Protein AF-A0A1G0MY70-F1 (afdb_monomer)

Nearest PDB structures (foldseek):
  3hx8-assembly2_C  TM=6.145E-01  e=2.144E+00  Mesorhizobium loti
  6e5u-assembly2_E  TM=5.496E-01  e=1.439E+00  Homo sapiens
  5bka-assembly2_F  TM=5.325E-01  e=1.284E+00  Streptomyces coelicolor A3(2)
  4wyk-assembly1_C  TM=4.209E-01  e=1.083E+00  Homo sapiens
  8k0a-assembly1_B  TM=5.157E-01  e=6.694E+00  Escherichia coli K-12

Mean predicted aligned error: 11.83 Å

Structure (mmCIF, N/CA/C/O backbone):
data_AF-A0A1G0MY70-F1
#
_entry.id   AF-A0A1G0MY70-F1
#
loop_
_atom_site.group_PDB
_atom_site.id
_atom_site.type_symbol
_atom_site.label_atom_id
_atom_site.label_alt_id
_atom_site.label_comp_id
_atom_site.label_asym_id
_atom_site.label_entity_id
_atom_site.label_seq_id
_atom_site.pdbx_PDB_ins_code
_atom_site.Cartn_x
_atom_site.Cartn_y
_atom_site.Cartn_z
_atom_site.occupancy
_atom_site.B_iso_or_equiv
_atom_site.auth_seq_id
_atom_site.auth_comp_id
_atom_site.auth_asym_id
_atom_site.auth_atom_id
_atom_site.pdbx_PDB_model_num
ATOM 1 N N . MET A 1 1 ? 31.570 -10.530 -17.995 1.00 64.62 1 MET A N 1
ATOM 2 C CA . MET A 1 1 ? 32.975 -10.152 -18.226 1.00 64.62 1 MET A CA 1
ATOM 3 C C . MET A 1 1 ? 33.228 -8.927 -17.380 1.00 64.62 1 MET A C 1
ATOM 5 O O . MET A 1 1 ? 32.417 -8.008 -17.456 1.00 64.62 1 MET A O 1
ATOM 9 N N . SER A 1 2 ? 34.231 -8.962 -16.510 1.00 69.00 2 SER A N 1
ATOM 10 C CA . SER A 1 2 ? 34.566 -7.804 -15.675 1.00 69.00 2 SER A CA 1
ATOM 11 C C . SER A 1 2 ? 35.171 -6.676 -16.530 1.00 69.00 2 SER A C 1
ATOM 13 O O . SER A 1 2 ? 35.665 -6.951 -17.631 1.00 69.00 2 SER A O 1
ATOM 15 N N . PRO A 1 3 ? 35.173 -5.417 -16.055 1.00 71.12 3 PRO A N 1
ATOM 16 C CA . PRO A 1 3 ? 35.810 -4.305 -16.763 1.00 71.12 3 PRO A CA 1
ATOM 17 C C . PRO A 1 3 ? 37.300 -4.552 -17.010 1.00 71.12 3 PRO A C 1
ATOM 19 O O . PRO A 1 3 ? 37.822 -4.179 -18.056 1.00 71.12 3 PRO A O 1
ATOM 22 N N . PHE A 1 4 ? 37.983 -5.241 -16.088 1.00 78.94 4 PHE A N 1
ATOM 23 C CA . PHE A 1 4 ? 39.377 -5.641 -16.270 1.00 78.94 4 PHE A CA 1
ATOM 24 C C . PHE A 1 4 ? 39.541 -6.665 -17.402 1.00 78.94 4 PHE A C 1
ATOM 26 O O . PHE A 1 4 ? 40.384 -6.483 -18.274 1.00 78.94 4 PHE A O 1
ATOM 33 N N . GLU A 1 5 ? 38.711 -7.711 -17.444 1.00 79.50 5 GLU A N 1
ATOM 34 C CA . GLU A 1 5 ? 38.746 -8.708 -18.524 1.00 79.50 5 GLU A CA 1
ATOM 35 C C . GLU A 1 5 ? 38.432 -8.087 -19.894 1.00 79.50 5 GLU A C 1
ATOM 37 O O . GLU A 1 5 ? 39.081 -8.412 -20.890 1.00 79.50 5 GLU A O 1
ATOM 42 N N . ALA A 1 6 ? 37.446 -7.187 -19.953 1.00 79.75 6 ALA A N 1
ATOM 43 C CA . ALA A 1 6 ? 37.081 -6.477 -21.175 1.00 79.75 6 ALA A CA 1
ATOM 44 C C . ALA A 1 6 ? 38.219 -5.556 -21.644 1.00 79.75 6 ALA A C 1
ATOM 46 O O . ALA A 1 6 ? 38.571 -5.554 -22.828 1.00 79.75 6 ALA A O 1
ATOM 47 N N . PHE A 1 7 ? 38.851 -4.846 -20.708 1.00 85.56 7 PHE A N 1
ATOM 48 C CA . PHE A 1 7 ? 40.001 -3.994 -20.975 1.00 85.56 7 PHE A CA 1
ATOM 49 C C . PHE A 1 7 ? 41.178 -4.796 -21.537 1.00 85.56 7 PHE A C 1
ATOM 51 O O . PHE A 1 7 ? 41.759 -4.395 -22.547 1.00 85.56 7 PHE A O 1
ATOM 58 N N . ILE A 1 8 ? 41.494 -5.951 -20.941 1.00 86.38 8 ILE A N 1
ATOM 59 C CA . ILE A 1 8 ? 42.576 -6.823 -21.413 1.00 86.38 8 ILE A CA 1
ATOM 60 C C . ILE A 1 8 ? 42.317 -7.255 -22.857 1.00 86.38 8 ILE A C 1
ATOM 62 O O . ILE A 1 8 ? 43.175 -7.029 -23.711 1.00 86.38 8 ILE A O 1
ATOM 66 N N . LYS A 1 9 ? 41.103 -7.726 -23.171 1.00 85.31 9 LYS A N 1
ATOM 67 C CA . LYS A 1 9 ? 40.731 -8.082 -24.550 1.00 85.31 9 LYS A CA 1
ATOM 68 C C . LYS A 1 9 ? 40.874 -6.921 -25.527 1.00 85.31 9 LYS A C 1
ATOM 70 O O . LYS A 1 9 ? 41.323 -7.121 -26.651 1.00 85.31 9 LYS A O 1
ATOM 75 N N . PHE A 1 10 ? 40.504 -5.705 -25.124 1.00 87.62 10 PHE A N 1
ATOM 76 C CA . PHE A 1 10 ? 40.699 -4.528 -25.970 1.00 87.62 10 PHE A CA 1
ATOM 77 C C . PHE A 1 10 ? 42.185 -4.252 -26.221 1.00 87.62 10 PHE A C 1
ATOM 79 O O . PHE A 1 10 ? 42.578 -4.006 -27.361 1.00 87.62 10 PHE A O 1
ATOM 86 N N . THR A 1 11 ? 43.025 -4.321 -25.185 1.00 88.19 11 THR A N 1
ATOM 87 C CA . THR A 1 11 ? 44.469 -4.101 -25.346 1.00 88.19 11 THR A CA 1
ATOM 88 C C . THR A 1 11 ? 45.136 -5.168 -26.210 1.00 88.19 11 THR A C 1
ATOM 90 O O . THR A 1 11 ? 45.982 -4.829 -27.035 1.00 88.19 11 THR A O 1
ATOM 93 N N . GLU A 1 12 ? 44.719 -6.431 -26.086 1.00 89.25 12 GLU A N 1
ATOM 94 C CA . GLU A 1 12 ? 45.153 -7.527 -26.958 1.00 89.25 12 GLU A CA 1
ATOM 95 C C . GLU A 1 12 ? 44.727 -7.261 -28.406 1.00 89.25 12 GLU A C 1
ATOM 97 O O . GLU A 1 12 ? 45.559 -7.284 -29.311 1.00 89.25 12 GLU A O 1
ATOM 102 N N . TYR A 1 13 ? 43.467 -6.875 -28.619 1.00 87.31 13 TYR A N 1
ATOM 103 C CA . TYR A 1 13 ? 42.938 -6.557 -29.943 1.00 87.31 13 TYR A CA 1
ATOM 104 C C . TYR A 1 13 ? 43.694 -5.407 -30.632 1.00 87.31 13 TYR A C 1
ATOM 106 O O . TYR A 1 13 ? 44.030 -5.517 -31.814 1.00 87.31 13 TYR A O 1
ATOM 114 N N . VAL A 1 14 ? 44.016 -4.327 -29.907 1.00 87.88 14 VAL A N 1
ATOM 115 C CA . VAL A 1 14 ? 44.831 -3.204 -30.419 1.00 87.88 14 VAL A CA 1
ATOM 116 C C . VAL A 1 14 ? 46.283 -3.619 -30.658 1.00 87.88 14 VAL A C 1
ATOM 118 O O . VAL A 1 14 ? 46.890 -3.179 -31.632 1.00 87.88 14 VAL A O 1
ATOM 121 N N . SER A 1 15 ? 46.844 -4.488 -29.817 1.00 87.75 15 SER A N 1
ATOM 122 C CA . SER A 1 15 ? 48.198 -5.020 -30.006 1.00 87.75 15 SER A CA 1
ATOM 123 C C . SER A 1 15 ? 48.311 -5.878 -31.272 1.00 87.75 15 SER A C 1
ATOM 125 O O . SER A 1 15 ? 49.300 -5.799 -32.002 1.00 87.75 15 SER A O 1
ATOM 127 N N . GLU A 1 16 ? 47.291 -6.677 -31.568 1.00 89.00 16 GLU A N 1
ATOM 128 C CA . GLU A 1 16 ? 47.286 -7.572 -32.725 1.00 89.00 16 GLU A CA 1
ATOM 129 C C . GLU A 1 16 ? 46.934 -6.848 -34.029 1.00 89.00 16 GLU A C 1
ATOM 131 O O . GLU A 1 16 ? 47.561 -7.094 -35.058 1.00 89.00 16 GLU A O 1
ATOM 136 N N . ASN A 1 17 ? 45.963 -5.931 -33.988 1.00 89.69 17 ASN A N 1
ATOM 137 C CA . ASN A 1 17 ? 45.322 -5.391 -35.192 1.00 89.69 17 ASN A CA 1
ATOM 138 C C . ASN A 1 17 ? 45.511 -3.876 -35.379 1.00 89.69 17 ASN A C 1
ATOM 140 O O . ASN A 1 17 ? 45.136 -3.342 -36.421 1.00 89.69 17 ASN A O 1
ATOM 144 N N . GLY A 1 18 ? 46.054 -3.168 -34.385 1.00 87.69 18 GLY A N 1
ATOM 145 C CA . GLY A 1 18 ? 46.166 -1.710 -34.406 1.00 87.69 18 GLY A CA 1
ATOM 146 C C . GLY A 1 18 ? 47.389 -1.186 -35.165 1.00 87.69 18 GLY A C 1
ATOM 147 O O . GLY A 1 18 ? 48.439 -1.834 -35.228 1.00 87.69 18 GLY A O 1
ATOM 148 N N . THR A 1 19 ? 47.281 0.025 -35.707 1.00 91.75 19 THR A N 1
ATOM 149 C CA . THR A 1 19 ? 48.410 0.761 -36.302 1.00 91.75 19 THR A CA 1
ATOM 150 C C . THR A 1 19 ? 49.374 1.273 -35.227 1.00 91.75 19 THR A C 1
ATOM 152 O O . THR A 1 19 ? 49.013 1.371 -34.053 1.00 91.75 19 THR A O 1
ATOM 155 N N . ASP A 1 20 ? 50.596 1.649 -35.613 1.00 89.69 20 ASP A N 1
ATOM 156 C CA . ASP A 1 20 ? 51.581 2.207 -34.672 1.00 89.69 20 ASP A CA 1
ATOM 157 C C . ASP A 1 20 ? 51.053 3.461 -33.957 1.00 89.69 20 ASP A C 1
ATOM 159 O O . ASP A 1 20 ? 51.243 3.617 -32.753 1.00 89.69 20 ASP A O 1
ATOM 163 N N . ALA A 1 21 ? 50.304 4.311 -34.671 1.00 89.56 21 ALA A N 1
ATOM 164 C CA . ALA A 1 21 ? 49.662 5.489 -34.092 1.00 89.56 21 ALA A CA 1
ATOM 165 C C . ALA A 1 21 ? 48.616 5.111 -33.027 1.00 89.56 21 ALA A C 1
ATOM 167 O O . ALA A 1 21 ? 48.602 5.688 -31.943 1.00 89.56 21 ALA A O 1
ATOM 168 N N . GLN A 1 22 ? 47.775 4.107 -33.296 1.00 88.75 22 GLN A N 1
ATOM 169 C CA . GLN A 1 22 ? 46.757 3.638 -32.347 1.00 88.75 22 GLN A CA 1
ATOM 170 C C . GLN A 1 22 ? 47.389 3.049 -31.081 1.00 88.75 22 GLN A C 1
ATOM 172 O O . GLN A 1 22 ? 46.937 3.336 -29.971 1.00 88.75 22 GLN A O 1
ATOM 177 N N . ARG A 1 23 ? 48.467 2.267 -31.232 1.00 89.69 23 ARG A N 1
ATOM 178 C CA . ARG A 1 23 ? 49.224 1.716 -30.097 1.00 89.69 23 ARG A CA 1
ATOM 179 C C . ARG A 1 23 ? 49.872 2.819 -29.268 1.00 89.69 23 ARG A C 1
ATOM 181 O O . ARG A 1 23 ? 49.807 2.757 -28.043 1.00 89.69 23 ARG A O 1
ATOM 188 N N . GLN A 1 24 ? 50.462 3.821 -29.922 1.00 90.44 24 GLN A N 1
ATOM 189 C CA . GLN A 1 24 ? 51.118 4.933 -29.237 1.00 90.44 24 GLN A CA 1
ATOM 190 C C . GLN A 1 24 ? 50.115 5.749 -28.416 1.00 90.44 24 GLN A C 1
ATOM 192 O O . GLN A 1 24 ? 50.307 5.909 -27.215 1.00 90.44 24 GLN A O 1
ATOM 197 N N . HIS A 1 25 ? 49.002 6.179 -29.017 1.00 91.00 25 HIS A N 1
ATOM 198 C CA . HIS A 1 25 ? 47.982 6.950 -28.301 1.00 91.00 25 HIS A CA 1
ATOM 199 C C . HIS A 1 25 ? 47.334 6.161 -27.150 1.00 91.00 25 HIS A C 1
ATOM 201 O O . HIS A 1 25 ? 47.066 6.726 -26.089 1.00 91.00 25 HIS A O 1
ATOM 207 N N . LEU A 1 26 ? 47.126 4.847 -27.313 1.00 90.12 26 LEU A N 1
ATOM 208 C CA . LEU A 1 26 ? 46.649 3.994 -26.220 1.00 90.12 26 LEU A CA 1
ATOM 209 C C . LEU A 1 26 ? 47.692 3.877 -25.098 1.00 90.12 26 LEU A C 1
ATOM 211 O O . LEU A 1 26 ? 47.330 3.924 -23.923 1.00 90.12 26 LEU A O 1
ATOM 215 N N . SER A 1 27 ? 48.975 3.747 -25.443 1.00 90.25 27 SER A N 1
ATOM 216 C CA . SER A 1 27 ? 50.074 3.714 -24.473 1.00 90.25 27 SER A CA 1
ATOM 217 C C . SER A 1 27 ? 50.151 5.007 -23.661 1.00 90.25 27 SER A C 1
ATOM 219 O O . SER A 1 27 ? 50.244 4.941 -22.436 1.00 90.25 27 SER A O 1
ATOM 221 N N . ASP A 1 28 ? 50.039 6.164 -24.315 1.00 90.44 28 ASP A N 1
ATOM 222 C CA . ASP A 1 28 ? 50.070 7.476 -23.660 1.00 90.44 28 ASP A CA 1
ATOM 223 C C . ASP A 1 28 ? 48.911 7.625 -22.656 1.00 90.44 28 ASP A C 1
ATOM 225 O O . ASP A 1 28 ? 49.105 8.052 -21.513 1.00 90.44 28 ASP A O 1
ATOM 229 N N . LEU A 1 29 ? 47.702 7.205 -23.052 1.00 90.44 29 LEU A N 1
ATOM 230 C CA . LEU A 1 29 ? 46.528 7.198 -22.176 1.00 90.44 29 LEU A CA 1
ATOM 231 C C . LEU A 1 29 ? 46.709 6.242 -20.984 1.00 90.44 29 LEU A C 1
ATOM 233 O O . LEU A 1 29 ? 46.356 6.581 -19.852 1.00 90.44 29 LEU A O 1
ATOM 237 N N . LEU A 1 30 ? 47.282 5.057 -21.212 1.00 89.25 30 LEU A N 1
ATOM 238 C CA . LEU A 1 30 ? 47.547 4.065 -20.167 1.00 89.25 30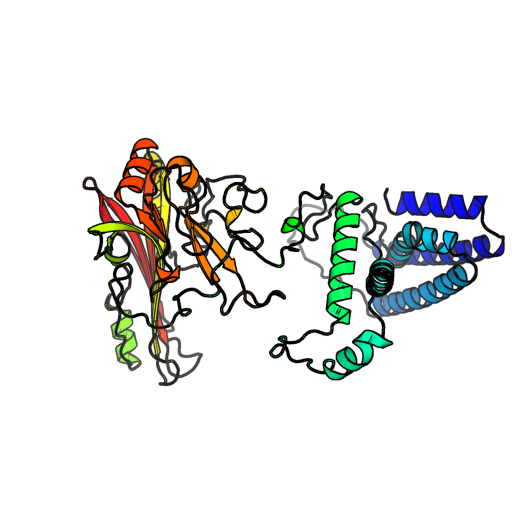 LEU A CA 1
ATOM 239 C C . LEU A 1 30 ? 48.583 4.536 -19.153 1.00 89.25 30 LEU A C 1
ATOM 241 O O . LEU A 1 30 ? 48.415 4.316 -17.950 1.00 89.25 30 LEU A O 1
ATOM 245 N N . GLU A 1 31 ? 49.659 5.155 -19.626 1.00 89.94 31 GLU A N 1
ATOM 246 C CA . GLU A 1 31 ? 50.711 5.690 -18.770 1.00 89.94 31 GLU A CA 1
ATOM 247 C C . GLU A 1 31 ? 50.161 6.791 -17.861 1.00 89.94 31 GLU A C 1
ATOM 249 O O . GLU A 1 31 ? 50.395 6.765 -16.649 1.00 89.94 31 GLU A O 1
ATOM 254 N N . PHE A 1 32 ? 49.332 7.679 -18.417 1.00 91.12 32 PHE A N 1
ATOM 255 C CA . PHE A 1 32 ? 48.615 8.690 -17.649 1.00 91.12 32 PHE A CA 1
ATOM 256 C C . PHE A 1 32 ? 47.696 8.070 -16.584 1.00 91.12 32 PHE A C 1
ATOM 258 O O . PHE A 1 32 ? 47.840 8.377 -15.400 1.00 91.12 32 PHE A O 1
ATOM 265 N N . CYS A 1 33 ? 46.820 7.132 -16.961 1.00 86.50 33 CYS A N 1
ATOM 266 C CA . CYS A 1 33 ? 45.898 6.485 -16.018 1.00 86.50 33 CYS A CA 1
ATOM 267 C C . CYS A 1 33 ? 46.639 5.767 -14.875 1.00 86.50 33 CYS A C 1
ATOM 269 O O . CYS A 1 33 ? 46.237 5.848 -13.714 1.00 86.50 33 CYS A O 1
ATOM 271 N N . ARG A 1 34 ? 47.757 5.092 -15.183 1.00 84.12 34 ARG A N 1
ATOM 272 C CA . ARG A 1 34 ? 48.615 4.430 -14.184 1.00 84.12 34 ARG A CA 1
ATOM 273 C C . ARG A 1 34 ? 49.269 5.421 -13.228 1.00 84.12 34 ARG A C 1
ATOM 275 O O . ARG A 1 34 ? 49.436 5.095 -12.052 1.00 84.12 34 ARG A O 1
ATOM 282 N N . LYS A 1 35 ? 49.675 6.591 -13.725 1.00 85.44 35 LYS A N 1
ATOM 283 C CA . LYS A 1 35 ? 50.264 7.651 -12.904 1.00 85.44 35 LYS A CA 1
ATOM 284 C C . LYS A 1 35 ? 49.236 8.193 -11.909 1.00 85.44 35 LYS A C 1
ATOM 286 O O . LYS A 1 35 ? 49.513 8.154 -10.713 1.00 85.44 35 LYS A O 1
ATOM 291 N N . CYS A 1 36 ? 48.044 8.564 -12.380 1.00 82.44 36 CYS A N 1
ATOM 292 C CA . CYS A 1 36 ? 46.952 9.036 -11.523 1.00 82.44 36 CYS A CA 1
ATOM 293 C C . CYS A 1 36 ? 46.585 8.005 -10.443 1.00 82.44 36 CYS A C 1
ATOM 295 O O . CYS A 1 36 ? 46.516 8.344 -9.266 1.00 82.44 36 CYS A O 1
ATOM 297 N N . PHE A 1 37 ? 46.443 6.727 -10.816 1.00 78.19 37 PHE A N 1
ATOM 298 C CA . PHE A 1 37 ? 46.103 5.662 -9.867 1.00 78.19 37 PHE A CA 1
ATOM 299 C C . PHE A 1 37 ? 47.159 5.489 -8.759 1.00 78.19 37 PHE A C 1
ATOM 301 O O . PHE A 1 37 ? 46.822 5.304 -7.592 1.00 78.19 37 PHE A O 1
ATOM 308 N N . LYS A 1 38 ? 48.454 5.570 -9.102 1.00 76.38 38 LYS A N 1
ATOM 309 C CA . LYS A 1 38 ? 49.552 5.478 -8.122 1.00 76.38 38 LYS A CA 1
ATOM 310 C C . LYS A 1 38 ? 49.632 6.689 -7.195 1.00 76.38 38 LYS A C 1
ATOM 312 O O . LYS A 1 38 ? 50.064 6.533 -6.057 1.00 76.38 38 LYS A O 1
ATOM 317 N N . GLU A 1 39 ? 49.293 7.877 -7.684 1.00 71.38 39 GLU A N 1
ATOM 318 C CA . GLU A 1 39 ? 49.280 9.108 -6.888 1.00 71.38 39 GLU A CA 1
ATOM 319 C C . GLU A 1 39 ? 48.120 9.100 -5.881 1.00 71.38 39 GLU A C 1
ATOM 321 O O . GLU A 1 39 ? 48.343 9.381 -4.708 1.00 71.38 39 GLU A O 1
ATOM 326 N N . ASP A 1 40 ? 46.933 8.638 -6.281 1.00 65.12 40 ASP A N 1
ATOM 327 C CA . ASP A 1 40 ? 45.785 8.499 -5.372 1.00 65.12 40 ASP A CA 1
ATOM 328 C C . ASP A 1 40 ? 45.944 7.346 -4.357 1.00 65.12 40 ASP A C 1
ATOM 330 O O . ASP A 1 40 ? 45.476 7.449 -3.223 1.00 65.12 40 ASP A O 1
ATOM 334 N N . LEU A 1 41 ? 46.644 6.257 -4.709 1.00 56.03 41 LEU A N 1
ATOM 335 C CA . LEU A 1 41 ? 47.000 5.196 -3.751 1.00 56.03 41 LEU A CA 1
ATOM 336 C C . LEU A 1 41 ? 47.971 5.673 -2.660 1.00 56.03 41 LEU A C 1
ATOM 338 O O . LEU A 1 41 ? 47.932 5.141 -1.553 1.00 56.03 41 LEU A O 1
ATOM 342 N N . LYS A 1 42 ? 48.835 6.654 -2.957 1.00 55.28 42 LYS A N 1
ATOM 343 C CA . LYS A 1 42 ? 49.765 7.227 -1.973 1.00 55.28 42 LYS A CA 1
ATOM 344 C C . LYS A 1 42 ? 49.043 8.081 -0.931 1.00 55.28 42 LYS A C 1
ATOM 346 O O . LYS A 1 42 ? 49.368 7.962 0.244 1.00 55.28 42 LYS A O 1
ATOM 351 N N . ASP A 1 43 ? 48.021 8.838 -1.329 1.00 52.78 43 ASP A N 1
ATOM 352 C CA . ASP A 1 43 ? 47.194 9.617 -0.391 1.00 52.78 43 ASP A CA 1
ATOM 353 C C . ASP A 1 43 ? 46.327 8.729 0.524 1.00 52.78 43 ASP A C 1
ATOM 355 O O . ASP A 1 43 ? 45.960 9.146 1.618 1.00 52.78 43 ASP A O 1
ATOM 359 N N . ASN A 1 44 ? 46.036 7.486 0.119 1.00 47.66 44 ASN A N 1
ATOM 360 C CA . ASN A 1 44 ? 45.371 6.488 0.970 1.00 47.66 44 ASN A CA 1
ATOM 361 C C . ASN A 1 44 ? 46.353 5.664 1.834 1.00 47.66 44 ASN A C 1
ATOM 363 O O . ASN A 1 44 ? 45.908 4.865 2.652 1.00 47.66 44 ASN A O 1
ATOM 367 N N . SER A 1 45 ? 47.673 5.804 1.643 1.00 40.38 45 SER A N 1
ATOM 368 C CA . SER A 1 45 ? 48.696 4.996 2.337 1.00 40.38 45 SER A CA 1
ATOM 369 C C . SER A 1 45 ? 49.218 5.589 3.651 1.00 40.38 45 SER A C 1
ATOM 371 O O . SER A 1 45 ? 50.008 4.934 4.324 1.00 40.38 45 SER A O 1
ATOM 373 N N . ASP A 1 46 ? 48.730 6.767 4.058 1.00 39.16 46 ASP A N 1
ATOM 374 C CA . ASP A 1 46 ? 48.923 7.293 5.421 1.00 39.16 46 ASP A CA 1
ATOM 375 C C . ASP A 1 46 ? 48.055 6.558 6.472 1.00 39.16 46 ASP A C 1
ATOM 377 O O . ASP A 1 46 ? 48.209 6.787 7.673 1.00 39.16 46 ASP A O 1
ATOM 381 N N . ASP A 1 47 ? 47.184 5.633 6.050 1.00 41.88 47 ASP A N 1
ATOM 382 C CA . ASP A 1 47 ? 46.496 4.681 6.928 1.00 41.88 47 ASP A CA 1
ATOM 383 C C . ASP A 1 47 ? 47.382 3.441 7.170 1.00 41.88 47 ASP A C 1
ATOM 385 O O . ASP A 1 47 ? 47.087 2.321 6.740 1.00 41.88 47 ASP A O 1
ATOM 389 N N . GLU A 1 48 ? 48.502 3.626 7.880 1.00 34.06 48 GLU A N 1
ATOM 390 C CA . GLU A 1 48 ? 49.158 2.495 8.537 1.00 34.06 48 GLU A CA 1
ATOM 391 C C . GLU A 1 48 ? 48.207 1.915 9.591 1.00 34.06 48 GLU A C 1
ATOM 393 O O . GLU A 1 48 ? 47.696 2.598 10.478 1.00 34.06 48 GLU A O 1
ATOM 398 N N . SER A 1 49 ? 47.972 0.611 9.467 1.00 41.06 49 SER A N 1
ATOM 399 C CA . SER A 1 49 ? 47.175 -0.210 10.364 1.00 41.06 49 SER A CA 1
ATOM 400 C C . SER A 1 49 ? 47.627 -0.069 11.819 1.00 41.06 49 SER A C 1
ATOM 402 O O . SER A 1 49 ? 48.569 -0.742 12.251 1.00 41.06 49 SER A O 1
ATOM 404 N N . ASP A 1 50 ? 46.916 0.740 12.596 1.00 31.11 50 ASP A N 1
ATOM 405 C CA . ASP A 1 50 ? 47.101 0.797 14.038 1.00 31.11 50 ASP A CA 1
ATOM 406 C C . ASP A 1 50 ? 46.404 -0.425 14.661 1.00 31.11 50 ASP A C 1
ATOM 408 O O . ASP A 1 50 ? 45.204 -0.445 14.941 1.00 31.11 50 ASP A O 1
ATOM 412 N N . LYS A 1 51 ? 47.159 -1.518 14.812 1.00 42.25 51 LYS A N 1
ATOM 413 C CA . LYS A 1 51 ? 46.770 -2.623 15.691 1.00 42.25 51 LYS A CA 1
ATOM 414 C C . LYS A 1 51 ? 46.873 -2.123 17.131 1.00 42.25 51 LYS A C 1
ATOM 416 O O . LYS A 1 51 ? 47.938 -2.237 17.733 1.00 42.25 51 LYS A O 1
ATOM 421 N N . SER A 1 52 ? 45.783 -1.625 17.707 1.00 33.75 52 SER A N 1
ATOM 422 C CA . SER A 1 52 ? 45.709 -1.442 19.159 1.00 33.75 52 SER A CA 1
ATOM 423 C C . SER A 1 52 ? 44.308 -1.660 19.742 1.00 33.75 52 SER A C 1
ATOM 425 O O . SER A 1 52 ? 43.284 -1.551 19.074 1.00 33.75 52 SER A O 1
ATOM 427 N N . ASP A 1 53 ? 44.339 -2.091 21.000 1.00 31.59 53 ASP A N 1
ATOM 428 C CA . ASP A 1 53 ? 43.322 -2.736 21.825 1.00 31.59 53 ASP A CA 1
ATOM 429 C C . ASP A 1 53 ? 41.885 -2.183 21.816 1.00 31.59 53 ASP A C 1
ATOM 431 O O . ASP A 1 53 ? 41.609 -0.985 21.895 1.00 31.59 53 ASP A O 1
ATOM 435 N N . ILE A 1 54 ? 40.945 -3.130 21.891 1.00 39.75 54 ILE A N 1
ATOM 436 C CA . ILE A 1 54 ? 39.511 -2.929 22.117 1.00 39.75 54 ILE A CA 1
ATOM 437 C C . ILE A 1 54 ? 39.291 -2.415 23.553 1.00 39.75 54 ILE A C 1
ATOM 439 O O . ILE A 1 54 ? 39.065 -3.206 24.465 1.00 39.75 54 ILE A O 1
ATOM 443 N N . SER A 1 55 ? 39.342 -1.096 23.783 1.00 38.62 55 SER A N 1
ATOM 444 C CA . SER A 1 55 ? 38.631 -0.472 24.925 1.00 38.62 55 SER A CA 1
ATOM 445 C C . SER A 1 55 ? 38.407 1.051 24.867 1.00 38.62 55 SER A C 1
ATOM 447 O O . SER A 1 55 ? 37.919 1.619 25.842 1.00 38.62 55 SER A O 1
ATOM 449 N N . THR A 1 56 ? 38.707 1.758 23.772 1.00 33.84 56 THR A N 1
ATOM 450 C CA . THR A 1 56 ? 38.545 3.232 23.719 1.00 33.84 56 THR A CA 1
ATOM 451 C C . THR A 1 56 ? 37.359 3.648 22.829 1.00 33.84 56 THR A C 1
ATOM 453 O O . THR A 1 56 ? 37.089 2.965 21.841 1.00 33.84 56 THR A O 1
ATOM 456 N N . PRO A 1 57 ? 36.612 4.733 23.146 1.00 35.44 57 PRO A N 1
ATOM 457 C CA . PRO A 1 57 ? 35.431 5.131 22.379 1.00 35.44 57 PRO A CA 1
ATOM 458 C C . PRO A 1 57 ? 35.812 5.444 20.931 1.00 35.44 57 PRO A C 1
ATOM 460 O O . PRO A 1 57 ? 36.759 6.198 20.699 1.00 35.44 57 PRO A O 1
ATOM 463 N N . ILE A 1 58 ? 35.063 4.887 19.974 1.00 35.44 58 ILE A N 1
ATOM 464 C CA . ILE A 1 58 ? 35.243 5.104 18.534 1.00 35.44 58 ILE A CA 1
ATOM 465 C C . ILE A 1 58 ? 35.194 6.613 18.255 1.00 35.44 58 ILE A C 1
ATOM 467 O O . ILE A 1 58 ? 34.126 7.226 18.242 1.00 35.44 58 ILE A O 1
ATOM 471 N N . LYS A 1 59 ? 36.355 7.232 18.026 1.00 31.97 59 LYS A N 1
ATOM 472 C CA . LYS A 1 59 ? 36.428 8.571 17.442 1.00 31.97 59 LYS A CA 1
ATOM 473 C C . LYS A 1 59 ? 36.207 8.425 15.944 1.00 31.97 59 LYS A C 1
ATOM 475 O O . LYS A 1 59 ? 37.134 8.099 15.210 1.00 31.97 59 LYS A O 1
ATOM 480 N N . ILE A 1 60 ? 34.979 8.669 15.493 1.00 33.56 60 ILE A N 1
ATOM 481 C CA . ILE A 1 60 ? 34.686 8.825 14.067 1.00 33.56 60 ILE A CA 1
ATOM 482 C C . ILE A 1 60 ? 35.441 10.068 13.588 1.00 33.56 60 ILE A C 1
ATOM 484 O O . ILE A 1 60 ? 35.114 11.196 13.961 1.00 33.56 60 ILE A O 1
ATOM 488 N N . ARG A 1 61 ? 36.492 9.856 12.798 1.00 29.05 61 ARG A N 1
ATOM 489 C CA . ARG A 1 61 ? 37.256 10.921 12.153 1.00 29.05 61 ARG A CA 1
ATOM 490 C C . ARG A 1 61 ? 36.628 11.153 10.781 1.00 29.05 61 ARG A C 1
ATOM 492 O O . ARG A 1 61 ? 36.764 10.323 9.890 1.00 29.05 61 ARG A O 1
ATOM 499 N N . PHE A 1 62 ? 35.916 12.263 10.612 1.00 34.75 62 PHE A N 1
ATOM 500 C CA . PHE A 1 62 ? 35.500 12.703 9.283 1.00 34.75 62 PHE A CA 1
ATOM 501 C C . PHE A 1 62 ? 36.732 13.254 8.568 1.00 34.75 62 PHE A C 1
ATOM 503 O O . PHE A 1 62 ? 37.186 14.358 8.864 1.00 34.75 62 PHE A O 1
ATOM 510 N N . VAL A 1 63 ? 37.305 12.466 7.662 1.00 41.59 63 VAL A N 1
ATOM 511 C CA . VAL A 1 63 ? 38.362 12.937 6.764 1.00 41.59 63 VAL A CA 1
ATOM 512 C C . VAL A 1 63 ? 37.674 13.641 5.596 1.00 41.59 63 VAL A C 1
ATOM 514 O O . VAL A 1 63 ? 37.211 13.002 4.654 1.00 41.59 63 VAL A O 1
ATOM 517 N N . SER A 1 64 ? 37.540 14.966 5.669 1.00 45.59 64 SER A N 1
ATOM 518 C CA . SER A 1 64 ? 37.198 15.757 4.486 1.00 45.59 64 SER A CA 1
ATOM 519 C C . SER A 1 64 ? 38.428 15.827 3.586 1.00 45.59 64 SER A C 1
ATOM 521 O O . SER A 1 64 ? 39.486 16.274 4.033 1.00 45.59 64 SER A O 1
ATOM 523 N N . LYS A 1 65 ? 38.298 15.403 2.328 1.00 59.34 65 LYS A N 1
ATOM 524 C CA . LYS A 1 65 ? 39.361 15.576 1.329 1.00 59.34 65 LYS A CA 1
ATOM 525 C C . LYS A 1 65 ? 39.657 17.072 1.140 1.00 59.34 65 LYS A C 1
ATOM 527 O O . LYS A 1 65 ? 38.730 17.878 1.197 1.00 59.34 65 LYS A O 1
ATOM 532 N N . SER A 1 66 ? 40.928 17.432 0.963 1.00 66.44 66 SER A N 1
ATOM 533 C CA . SER A 1 66 ? 41.371 18.826 0.811 1.00 66.44 66 SER A CA 1
ATOM 534 C C . SER A 1 66 ? 40.837 19.466 -0.480 1.00 66.44 66 SER A C 1
ATOM 536 O O . SER A 1 66 ? 40.505 18.770 -1.437 1.00 66.44 66 SER A O 1
ATOM 538 N N . ASP A 1 67 ? 40.794 20.799 -0.546 1.00 65.38 67 ASP A N 1
ATOM 539 C CA . ASP A 1 67 ? 40.461 21.516 -1.792 1.00 65.38 67 ASP A CA 1
ATOM 540 C C . ASP A 1 67 ? 41.455 21.189 -2.928 1.00 65.38 67 ASP A C 1
ATOM 542 O O . ASP A 1 67 ? 41.066 21.078 -4.091 1.00 65.38 67 ASP A O 1
ATOM 546 N N . ASP A 1 68 ? 42.718 20.931 -2.571 1.00 71.88 68 ASP A N 1
ATOM 547 C CA . ASP A 1 68 ? 43.791 20.488 -3.473 1.00 71.88 68 ASP A CA 1
ATOM 548 C C . ASP A 1 68 ? 43.478 19.131 -4.136 1.00 71.88 68 ASP A C 1
ATOM 550 O O . ASP A 1 68 ? 43.696 18.947 -5.334 1.00 71.88 68 ASP A O 1
ATOM 554 N N . TYR A 1 69 ? 42.844 18.206 -3.399 1.00 70.06 69 TYR A N 1
ATOM 555 C CA . TYR A 1 69 ? 42.375 16.927 -3.944 1.00 70.06 69 TYR A CA 1
ATOM 556 C C . TYR A 1 69 ? 41.337 17.124 -5.060 1.00 70.06 69 TYR A C 1
ATOM 558 O O . TYR A 1 69 ? 41.407 16.477 -6.108 1.00 70.06 69 TYR A O 1
ATOM 566 N N . TRP A 1 70 ? 40.365 18.020 -4.859 1.00 71.38 70 TRP A N 1
ATOM 567 C CA . TRP A 1 70 ? 39.312 18.274 -5.848 1.00 71.38 70 TRP A CA 1
ATOM 568 C C . TRP A 1 70 ? 39.832 19.005 -7.083 1.00 71.38 70 TRP A C 1
ATOM 570 O O . TRP A 1 70 ? 39.399 18.704 -8.198 1.00 71.38 70 TRP A O 1
ATOM 580 N N . GLN A 1 71 ? 40.778 19.926 -6.902 1.00 79.00 71 GLN A N 1
ATOM 581 C CA . GLN A 1 71 ? 41.420 20.625 -8.008 1.00 79.00 71 GLN A CA 1
ATOM 582 C C . GLN A 1 71 ? 42.250 19.664 -8.871 1.00 79.00 71 GLN A C 1
ATOM 584 O O . GLN A 1 71 ? 42.045 19.606 -10.085 1.00 79.00 71 GLN A O 1
ATOM 589 N N . ARG A 1 72 ? 43.085 18.821 -8.249 1.00 79.69 72 ARG A N 1
ATOM 590 C CA . ARG A 1 72 ? 43.869 17.784 -8.940 1.00 79.69 72 ARG A CA 1
ATOM 591 C C . ARG A 1 72 ? 42.983 16.799 -9.704 1.00 79.69 72 ARG A C 1
ATOM 593 O O . ARG A 1 72 ? 43.295 16.410 -10.827 1.00 79.69 72 ARG A O 1
ATOM 600 N N . ARG A 1 73 ? 41.837 16.417 -9.130 1.00 77.56 73 ARG A N 1
ATOM 601 C CA . ARG A 1 73 ? 40.865 15.540 -9.802 1.00 77.56 73 ARG A CA 1
ATOM 602 C C . ARG A 1 73 ? 40.291 16.181 -11.068 1.00 77.56 73 ARG A C 1
ATOM 604 O O . ARG A 1 73 ? 40.184 15.513 -12.092 1.00 77.56 73 ARG A O 1
ATOM 611 N N . LYS A 1 74 ? 39.961 17.473 -11.015 1.00 81.00 74 LYS A N 1
ATOM 612 C CA . LYS A 1 74 ? 39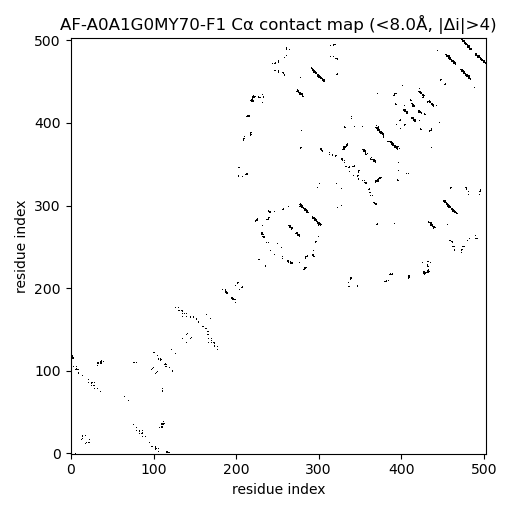.468 18.223 -12.177 1.00 81.00 74 LYS A CA 1
ATOM 613 C C . LYS A 1 74 ? 40.520 18.299 -13.290 1.00 81.00 74 LYS A C 1
ATOM 615 O O . LYS A 1 74 ? 40.193 18.064 -14.450 1.00 81.00 74 LYS A O 1
ATOM 620 N N . GLU A 1 75 ? 41.775 18.561 -12.933 1.00 85.81 75 GLU A N 1
ATOM 621 C CA . GLU A 1 75 ? 42.903 18.575 -13.877 1.00 85.81 75 GLU A CA 1
ATOM 622 C C . GLU A 1 75 ? 43.128 17.191 -14.512 1.00 85.81 75 GLU A C 1
ATOM 624 O O . GLU A 1 75 ? 43.315 17.082 -15.727 1.00 85.81 75 GLU A O 1
ATOM 629 N N . ASN A 1 76 ? 43.020 16.116 -13.722 1.00 85.88 76 ASN A N 1
ATOM 630 C CA . ASN A 1 76 ? 43.107 14.748 -14.230 1.00 85.88 76 ASN A CA 1
ATOM 631 C C . ASN A 1 76 ? 41.971 14.415 -15.213 1.00 85.88 76 ASN A C 1
ATOM 633 O O . ASN A 1 76 ? 42.217 13.776 -16.235 1.00 85.88 76 ASN A O 1
ATOM 637 N N . GLU A 1 77 ? 40.738 14.853 -14.939 1.00 84.38 77 GLU A N 1
ATOM 638 C CA . GLU A 1 77 ? 39.597 14.665 -15.845 1.00 84.38 77 GLU A CA 1
ATOM 639 C C . GLU A 1 77 ? 39.758 15.430 -17.166 1.00 84.38 77 GLU A C 1
ATOM 641 O O . GLU A 1 77 ? 39.419 14.903 -18.228 1.00 84.38 77 GLU A O 1
ATOM 646 N N . GLU A 1 78 ? 40.265 16.664 -17.123 1.00 87.56 78 GLU A N 1
ATOM 647 C CA . GLU A 1 78 ? 40.551 17.457 -18.324 1.00 87.56 78 GLU A CA 1
ATOM 648 C C . GLU A 1 78 ? 41.638 16.784 -19.169 1.00 87.56 78 GLU A C 1
ATOM 650 O O . GLU A 1 78 ? 41.435 16.546 -20.363 1.00 87.56 78 GLU A O 1
ATOM 655 N N . ARG A 1 79 ? 42.740 16.359 -18.539 1.00 90.44 79 ARG A N 1
ATOM 656 C CA . ARG A 1 79 ? 43.830 15.674 -19.239 1.00 90.44 79 ARG A CA 1
ATOM 657 C C . ARG A 1 79 ? 43.424 14.306 -19.789 1.00 90.44 79 ARG A C 1
ATOM 659 O O . ARG A 1 79 ? 43.839 13.945 -20.890 1.00 90.44 79 ARG A O 1
ATOM 666 N N . PHE A 1 80 ? 42.593 13.557 -19.061 1.00 89.12 80 PHE A N 1
ATOM 667 C CA . PHE A 1 80 ? 42.026 12.301 -19.551 1.00 89.12 80 PHE A CA 1
ATOM 668 C C . PHE A 1 80 ? 41.236 12.524 -20.841 1.00 89.12 80 PHE A C 1
ATOM 670 O O . PHE A 1 80 ? 41.449 11.801 -21.808 1.00 89.12 80 PHE A O 1
ATOM 677 N N . LYS A 1 81 ? 40.373 13.550 -20.884 1.00 88.62 81 LYS A N 1
ATOM 678 C CA . LYS A 1 81 ? 39.578 13.884 -22.078 1.00 88.62 81 LYS A CA 1
ATOM 679 C C . LYS A 1 81 ? 40.451 14.261 -23.270 1.00 88.62 81 LYS A C 1
ATOM 681 O O . LYS A 1 81 ? 40.141 13.872 -24.390 1.00 88.62 81 LYS A O 1
ATOM 686 N N . GLU A 1 82 ? 41.532 15.008 -23.055 1.00 93.25 82 GLU A N 1
ATOM 687 C CA . GLU A 1 82 ? 42.476 15.350 -24.127 1.00 93.25 82 GLU A CA 1
ATOM 688 C C . GLU A 1 82 ? 43.108 14.100 -24.754 1.00 93.25 82 GLU A C 1
ATOM 690 O O . GLU A 1 82 ? 43.113 13.955 -25.976 1.00 93.25 82 GLU A O 1
ATOM 695 N N . LEU A 1 83 ? 43.614 13.186 -23.919 1.00 91.75 83 LEU A N 1
ATOM 696 C CA . LEU A 1 83 ? 44.242 11.942 -24.373 1.00 91.75 83 LEU A CA 1
ATOM 697 C C . LEU A 1 83 ? 43.221 10.970 -24.982 1.00 91.75 83 LEU A C 1
ATOM 699 O O . LEU A 1 83 ? 43.516 10.318 -25.981 1.00 91.75 83 LEU A O 1
ATOM 703 N N . GLU A 1 84 ? 42.015 10.903 -24.416 1.00 92.50 84 GLU A N 1
ATOM 704 C CA . GLU A 1 84 ? 40.892 10.134 -24.956 1.00 92.50 84 GLU A CA 1
ATOM 705 C C . GLU A 1 84 ? 40.513 10.631 -26.357 1.00 92.50 84 GLU A C 1
ATOM 707 O O . GLU A 1 84 ? 40.394 9.819 -27.269 1.00 92.50 84 GLU A O 1
ATOM 712 N N . ASN A 1 85 ? 40.399 11.946 -26.568 1.00 91.69 85 ASN A N 1
ATOM 713 C CA . ASN A 1 85 ? 40.099 12.508 -27.888 1.00 91.69 85 ASN A CA 1
ATOM 714 C C . ASN A 1 85 ? 41.202 12.196 -28.909 1.00 91.69 85 ASN A C 1
ATOM 716 O O . ASN A 1 85 ? 40.895 11.750 -30.011 1.00 91.69 85 ASN A O 1
ATOM 720 N N . ALA A 1 86 ? 42.475 12.349 -28.529 1.00 91.81 86 ALA A N 1
ATOM 721 C CA . ALA A 1 86 ? 43.599 12.024 -29.409 1.00 91.81 86 ALA A CA 1
ATOM 722 C C . ALA A 1 86 ? 43.616 10.539 -29.817 1.00 91.81 86 ALA A C 1
ATOM 724 O O . ALA A 1 86 ? 43.929 10.213 -30.960 1.00 91.81 86 ALA A O 1
ATOM 725 N N . LEU A 1 87 ? 43.246 9.638 -28.900 1.00 91.19 87 LEU A N 1
ATOM 726 C CA . LEU A 1 87 ? 43.055 8.226 -29.217 1.00 91.19 87 LEU A CA 1
ATOM 727 C C . LEU A 1 87 ? 41.862 8.031 -30.161 1.00 91.19 87 LEU A C 1
ATOM 729 O O . LEU A 1 87 ? 42.008 7.387 -31.195 1.00 91.19 87 LEU A O 1
ATOM 733 N N . LEU A 1 88 ? 40.693 8.592 -29.842 1.00 88.75 88 LEU A N 1
ATOM 734 C CA . LEU A 1 88 ? 39.482 8.436 -30.654 1.00 88.75 88 LEU A CA 1
ATOM 735 C C . LEU A 1 88 ? 39.672 8.924 -32.100 1.00 88.75 88 LEU A C 1
ATOM 737 O O . LEU A 1 88 ? 39.154 8.278 -33.010 1.00 88.75 88 LEU A O 1
ATOM 741 N N . ASP A 1 89 ? 40.457 9.981 -32.319 1.00 91.88 89 ASP A N 1
ATOM 742 C CA . ASP A 1 89 ? 40.756 10.534 -33.649 1.00 91.88 89 ASP A CA 1
ATOM 743 C C . ASP A 1 89 ? 41.532 9.565 -34.560 1.00 91.88 89 ASP A C 1
ATOM 745 O O . ASP A 1 89 ? 41.422 9.647 -35.786 1.00 91.88 89 ASP A O 1
ATOM 749 N N . VAL A 1 90 ? 42.298 8.626 -33.988 1.00 91.56 90 VAL A N 1
ATOM 750 C CA . VAL A 1 90 ? 43.073 7.626 -34.749 1.00 91.56 90 VAL A CA 1
ATOM 751 C C . VAL A 1 90 ? 42.404 6.249 -34.818 1.00 91.56 90 VAL A C 1
ATOM 753 O O . VAL A 1 90 ? 42.868 5.371 -35.552 1.00 91.56 90 VAL A O 1
ATOM 756 N N . LEU A 1 91 ? 41.331 6.024 -34.054 1.00 89.50 91 LEU A N 1
ATOM 757 C CA . LEU A 1 91 ? 40.572 4.775 -34.073 1.00 89.50 91 LEU A CA 1
ATOM 758 C C . LEU A 1 91 ? 39.527 4.792 -35.200 1.00 89.50 91 LEU A C 1
ATOM 760 O O . LEU A 1 91 ? 38.791 5.762 -35.365 1.00 89.50 91 LEU A O 1
ATOM 764 N N . ASP A 1 92 ? 39.408 3.688 -35.941 1.00 88.69 92 ASP A N 1
ATOM 765 C CA . ASP A 1 92 ? 38.264 3.481 -36.836 1.00 88.69 92 ASP A CA 1
ATOM 766 C C . ASP A 1 92 ? 36.988 3.124 -36.049 1.00 88.69 92 ASP A C 1
ATOM 768 O O . ASP A 1 92 ? 37.021 2.915 -34.836 1.00 88.69 92 ASP A O 1
ATOM 772 N N . ASN A 1 93 ? 35.850 3.004 -36.736 1.00 83.19 93 ASN A N 1
ATOM 773 C CA . ASN A 1 93 ? 34.563 2.715 -36.094 1.00 83.19 93 ASN A CA 1
ATOM 774 C C . ASN A 1 93 ? 34.566 1.430 -35.242 1.00 83.19 93 ASN A C 1
ATOM 776 O O . ASN A 1 93 ? 33.914 1.397 -34.198 1.00 83.19 93 ASN A O 1
ATOM 780 N N . ASN A 1 94 ? 35.283 0.381 -35.660 1.00 83.31 94 ASN A N 1
ATOM 781 C CA . ASN A 1 94 ? 35.341 -0.876 -34.914 1.00 83.31 94 ASN A CA 1
ATOM 782 C C . ASN A 1 94 ? 36.202 -0.719 -33.659 1.00 83.31 94 ASN A C 1
ATOM 784 O O . ASN A 1 94 ? 35.818 -1.183 -32.585 1.00 83.31 94 ASN A O 1
ATOM 788 N N . PHE A 1 95 ? 37.349 -0.050 -33.762 1.00 85.25 95 PHE A N 1
ATOM 789 C CA . PHE A 1 95 ? 38.184 0.230 -32.599 1.00 85.25 95 PHE A CA 1
ATOM 790 C C . PHE A 1 95 ? 37.529 1.216 -31.633 1.00 85.25 95 PHE A C 1
ATOM 792 O O . PHE A 1 95 ? 37.594 0.992 -30.428 1.00 85.25 95 PHE A O 1
ATOM 799 N N . GLN A 1 96 ? 36.860 2.261 -32.128 1.00 84.62 96 GLN A N 1
ATOM 800 C CA . GLN A 1 96 ? 36.113 3.204 -31.293 1.00 84.62 96 GLN A CA 1
ATOM 801 C C . GLN A 1 96 ? 35.000 2.494 -30.523 1.00 84.62 96 GLN A C 1
ATOM 803 O O . GLN A 1 96 ? 34.850 2.726 -29.325 1.00 84.62 96 GLN A O 1
ATOM 808 N N . TYR A 1 97 ? 34.251 1.604 -31.187 1.00 79.12 97 TYR A N 1
ATOM 809 C CA . TYR A 1 97 ? 33.234 0.787 -30.530 1.00 79.12 97 TYR A CA 1
ATOM 810 C C . TYR A 1 97 ? 33.852 -0.057 -29.412 1.00 79.12 97 TYR A C 1
ATOM 812 O O . TYR A 1 97 ? 33.447 0.080 -28.263 1.00 79.12 97 TYR A O 1
ATOM 820 N N . ASN A 1 98 ? 34.890 -0.845 -29.717 1.00 82.50 98 ASN A N 1
ATOM 821 C CA . ASN A 1 98 ? 35.541 -1.694 -28.719 1.00 82.50 98 ASN A CA 1
ATOM 822 C C . ASN A 1 98 ? 36.182 -0.886 -27.577 1.00 82.50 98 ASN A C 1
ATOM 824 O O . ASN A 1 98 ? 36.134 -1.312 -26.429 1.00 82.50 98 ASN A O 1
ATOM 828 N N . TYR A 1 99 ? 36.749 0.290 -27.852 1.00 86.19 99 TYR A N 1
ATOM 829 C CA . TYR A 1 99 ? 37.290 1.172 -26.817 1.00 86.19 99 TYR A CA 1
ATOM 830 C C . TYR A 1 99 ? 36.192 1.630 -25.851 1.00 86.19 99 TYR A C 1
ATOM 832 O O . TYR A 1 99 ? 36.328 1.468 -24.636 1.00 86.19 99 TYR A O 1
ATOM 840 N N . GLN A 1 100 ? 35.092 2.158 -26.399 1.00 80.44 100 GLN A N 1
ATOM 841 C CA . GLN A 1 100 ? 33.948 2.650 -25.630 1.00 80.44 100 GLN A CA 1
ATOM 842 C C . GLN A 1 100 ? 33.311 1.530 -24.796 1.00 80.44 100 GLN A C 1
ATOM 844 O O . GLN A 1 100 ? 32.995 1.752 -23.631 1.00 80.44 100 GLN A O 1
ATOM 849 N N . THR A 1 101 ? 33.161 0.327 -25.361 1.00 70.62 101 THR A N 1
ATOM 850 C CA . THR A 1 101 ? 32.454 -0.783 -24.704 1.00 70.62 101 THR A CA 1
ATOM 851 C C . THR A 1 101 ? 33.321 -1.656 -23.806 1.00 70.62 101 THR A C 1
ATOM 853 O O . THR A 1 101 ? 32.763 -2.390 -22.999 1.00 70.62 101 THR A O 1
ATOM 856 N N . CYS A 1 102 ? 34.648 -1.649 -23.972 1.00 77.94 102 CYS A N 1
ATOM 857 C CA . CYS A 1 102 ? 35.520 -2.608 -23.284 1.00 77.94 102 CYS A CA 1
ATOM 858 C C . CYS A 1 102 ? 36.623 -1.965 -22.436 1.00 77.94 102 CYS A C 1
ATOM 860 O O . CYS A 1 102 ? 37.100 -2.607 -21.509 1.00 77.94 102 CYS A O 1
ATOM 862 N N . ALA A 1 103 ? 37.071 -0.741 -22.737 1.00 83.50 103 ALA A N 1
ATOM 863 C CA . ALA A 1 103 ? 38.259 -0.164 -22.093 1.00 83.50 103 ALA A CA 1
ATOM 864 C C . ALA A 1 103 ? 37.994 1.145 -21.347 1.00 83.50 103 ALA A C 1
ATOM 866 O O . ALA A 1 103 ? 38.590 1.389 -20.297 1.00 83.50 103 ALA A O 1
ATOM 867 N N . ARG A 1 104 ? 37.103 1.990 -21.870 1.00 85.00 104 ARG A N 1
ATOM 868 C CA . ARG A 1 104 ? 36.886 3.350 -21.370 1.00 85.00 104 ARG A CA 1
ATOM 869 C C . ARG A 1 104 ? 36.523 3.397 -19.883 1.00 85.00 104 ARG A C 1
ATOM 871 O O . ARG A 1 104 ? 37.095 4.203 -19.152 1.00 85.00 104 ARG A O 1
ATOM 878 N N . HIS A 1 105 ? 35.606 2.540 -19.426 1.00 75.31 105 HIS A N 1
ATOM 879 C CA . HIS A 1 105 ? 35.178 2.526 -18.024 1.00 75.31 105 HIS A CA 1
ATOM 880 C C . HIS A 1 105 ? 36.325 2.150 -17.081 1.00 75.31 105 HIS A C 1
ATOM 882 O O . HIS A 1 105 ? 36.571 2.853 -16.103 1.00 75.31 105 HIS A O 1
ATOM 888 N N . TYR A 1 106 ? 37.083 1.104 -17.419 1.00 79.75 106 TYR A N 1
ATOM 889 C CA . TYR A 1 106 ? 38.244 0.681 -16.639 1.00 79.75 106 TYR A CA 1
ATOM 890 C C . TYR A 1 106 ? 39.303 1.792 -16.536 1.00 79.75 106 TYR A C 1
ATOM 892 O O . TYR A 1 106 ? 39.773 2.107 -15.443 1.00 79.75 106 TYR A O 1
ATOM 900 N N . LEU A 1 107 ? 39.624 2.453 -17.654 1.00 85.19 107 LEU A N 1
ATOM 901 C CA . LEU A 1 107 ? 40.572 3.574 -17.682 1.00 85.19 107 LEU A CA 1
ATOM 902 C C . LEU A 1 107 ? 40.070 4.786 -16.882 1.00 85.19 107 LEU A C 1
ATOM 904 O O . LEU A 1 107 ? 40.843 5.415 -16.159 1.00 85.19 107 LEU A O 1
ATOM 908 N N . SER A 1 108 ? 38.770 5.077 -16.952 1.00 80.12 108 SER A N 1
ATOM 909 C CA . SER A 1 108 ? 38.136 6.124 -16.147 1.00 80.12 108 SER A CA 1
ATOM 910 C C . SER A 1 108 ? 38.120 5.783 -14.648 1.00 80.12 108 SER A C 1
ATOM 912 O O . SER A 1 108 ? 38.265 6.673 -13.812 1.00 80.12 108 SER A O 1
ATOM 914 N N . GLY A 1 109 ? 38.000 4.508 -14.272 1.00 75.62 109 GLY A N 1
ATOM 915 C CA . GLY A 1 109 ? 38.141 4.066 -12.881 1.00 75.62 109 GLY A CA 1
ATOM 916 C C . GLY A 1 109 ? 39.549 4.316 -12.333 1.00 75.62 109 GLY A C 1
ATOM 917 O O . GLY A 1 109 ? 39.706 4.870 -11.242 1.00 75.62 109 GLY A O 1
ATOM 918 N N . LEU A 1 110 ? 40.580 4.010 -13.132 1.00 81.38 110 LEU A N 1
ATOM 919 C CA . LEU A 1 110 ? 41.983 4.201 -12.745 1.00 81.38 110 LEU A CA 1
ATOM 920 C C . LEU A 1 110 ? 42.314 5.654 -12.382 1.00 81.38 110 LEU A C 1
ATOM 922 O O . LEU A 1 110 ? 42.981 5.884 -11.375 1.00 81.38 110 LEU A O 1
ATOM 926 N N . ILE A 1 111 ? 41.821 6.639 -13.139 1.00 81.56 111 ILE A N 1
ATOM 927 C CA . ILE A 1 111 ? 42.065 8.060 -12.819 1.00 81.56 111 ILE A CA 1
ATOM 928 C C . ILE A 1 111 ? 41.337 8.539 -11.558 1.00 81.56 111 ILE A C 1
ATOM 930 O O . ILE A 1 111 ? 41.650 9.608 -11.045 1.00 81.56 111 ILE A O 1
ATOM 934 N N . ASN A 1 112 ? 40.364 7.767 -11.074 1.00 70.56 112 ASN A N 1
ATOM 935 C CA . ASN A 1 112 ? 39.564 8.086 -9.898 1.00 70.56 112 ASN A CA 1
ATOM 936 C C . ASN A 1 112 ? 39.948 7.249 -8.663 1.00 70.56 112 ASN A C 1
ATOM 938 O O . ASN A 1 112 ? 39.241 7.303 -7.651 1.00 70.56 112 ASN A O 1
ATOM 942 N N . GLY A 1 113 ? 41.028 6.462 -8.749 1.00 66.31 113 GLY A N 1
ATOM 943 C CA . GLY A 1 113 ? 41.565 5.688 -7.631 1.00 66.31 113 GLY A CA 1
ATOM 944 C C . GLY A 1 113 ? 40.765 4.434 -7.268 1.00 66.31 113 GLY A C 1
ATOM 945 O O . GLY A 1 113 ? 40.978 3.880 -6.192 1.00 66.31 113 GLY A O 1
ATOM 946 N N . TYR A 1 114 ? 39.855 3.962 -8.127 1.00 65.94 114 TYR A N 1
ATOM 947 C CA . TYR A 1 114 ? 39.114 2.722 -7.888 1.00 65.94 114 TYR A CA 1
ATOM 948 C C . TYR A 1 114 ? 39.149 1.799 -9.106 1.00 65.94 114 TYR A C 1
ATOM 950 O O . TYR A 1 114 ? 38.911 2.203 -10.240 1.00 65.94 114 TYR A O 1
ATOM 958 N N . THR A 1 115 ? 39.423 0.522 -8.856 1.00 61.09 115 THR A N 1
ATOM 959 C CA . THR A 1 115 ? 39.188 -0.553 -9.822 1.00 61.09 115 THR A CA 1
ATOM 960 C C . THR A 1 115 ? 37.947 -1.306 -9.368 1.00 61.09 115 THR A C 1
ATOM 962 O O . THR A 1 115 ? 37.756 -1.542 -8.175 1.00 61.09 115 THR A O 1
ATOM 965 N N . SER A 1 116 ? 37.045 -1.603 -10.300 1.00 58.00 116 SER A N 1
ATOM 966 C CA . SER A 1 116 ? 35.843 -2.371 -10.004 1.00 58.00 116 SER A CA 1
ATOM 967 C C . SER A 1 116 ? 35.784 -3.582 -10.913 1.00 58.00 116 SER A C 1
ATOM 969 O O . SER A 1 116 ? 35.893 -3.445 -12.127 1.00 58.00 116 SER A O 1
ATOM 971 N N . ASP A 1 117 ? 35.546 -4.750 -10.325 1.00 56.62 117 ASP A N 1
ATOM 972 C CA . ASP A 1 117 ? 35.217 -5.967 -11.071 1.00 56.62 117 ASP A CA 1
ATOM 973 C C . ASP A 1 117 ? 33.722 -6.032 -11.440 1.00 56.62 117 ASP A C 1
ATOM 975 O O . ASP A 1 117 ? 33.252 -7.015 -12.016 1.00 56.62 117 ASP A O 1
ATOM 979 N N . ARG A 1 118 ? 32.950 -4.986 -11.106 1.00 57.38 118 ARG A N 1
ATOM 980 C CA . ARG A 1 118 ? 31.515 -4.890 -11.399 1.00 57.38 118 ARG A CA 1
ATOM 981 C C . ARG A 1 118 ? 31.300 -4.756 -12.912 1.00 57.38 118 ARG A C 1
ATOM 983 O O . ARG A 1 118 ? 31.964 -3.920 -13.505 1.00 57.38 118 ARG A O 1
ATOM 990 N N . PRO A 1 119 ? 30.361 -5.500 -13.528 1.00 58.53 119 PRO A N 1
ATOM 991 C CA . PRO A 1 119 ? 30.058 -5.358 -14.952 1.00 58.53 119 PRO A CA 1
ATOM 992 C C . PRO A 1 119 ? 29.722 -3.909 -15.320 1.00 58.53 119 PRO A C 1
ATOM 994 O O . PRO A 1 119 ? 29.003 -3.241 -14.570 1.00 58.53 119 PRO A O 1
ATOM 997 N N . ASP A 1 120 ? 30.215 -3.455 -16.472 1.00 61.12 120 ASP A N 1
ATOM 998 C CA . ASP A 1 120 ? 29.962 -2.104 -16.976 1.00 61.12 120 ASP A CA 1
ATOM 999 C C . ASP A 1 120 ? 28.459 -1.845 -17.150 1.00 61.12 120 ASP A C 1
ATOM 1001 O O . ASP A 1 120 ? 27.705 -2.690 -17.641 1.00 61.12 120 ASP A O 1
ATOM 1005 N N . SER A 1 121 ? 28.014 -0.644 -16.773 1.00 68.12 121 SER A N 1
ATOM 1006 C CA . SER A 1 121 ? 26.691 -0.160 -17.162 1.00 68.12 121 SER A CA 1
ATOM 1007 C C . SER A 1 121 ? 26.659 0.105 -18.666 1.00 68.12 121 SER A C 1
ATOM 1009 O O . SER A 1 121 ? 27.643 0.584 -19.230 1.00 68.12 121 SER A O 1
ATOM 1011 N N . PHE A 1 122 ? 25.513 -0.123 -19.306 1.00 75.00 122 PHE A N 1
ATOM 1012 C CA . PHE A 1 122 ? 25.342 0.203 -20.721 1.00 75.00 122 PHE A CA 1
ATOM 1013 C C . PHE A 1 122 ? 25.621 1.692 -20.992 1.00 75.00 122 PHE A C 1
ATOM 1015 O O . PHE A 1 122 ? 25.154 2.562 -20.254 1.00 75.00 122 PHE A O 1
ATOM 1022 N N . ASP A 1 123 ? 26.377 1.986 -22.053 1.00 75.81 123 ASP A N 1
ATOM 1023 C CA . ASP A 1 123 ? 26.800 3.349 -22.372 1.00 75.81 123 ASP A CA 1
ATOM 1024 C C . ASP A 1 123 ? 25.598 4.250 -22.719 1.00 75.81 123 ASP A C 1
ATOM 1026 O O . ASP A 1 123 ? 24.834 4.001 -23.659 1.00 75.81 123 ASP A O 1
ATOM 1030 N N . VAL A 1 124 ? 25.439 5.333 -21.954 1.00 80.00 124 VAL A N 1
ATOM 1031 C CA . VAL A 1 124 ? 24.307 6.262 -22.083 1.00 80.00 124 VAL A CA 1
ATOM 1032 C C . VAL A 1 124 ? 24.349 7.041 -23.401 1.00 80.00 124 VAL A C 1
ATOM 1034 O O . VAL A 1 124 ? 23.298 7.299 -23.989 1.00 80.00 124 VAL A O 1
ATOM 1037 N N . LEU A 1 125 ? 25.530 7.411 -23.903 1.00 77.56 125 LEU A N 1
ATOM 1038 C CA . LEU A 1 125 ? 25.662 8.121 -25.180 1.00 77.56 125 LEU A CA 1
ATOM 1039 C C . LEU A 1 125 ? 25.320 7.196 -26.350 1.00 77.56 125 LEU A C 1
ATOM 1041 O O . LEU A 1 125 ? 24.659 7.621 -27.301 1.00 77.56 125 LEU A O 1
ATOM 1045 N N . LEU A 1 126 ? 25.721 5.926 -26.274 1.00 82.00 126 LEU A N 1
ATOM 1046 C CA . LEU A 1 126 ? 25.338 4.906 -27.241 1.00 82.00 126 LEU A CA 1
ATOM 1047 C C . LEU A 1 126 ? 23.823 4.691 -27.229 1.00 82.00 126 LEU A C 1
ATOM 1049 O O . LEU A 1 126 ? 23.211 4.688 -28.297 1.00 82.00 126 LEU A O 1
ATOM 1053 N N . ALA A 1 127 ? 23.207 4.605 -26.045 1.00 88.25 127 ALA A N 1
ATOM 1054 C CA . ALA A 1 127 ? 21.755 4.529 -25.905 1.00 88.25 127 ALA A CA 1
ATOM 1055 C C . ALA A 1 127 ? 21.059 5.741 -26.547 1.00 88.25 127 ALA A C 1
ATOM 1057 O O . ALA A 1 127 ? 20.140 5.576 -27.347 1.00 88.25 127 ALA A O 1
ATOM 1058 N N . GLN A 1 128 ? 21.533 6.962 -26.281 1.00 88.62 128 GLN A N 1
ATOM 1059 C CA . GLN A 1 128 ? 20.984 8.189 -26.874 1.00 88.62 128 GLN A CA 1
ATOM 1060 C C . GLN A 1 128 ? 21.102 8.207 -28.404 1.00 88.62 128 GLN A C 1
ATOM 1062 O O . GLN A 1 128 ? 20.136 8.536 -29.098 1.00 88.62 128 GLN A O 1
ATOM 1067 N N . ARG A 1 129 ? 22.269 7.832 -28.946 1.00 90.38 129 ARG A N 1
ATOM 1068 C CA . ARG A 1 129 ? 22.496 7.733 -30.398 1.00 90.38 129 ARG A CA 1
ATOM 1069 C C . ARG A 1 129 ? 21.583 6.687 -31.029 1.00 90.38 129 ARG A C 1
ATOM 1071 O O . ARG A 1 129 ? 20.979 6.957 -32.066 1.00 90.38 129 ARG A O 1
ATOM 1078 N N . TRP A 1 130 ? 21.453 5.528 -30.389 1.00 93.88 130 TRP A N 1
ATOM 1079 C CA . TRP A 1 130 ? 20.575 4.451 -30.832 1.00 93.88 130 TRP A CA 1
ATOM 1080 C C . TRP A 1 130 ? 19.111 4.910 -30.845 1.00 93.88 130 TRP A C 1
ATOM 1082 O O . TRP A 1 130 ? 18.437 4.747 -31.860 1.00 93.88 130 TRP A O 1
ATOM 1092 N N . VAL A 1 131 ? 18.642 5.569 -29.777 1.00 95.75 131 VAL A N 1
ATOM 1093 C CA . VAL A 1 131 ? 17.256 6.060 -29.664 1.00 95.75 131 VAL A CA 1
ATOM 1094 C C . VAL A 1 131 ? 16.966 7.110 -30.731 1.00 95.75 131 VAL A C 1
ATOM 1096 O O . VAL A 1 131 ? 15.935 7.044 -31.397 1.00 95.75 131 VAL A O 1
ATOM 1099 N N . CYS A 1 132 ? 17.890 8.050 -30.941 1.00 94.12 132 CYS A N 1
ATOM 1100 C CA . CYS A 1 132 ? 17.772 9.070 -31.980 1.00 94.12 132 CYS A CA 1
ATOM 1101 C C . CYS A 1 132 ? 17.678 8.440 -33.378 1.00 94.12 132 CYS A C 1
ATOM 1103 O O . CYS A 1 132 ? 16.741 8.720 -34.127 1.00 94.12 132 CYS A O 1
ATOM 1105 N N . LYS A 1 133 ? 18.599 7.523 -33.703 1.00 95.81 133 LYS A N 1
ATOM 1106 C CA . LYS A 1 133 ? 18.600 6.796 -34.978 1.00 95.81 133 LYS A CA 1
ATOM 1107 C C . LYS A 1 133 ? 17.305 6.007 -35.177 1.00 95.81 133 LYS A C 1
ATOM 1109 O O . LYS A 1 133 ? 16.691 6.119 -36.234 1.00 95.81 133 LYS A O 1
ATOM 1114 N N . ARG A 1 134 ? 16.849 5.252 -34.170 1.00 97.50 134 ARG A N 1
ATOM 1115 C CA . ARG A 1 134 ? 15.617 4.455 -34.277 1.00 97.50 134 ARG A CA 1
ATOM 1116 C C . ARG A 1 134 ? 14.361 5.296 -34.390 1.00 97.50 134 ARG A C 1
ATOM 1118 O O . ARG A 1 134 ? 13.493 4.943 -35.178 1.00 97.50 134 ARG A O 1
ATOM 1125 N N . ALA A 1 135 ? 14.279 6.431 -33.701 1.00 96.44 135 ALA A N 1
ATOM 1126 C CA . ALA A 1 135 ? 13.167 7.362 -33.875 1.00 96.44 135 ALA A CA 1
ATOM 1127 C C . ALA A 1 135 ? 13.030 7.816 -35.343 1.00 96.44 135 ALA A C 1
ATOM 1129 O O . ALA A 1 135 ? 11.922 7.845 -35.879 1.00 96.44 135 ALA A O 1
ATOM 1130 N N . HIS A 1 136 ? 14.153 8.101 -36.011 1.00 95.56 136 HIS A N 1
ATOM 1131 C CA . HIS A 1 136 ? 14.172 8.417 -37.440 1.00 95.56 136 HIS A CA 1
ATOM 1132 C C . HIS A 1 136 ? 13.794 7.227 -38.327 1.00 95.56 136 HIS A C 1
ATOM 1134 O O . HIS A 1 136 ? 12.996 7.383 -39.248 1.00 95.56 136 HIS A O 1
ATOM 1140 N N . GLU A 1 137 ? 14.317 6.033 -38.043 1.00 97.44 137 GLU A N 1
ATOM 1141 C CA . GLU A 1 137 ? 13.990 4.816 -38.802 1.00 97.44 137 GLU A CA 1
ATOM 1142 C C . GLU A 1 137 ? 12.520 4.406 -38.682 1.00 97.44 137 GLU A C 1
ATOM 1144 O O . GLU A 1 137 ? 11.961 3.847 -39.621 1.00 97.44 137 GLU A O 1
ATOM 1149 N N . TYR A 1 138 ? 11.874 4.713 -37.557 1.00 96.81 138 TYR A N 1
ATOM 1150 C CA . TYR A 1 138 ? 10.432 4.543 -37.395 1.00 96.81 138 TYR A CA 1
ATOM 1151 C C . TYR A 1 138 ? 9.603 5.500 -38.258 1.00 96.81 138 TYR A C 1
ATOM 1153 O O . TYR A 1 138 ? 8.407 5.275 -38.427 1.00 96.81 138 TYR A O 1
ATOM 1161 N N . GLY A 1 139 ? 10.216 6.548 -38.812 1.00 95.31 139 GLY A N 1
ATOM 1162 C CA . GLY A 1 139 ? 9.563 7.497 -39.709 1.00 95.31 139 GLY A CA 1
ATOM 1163 C C . GLY A 1 139 ? 9.475 8.920 -39.169 1.00 95.31 139 GLY A C 1
ATOM 1164 O O . GLY A 1 139 ? 8.874 9.771 -39.826 1.00 95.31 139 GLY A O 1
ATOM 1165 N N . TRP A 1 140 ? 10.071 9.230 -38.009 1.00 96.06 140 TRP A N 1
ATOM 1166 C CA . TRP A 1 140 ? 10.169 10.629 -37.605 1.00 96.06 140 TRP A CA 1
ATOM 1167 C C . TRP A 1 140 ? 11.107 11.392 -38.548 1.00 96.06 140 TRP A C 1
ATOM 1169 O O . TRP A 1 140 ? 12.273 11.037 -38.734 1.00 96.06 140 TRP A O 1
ATOM 1179 N N . SER A 1 141 ? 10.620 12.492 -39.112 1.00 95.62 141 SER A N 1
ATOM 1180 C CA . SER A 1 141 ? 11.441 13.427 -39.874 1.00 95.62 141 SER A CA 1
ATOM 1181 C C . SER A 1 141 ? 11.054 14.867 -39.551 1.00 95.62 141 SER A C 1
ATOM 1183 O O . SER A 1 141 ? 9.909 15.168 -39.198 1.00 95.62 141 SER A O 1
ATOM 1185 N N . ASN A 1 142 ? 12.015 15.782 -39.703 1.00 93.19 142 ASN A N 1
ATOM 1186 C CA . ASN A 1 142 ? 11.751 17.213 -39.558 1.00 93.19 142 ASN A CA 1
ATOM 1187 C C . ASN A 1 142 ? 10.737 17.718 -40.605 1.00 93.19 142 ASN A C 1
ATOM 1189 O O . ASN A 1 142 ? 10.010 18.664 -40.324 1.00 93.19 142 ASN A O 1
ATOM 1193 N N . GLU A 1 143 ? 10.663 17.081 -41.775 1.00 95.88 143 GLU A N 1
ATOM 1194 C CA . GLU A 1 143 ? 9.685 17.405 -42.819 1.00 95.88 143 GLU A CA 1
ATOM 1195 C C . GLU A 1 143 ? 8.248 17.116 -42.366 1.00 95.88 143 GLU A C 1
ATOM 1197 O O . GLU A 1 143 ? 7.383 17.976 -42.503 1.00 95.88 143 GLU A O 1
ATOM 1202 N N . PHE A 1 144 ? 7.997 15.946 -41.770 1.00 93.38 144 PHE A N 1
ATOM 1203 C CA . PHE A 1 144 ? 6.647 15.568 -41.346 1.00 93.38 144 PHE A CA 1
ATOM 1204 C C . PHE A 1 144 ? 6.230 16.214 -40.024 1.00 93.38 144 PHE A C 1
ATOM 1206 O O . PHE A 1 144 ? 5.083 16.633 -39.875 1.00 93.38 144 PHE A O 1
ATOM 1213 N N . PHE A 1 145 ? 7.143 16.290 -39.050 1.00 93.62 145 PHE A N 1
ATOM 1214 C CA . PHE A 1 145 ? 6.781 16.611 -37.663 1.00 93.62 145 PHE A CA 1
ATOM 1215 C C . PHE A 1 145 ? 7.544 17.797 -37.069 1.00 93.62 145 PHE A C 1
ATOM 1217 O O . PHE A 1 145 ? 7.199 18.256 -35.980 1.00 93.62 145 PHE A O 1
ATOM 1224 N N . GLY A 1 146 ? 8.551 18.331 -37.767 1.00 90.38 146 GLY A N 1
ATOM 1225 C CA . GLY A 1 146 ? 9.422 19.382 -37.237 1.00 90.38 146 GLY A CA 1
ATOM 1226 C C . GLY A 1 146 ? 8.685 20.682 -36.923 1.00 90.38 146 GLY A C 1
ATOM 1227 O O . GLY A 1 146 ? 8.914 21.274 -35.871 1.00 90.38 146 GLY A O 1
ATOM 1228 N N . GLU A 1 147 ? 7.765 21.112 -37.792 1.00 91.25 147 GLU A N 1
ATOM 1229 C CA . GLU A 1 147 ? 6.940 22.306 -37.553 1.00 91.25 147 GLU A CA 1
ATOM 1230 C C . GLU A 1 147 ? 6.042 22.156 -36.318 1.00 91.25 147 GLU A C 1
ATOM 1232 O O . GLU A 1 147 ? 5.967 23.068 -35.495 1.00 91.25 147 GLU A O 1
ATOM 1237 N N . PHE A 1 148 ? 5.393 20.999 -36.153 1.00 89.44 148 PHE A N 1
ATOM 1238 C CA . PHE A 1 148 ? 4.562 20.724 -34.980 1.00 89.44 148 PHE A CA 1
ATOM 1239 C C . PHE A 1 148 ? 5.407 20.694 -33.700 1.00 89.44 148 PHE A C 1
ATOM 1241 O O . PHE A 1 148 ? 5.112 21.406 -32.739 1.00 89.44 148 PHE A O 1
ATOM 1248 N N . ASP A 1 149 ? 6.504 19.934 -33.707 1.00 88.94 149 ASP A N 1
ATOM 1249 C CA . ASP A 1 149 ? 7.368 19.756 -32.539 1.00 88.94 149 ASP A CA 1
ATOM 1250 C C . ASP A 1 149 ? 8.001 21.074 -32.065 1.00 88.94 149 ASP A C 1
ATOM 1252 O O . ASP A 1 149 ? 8.148 21.281 -30.857 1.00 88.94 149 ASP A O 1
ATOM 1256 N N . LYS A 1 150 ? 8.329 21.988 -32.991 1.00 86.25 150 LYS A N 1
ATOM 1257 C CA . LYS A 1 150 ? 8.824 23.337 -32.668 1.00 86.25 150 LYS A CA 1
ATOM 1258 C C . LYS A 1 150 ? 7.763 24.213 -31.999 1.00 86.25 150 LYS A C 1
ATOM 1260 O O . LYS A 1 150 ? 8.108 24.994 -31.118 1.00 86.25 150 LYS A O 1
ATOM 1265 N N . ARG A 1 151 ? 6.489 24.089 -32.391 1.00 83.44 151 ARG A N 1
ATOM 1266 C CA . ARG A 1 151 ? 5.382 24.908 -31.857 1.00 83.44 151 ARG A CA 1
ATOM 1267 C C . ARG A 1 151 ? 4.959 24.501 -30.449 1.00 83.44 151 ARG A C 1
ATOM 1269 O O . ARG A 1 151 ? 4.619 25.366 -29.653 1.00 83.44 151 ARG A O 1
ATOM 1276 N N . ILE A 1 152 ? 5.004 23.207 -30.132 1.00 76.69 152 ILE A N 1
ATOM 1277 C CA . ILE A 1 152 ? 4.645 22.681 -28.801 1.00 76.69 152 ILE A CA 1
ATOM 1278 C C . ILE A 1 152 ? 5.771 22.912 -27.763 1.00 76.69 152 ILE A C 1
ATOM 1280 O O . ILE A 1 152 ? 5.535 22.928 -26.557 1.00 76.69 152 ILE A O 1
ATOM 1284 N N . GLY A 1 153 ? 7.015 23.099 -28.217 1.00 58.75 153 GLY A N 1
ATOM 1285 C CA . GLY A 1 153 ? 8.249 22.938 -27.438 1.00 58.75 153 GLY A CA 1
ATOM 1286 C C . GLY A 1 153 ? 8.650 24.005 -26.404 1.00 58.75 153 GLY A C 1
ATOM 1287 O O . GLY A 1 153 ? 9.851 24.159 -26.188 1.00 58.75 153 GLY A O 1
ATOM 1288 N N . THR A 1 154 ? 7.736 24.721 -25.737 1.00 53.56 154 THR A N 1
ATOM 1289 C CA . THR A 1 154 ? 8.127 25.749 -24.734 1.00 53.56 154 THR A CA 1
ATOM 1290 C C . THR A 1 154 ? 7.492 25.628 -23.343 1.00 53.56 154 THR A C 1
ATOM 1292 O O . THR A 1 154 ? 7.926 26.326 -22.424 1.00 53.56 154 THR A O 1
ATOM 1295 N N . GLY A 1 155 ? 6.558 24.700 -23.117 1.00 51.22 155 GLY A N 1
ATOM 1296 C CA . GLY A 1 155 ? 5.959 24.471 -21.796 1.00 51.22 155 GLY A CA 1
ATOM 1297 C C . GLY A 1 155 ? 6.902 23.751 -20.823 1.00 51.22 155 GLY A C 1
ATOM 1298 O O . GLY A 1 155 ? 6.838 22.537 -20.675 1.00 51.22 155 GLY A O 1
ATOM 1299 N N . ARG A 1 156 ? 7.782 24.483 -20.126 1.00 48.84 156 ARG A N 1
ATOM 1300 C CA . ARG A 1 156 ? 8.608 23.962 -19.007 1.00 48.84 156 ARG A CA 1
ATOM 1301 C C . ARG A 1 156 ? 7.849 23.899 -17.668 1.00 48.84 156 ARG A C 1
ATOM 1303 O O . ARG A 1 156 ? 8.465 23.849 -16.606 1.00 48.84 156 ARG A O 1
ATOM 1310 N N . GLY A 1 157 ? 6.519 23.950 -17.697 1.00 50.12 157 GLY A N 1
ATOM 1311 C CA . GLY A 1 157 ? 5.684 23.902 -16.501 1.00 50.12 157 GLY A CA 1
ATOM 1312 C C . GLY A 1 157 ? 5.389 22.464 -16.090 1.00 50.12 157 GLY A C 1
ATOM 1313 O O . GLY A 1 157 ? 4.937 21.666 -16.904 1.00 50.12 157 GLY A O 1
ATOM 1314 N N . ARG A 1 158 ? 5.568 22.137 -14.805 1.00 49.47 158 ARG A N 1
ATOM 1315 C CA . ARG A 1 158 ? 5.123 20.854 -14.223 1.00 49.47 158 ARG A CA 1
ATOM 1316 C C . ARG A 1 158 ? 3.599 20.639 -14.312 1.00 49.47 158 ARG A C 1
ATOM 1318 O O . ARG A 1 158 ? 3.159 19.515 -14.105 1.00 49.47 158 ARG A O 1
ATOM 1325 N N . ASN A 1 159 ? 2.840 21.682 -14.659 1.00 46.78 159 ASN A N 1
ATOM 1326 C CA . ASN A 1 159 ? 1.377 21.711 -14.644 1.00 46.78 159 ASN A CA 1
ATOM 1327 C C . ASN A 1 159 ? 0.715 21.532 -16.022 1.00 46.78 159 ASN A C 1
ATOM 1329 O O . ASN A 1 159 ? -0.500 21.420 -16.062 1.00 46.78 159 ASN A O 1
ATOM 1333 N N . ASP A 1 160 ? 1.471 21.515 -17.129 1.00 49.34 160 ASP A N 1
ATOM 1334 C CA . ASP A 1 160 ? 0.894 21.630 -18.483 1.00 49.34 160 ASP A CA 1
ATOM 1335 C C . ASP A 1 160 ? 1.420 20.539 -19.430 1.00 49.34 160 ASP A C 1
ATOM 1337 O O . ASP A 1 160 ? 1.966 20.780 -20.506 1.00 49.34 160 ASP A O 1
ATOM 1341 N N . LYS A 1 161 ? 1.335 19.286 -18.975 1.00 56.06 161 LYS A N 1
ATOM 1342 C CA . LYS A 1 161 ? 1.922 18.134 -19.670 1.00 56.06 161 LYS A CA 1
ATOM 1343 C C . LYS A 1 161 ? 0.988 17.475 -20.712 1.00 56.06 161 LYS A C 1
ATOM 1345 O O . LYS A 1 161 ? 1.285 16.385 -21.196 1.00 56.06 161 LYS A O 1
ATOM 1350 N N . HIS A 1 162 ? -0.139 18.098 -21.060 1.00 59.56 162 HIS A N 1
ATOM 1351 C CA . HIS A 1 162 ? -1.208 17.448 -21.832 1.00 59.56 162 HIS A CA 1
ATOM 1352 C C . HIS A 1 162 ? -0.882 17.196 -23.313 1.00 59.56 162 HIS A C 1
ATOM 1354 O O . HIS A 1 162 ? -1.511 16.342 -23.936 1.00 59.56 162 HIS A O 1
ATOM 1360 N N . ILE A 1 163 ? 0.090 17.910 -23.894 1.00 70.81 163 ILE A N 1
ATOM 1361 C CA . ILE A 1 163 ? 0.455 17.763 -25.309 1.00 70.81 163 ILE A CA 1
ATOM 1362 C C . ILE A 1 163 ? 1.965 17.562 -25.435 1.00 70.81 163 ILE A C 1
ATOM 1364 O O . ILE A 1 163 ? 2.768 18.442 -25.135 1.00 70.81 163 ILE A O 1
ATOM 1368 N N . GLU A 1 164 ? 2.353 16.377 -25.898 1.00 77.31 164 GLU A N 1
ATOM 1369 C CA . GLU A 1 164 ? 3.744 15.981 -26.095 1.00 77.31 164 GLU A CA 1
ATOM 1370 C C . GLU A 1 164 ? 4.166 16.132 -27.567 1.00 77.31 164 GLU A C 1
ATOM 1372 O O . GLU A 1 164 ? 3.371 15.889 -28.477 1.00 77.31 164 GLU A O 1
ATOM 1377 N N . ARG A 1 165 ? 5.439 16.482 -27.807 1.00 87.50 165 ARG A N 1
ATOM 1378 C CA . ARG A 1 165 ? 6.055 16.457 -29.147 1.00 87.50 165 ARG A CA 1
ATOM 1379 C C . ARG A 1 165 ? 5.913 15.066 -29.775 1.00 87.50 165 ARG A C 1
ATOM 1381 O O . ARG A 1 165 ? 6.201 14.065 -29.117 1.00 87.50 165 ARG A O 1
ATOM 1388 N N . ILE A 1 166 ? 5.574 14.999 -31.061 1.00 90.25 166 ILE A N 1
ATOM 1389 C CA . ILE A 1 166 ? 5.511 13.746 -31.822 1.00 90.25 166 ILE A CA 1
ATOM 1390 C C . ILE A 1 166 ? 6.874 13.054 -31.776 1.00 90.25 166 ILE A C 1
ATOM 1392 O O . ILE A 1 166 ? 6.937 11.867 -31.468 1.00 90.25 166 ILE A O 1
ATOM 1396 N N . GLY A 1 167 ? 7.977 13.787 -31.949 1.00 91.56 167 GLY A N 1
ATOM 1397 C CA . GLY A 1 167 ? 9.322 13.214 -31.854 1.00 91.56 167 GLY A CA 1
ATOM 1398 C C . GLY A 1 167 ? 9.622 12.539 -30.519 1.00 91.56 167 GLY A C 1
ATOM 1399 O O . GLY A 1 167 ? 10.314 11.525 -30.496 1.00 91.56 167 GLY A O 1
ATOM 1400 N N . LYS A 1 168 ? 9.049 13.019 -29.407 1.00 88.88 168 LYS A N 1
ATOM 1401 C CA . LYS A 1 168 ? 9.226 12.368 -28.101 1.00 88.88 168 LYS A CA 1
ATOM 1402 C C . LYS A 1 168 ? 8.497 11.019 -28.033 1.00 88.88 168 LYS A C 1
ATOM 1404 O O . LYS A 1 168 ? 9.036 10.083 -27.460 1.00 88.88 168 LYS A O 1
ATOM 1409 N N . LYS A 1 169 ? 7.347 10.864 -28.700 1.00 90.06 169 LYS A N 1
ATOM 1410 C CA . LYS A 1 169 ? 6.661 9.563 -28.827 1.00 90.06 169 LYS A CA 1
ATOM 1411 C C . LYS A 1 169 ? 7.506 8.543 -29.594 1.00 90.06 169 LYS A C 1
ATOM 1413 O O . LYS A 1 169 ? 7.629 7.402 -29.165 1.00 90.06 169 LYS A O 1
ATOM 1418 N N . TYR A 1 170 ? 8.146 8.964 -30.685 1.00 94.81 170 TYR A N 1
ATOM 1419 C CA . TYR A 1 170 ? 9.077 8.110 -31.434 1.00 94.81 170 TYR A CA 1
ATOM 1420 C C . TYR A 1 170 ? 10.328 7.756 -30.613 1.00 94.81 170 TYR A C 1
ATOM 1422 O O . TYR A 1 170 ? 10.802 6.624 -30.675 1.00 94.81 170 TYR A O 1
ATOM 1430 N N . GLN A 1 171 ? 10.831 8.693 -29.801 1.00 93.62 171 GLN A N 1
ATOM 1431 C CA . GLN A 1 171 ? 11.911 8.427 -28.844 1.00 93.62 171 GLN A CA 1
ATOM 1432 C C . GLN A 1 171 ? 11.497 7.405 -27.777 1.00 93.62 171 GLN A C 1
ATOM 1434 O O . GLN A 1 171 ? 12.299 6.535 -27.464 1.00 93.62 171 GLN A O 1
ATOM 1439 N N . TRP A 1 172 ? 10.263 7.461 -27.261 1.00 91.38 172 TRP A N 1
ATOM 1440 C CA . TRP A 1 172 ? 9.736 6.449 -26.335 1.00 91.38 172 TRP A CA 1
ATOM 1441 C C . TRP A 1 172 ? 9.658 5.062 -26.973 1.00 91.38 172 TRP A C 1
ATOM 1443 O O . TRP A 1 172 ? 10.131 4.101 -26.376 1.00 91.38 172 TRP A O 1
ATOM 1453 N N . LEU A 1 173 ? 9.118 4.953 -28.194 1.00 93.31 173 LEU A N 1
ATOM 1454 C CA . LEU A 1 173 ? 9.068 3.679 -28.925 1.00 93.31 173 LEU A CA 1
ATOM 1455 C C . LEU A 1 173 ? 10.461 3.072 -29.093 1.00 93.31 173 LEU A C 1
ATOM 1457 O O . LEU A 1 173 ? 10.666 1.892 -28.821 1.00 93.31 173 LEU A O 1
ATOM 1461 N N . ALA A 1 174 ? 11.424 3.897 -29.504 1.00 96.50 174 ALA A N 1
ATOM 1462 C CA . ALA A 1 174 ? 12.811 3.485 -29.587 1.00 96.50 174 ALA A CA 1
ATOM 1463 C C . ALA A 1 174 ? 13.330 3.049 -28.208 1.00 96.50 174 ALA A C 1
ATOM 1465 O O . ALA A 1 174 ? 13.792 1.922 -28.069 1.00 96.50 174 ALA A O 1
ATOM 1466 N N . LEU A 1 175 ? 13.213 3.882 -27.174 1.00 93.44 175 LEU A N 1
ATOM 1467 C CA . LEU A 1 175 ? 13.704 3.553 -25.837 1.00 93.44 175 LEU A CA 1
ATOM 1468 C C . LEU A 1 175 ? 13.155 2.213 -25.326 1.00 93.44 175 LEU A C 1
ATOM 1470 O O . LEU A 1 175 ? 13.935 1.399 -24.844 1.00 93.44 175 LEU A O 1
ATOM 1474 N N . TYR A 1 176 ? 11.859 1.938 -25.494 1.00 92.31 176 TYR A N 1
ATOM 1475 C CA . TYR A 1 176 ? 11.275 0.656 -25.094 1.00 92.31 176 TYR A CA 1
ATOM 1476 C C . TYR A 1 176 ? 11.794 -0.528 -25.916 1.00 92.31 176 TYR A C 1
ATOM 1478 O O . TYR A 1 176 ? 12.028 -1.595 -25.352 1.00 92.31 176 TYR A O 1
ATOM 1486 N N . GLU A 1 177 ? 12.052 -0.354 -27.216 1.00 94.50 177 GLU A N 1
ATOM 1487 C CA . GLU A 1 177 ? 12.740 -1.382 -28.008 1.00 94.50 177 GLU A CA 1
ATOM 1488 C C . GLU A 1 177 ? 14.175 -1.617 -27.494 1.00 94.50 177 GLU A C 1
ATOM 1490 O O . GLU A 1 177 ? 14.605 -2.768 -27.402 1.00 94.50 177 GLU A O 1
ATOM 1495 N N . LEU A 1 178 ? 14.918 -0.566 -27.129 1.00 93.31 178 LEU A N 1
ATOM 1496 C CA . LEU A 1 178 ? 16.259 -0.720 -26.556 1.00 93.31 178 LEU A CA 1
ATOM 1497 C C . LEU A 1 178 ? 16.209 -1.468 -25.224 1.00 93.31 178 LEU A C 1
ATOM 1499 O O . LEU A 1 178 ? 16.983 -2.401 -25.032 1.00 93.31 178 LEU A O 1
ATOM 1503 N N . LEU A 1 179 ? 15.285 -1.093 -24.336 1.00 90.62 179 LEU A N 1
ATOM 1504 C CA . LEU A 1 179 ? 15.095 -1.754 -23.047 1.00 90.62 179 LEU A CA 1
ATOM 1505 C C . LEU A 1 179 ? 14.746 -3.234 -23.220 1.00 90.62 179 LEU A C 1
ATOM 1507 O O . LEU A 1 179 ? 15.326 -4.060 -22.525 1.00 90.62 179 LEU A O 1
ATOM 1511 N N . ALA A 1 180 ? 13.882 -3.587 -24.177 1.00 90.06 180 ALA A N 1
ATOM 1512 C CA . ALA A 1 180 ? 13.571 -4.983 -24.486 1.00 90.06 180 ALA A CA 1
ATOM 1513 C C . ALA A 1 180 ? 14.814 -5.754 -24.964 1.00 90.06 180 ALA A C 1
ATOM 1515 O O . ALA A 1 180 ? 15.122 -6.827 -24.455 1.00 90.06 180 ALA A O 1
ATOM 1516 N N . ARG A 1 181 ? 15.601 -5.169 -25.878 1.00 90.94 181 ARG A N 1
ATOM 1517 C CA . ARG A 1 181 ? 16.867 -5.775 -26.328 1.00 90.94 181 ARG A CA 1
ATOM 1518 C C . ARG A 1 181 ? 17.857 -5.947 -25.177 1.00 90.94 181 ARG A C 1
ATOM 1520 O O . ARG A 1 181 ? 18.547 -6.958 -25.120 1.00 90.94 181 ARG A O 1
ATOM 1527 N N . MET A 1 182 ? 17.950 -4.971 -24.279 1.00 88.31 182 MET A N 1
ATOM 1528 C CA . MET A 1 182 ? 18.810 -5.055 -23.100 1.00 88.31 182 MET A CA 1
ATOM 1529 C C . MET A 1 182 ? 18.323 -6.139 -22.137 1.00 88.31 182 MET A C 1
ATOM 1531 O O . MET A 1 182 ? 19.137 -6.932 -21.683 1.00 88.31 182 MET A O 1
ATOM 1535 N N . ALA A 1 183 ? 17.018 -6.215 -21.882 1.00 87.50 183 ALA A N 1
ATOM 1536 C CA . ALA A 1 183 ? 16.403 -7.236 -21.040 1.00 87.50 183 ALA A CA 1
ATOM 1537 C C . ALA A 1 183 ? 16.697 -8.666 -21.526 1.00 87.50 183 ALA A C 1
ATOM 1539 O O . ALA A 1 183 ? 16.971 -9.537 -20.705 1.00 87.50 183 ALA A O 1
ATOM 1540 N N . ASP A 1 184 ? 16.706 -8.894 -22.843 1.00 86.38 184 ASP A N 1
ATOM 1541 C CA . ASP A 1 184 ? 16.977 -10.213 -23.431 1.00 86.38 184 ASP A CA 1
ATOM 1542 C C . ASP A 1 184 ? 18.466 -10.608 -23.419 1.00 86.38 184 ASP A C 1
ATOM 1544 O O . ASP A 1 184 ? 18.794 -11.789 -23.533 1.00 86.38 184 ASP A O 1
ATOM 1548 N N . ASN A 1 185 ? 19.384 -9.635 -23.343 1.00 85.38 185 ASN A N 1
ATOM 1549 C CA . ASN A 1 185 ? 20.814 -9.864 -23.608 1.00 85.38 185 ASN A CA 1
ATOM 1550 C C . ASN A 1 185 ? 21.743 -9.505 -22.443 1.00 85.38 185 ASN A C 1
ATOM 1552 O O . ASN A 1 185 ? 22.912 -9.896 -22.459 1.00 85.38 185 ASN A O 1
ATOM 1556 N N . LEU A 1 186 ? 21.268 -8.743 -21.459 1.00 82.75 186 LEU A N 1
ATOM 1557 C CA . LEU A 1 186 ? 22.070 -8.230 -20.352 1.00 82.75 186 LEU A CA 1
ATOM 1558 C C . LEU A 1 186 ? 21.545 -8.740 -19.010 1.00 82.75 186 LEU A C 1
ATOM 1560 O O . LEU A 1 186 ? 20.376 -9.078 -18.847 1.00 82.75 186 LEU A O 1
ATOM 1564 N N . ILE A 1 187 ? 22.439 -8.770 -18.026 1.00 82.12 187 ILE A N 1
ATOM 1565 C CA . ILE A 1 187 ? 22.090 -9.099 -16.644 1.00 82.12 187 ILE A CA 1
ATOM 1566 C C . ILE A 1 187 ? 21.504 -7.845 -15.990 1.00 82.12 187 ILE A C 1
ATOM 1568 O O . ILE A 1 187 ? 22.020 -6.740 -16.180 1.00 82.12 187 ILE A O 1
ATOM 1572 N N . TYR A 1 188 ? 20.435 -8.013 -15.216 1.00 83.50 188 TYR A N 1
ATOM 1573 C CA . TYR A 1 188 ? 19.844 -6.923 -14.459 1.00 83.50 188 TYR A CA 1
ATOM 1574 C C . TYR A 1 188 ? 20.662 -6.655 -13.195 1.00 83.50 188 TYR A C 1
ATOM 1576 O O . TYR A 1 188 ? 21.085 -7.569 -12.488 1.00 83.50 188 TYR A O 1
ATOM 1584 N N . LYS A 1 189 ? 20.876 -5.378 -12.887 1.00 79.12 189 LYS A N 1
ATOM 1585 C CA . LYS A 1 189 ? 21.486 -4.960 -11.631 1.00 79.12 189 LYS A CA 1
ATOM 1586 C C . LYS A 1 189 ? 20.662 -3.844 -11.014 1.00 79.12 189 LYS A C 1
ATOM 1588 O O . LYS A 1 189 ? 20.528 -2.773 -11.602 1.00 79.12 189 LYS A O 1
ATOM 1593 N N . SER A 1 190 ? 20.151 -4.105 -9.817 1.00 75.50 190 SER A N 1
ATOM 1594 C CA . SER A 1 190 ? 19.444 -3.107 -9.020 1.00 75.50 190 SER A CA 1
ATOM 1595 C C . SER A 1 190 ? 20.417 -2.061 -8.474 1.00 75.50 190 SER A C 1
ATOM 1597 O O . SER A 1 190 ? 21.548 -2.375 -8.111 1.00 75.50 190 SER A O 1
ATOM 1599 N N . SER A 1 191 ? 19.971 -0.811 -8.354 1.00 68.62 191 SER A N 1
ATOM 1600 C CA . SER A 1 191 ? 20.709 0.230 -7.626 1.00 68.62 191 SER A CA 1
ATOM 1601 C C . SER A 1 191 ? 20.766 -0.021 -6.115 1.00 68.62 191 SER A C 1
ATOM 1603 O O . SER A 1 191 ? 21.576 0.594 -5.427 1.00 68.62 191 SER A O 1
ATOM 1605 N N . PHE A 1 192 ? 19.902 -0.900 -5.601 1.00 64.75 192 PHE A N 1
ATOM 1606 C CA . PHE A 1 192 ? 19.750 -1.206 -4.176 1.00 64.75 192 PHE A CA 1
ATOM 1607 C C . PHE A 1 192 ? 20.407 -2.528 -3.760 1.00 64.75 192 PHE A C 1
ATOM 1609 O O . PHE A 1 192 ? 20.372 -2.874 -2.582 1.00 64.75 192 PHE A O 1
ATOM 1616 N N . SER A 1 193 ? 20.988 -3.271 -4.707 1.00 69.00 193 SER A N 1
ATOM 1617 C CA . SER A 1 193 ? 21.712 -4.514 -4.442 1.00 69.00 193 SER A CA 1
ATOM 1618 C C . SER A 1 193 ? 23.063 -4.495 -5.142 1.00 69.00 193 SER A C 1
ATOM 1620 O O . SER A 1 193 ? 23.195 -4.055 -6.285 1.00 69.00 193 SER A O 1
ATOM 1622 N N . ASP A 1 194 ? 24.081 -5.007 -4.460 1.00 66.12 194 ASP A N 1
ATOM 1623 C CA . ASP A 1 194 ? 25.392 -5.210 -5.067 1.00 66.12 194 ASP A CA 1
ATOM 1624 C C . ASP A 1 194 ? 25.426 -6.442 -5.986 1.00 66.12 194 ASP A C 1
ATOM 1626 O O . ASP A 1 194 ? 26.323 -6.550 -6.830 1.00 66.12 194 ASP A O 1
ATOM 1630 N N . GLU A 1 195 ? 24.430 -7.325 -5.875 1.00 74.00 195 GLU A N 1
ATOM 1631 C CA . GLU A 1 195 ? 24.303 -8.547 -6.663 1.00 74.00 195 GLU A CA 1
ATOM 1632 C C . GLU A 1 195 ? 23.578 -8.297 -7.990 1.00 74.00 195 GLU A C 1
ATOM 1634 O O . GLU A 1 195 ? 22.552 -7.618 -8.060 1.00 74.00 195 GLU A O 1
ATOM 1639 N N . ALA A 1 196 ? 24.128 -8.869 -9.061 1.00 77.25 196 ALA A N 1
ATOM 1640 C CA . ALA A 1 196 ? 23.482 -8.897 -10.364 1.00 77.25 196 ALA A CA 1
ATOM 1641 C C . ALA A 1 196 ? 22.560 -10.123 -10.445 1.00 77.25 196 ALA A C 1
ATOM 1643 O O . ALA A 1 196 ? 22.947 -11.221 -10.045 1.00 77.25 196 ALA A O 1
ATOM 1644 N N . GLU A 1 197 ? 21.358 -9.952 -10.985 1.00 79.81 197 GLU A N 1
ATOM 1645 C CA . GLU A 1 197 ? 20.360 -11.010 -11.115 1.00 79.81 197 GLU A CA 1
ATOM 1646 C C . GLU A 1 197 ? 19.800 -11.091 -12.541 1.00 79.81 197 GLU A C 1
ATOM 1648 O O . GLU A 1 197 ? 19.967 -10.194 -13.369 1.00 79.81 197 GLU A O 1
ATOM 1653 N N . ALA A 1 198 ? 19.117 -12.189 -12.855 1.00 84.12 198 ALA A N 1
ATOM 1654 C CA . ALA A 1 198 ? 18.392 -12.284 -14.114 1.00 84.12 198 ALA A CA 1
ATOM 1655 C C . ALA A 1 198 ? 17.257 -11.247 -14.159 1.00 84.12 198 ALA A C 1
ATOM 1657 O O . ALA A 1 198 ? 16.543 -11.038 -13.171 1.00 84.12 198 ALA A O 1
ATOM 1658 N N . TYR A 1 199 ? 17.058 -10.639 -15.328 1.00 88.06 199 TYR A N 1
ATOM 1659 C CA . TYR A 1 199 ? 15.853 -9.865 -15.587 1.00 88.06 199 TYR A CA 1
ATOM 1660 C C . TYR A 1 199 ? 14.650 -10.817 -15.671 1.00 88.06 199 TYR A C 1
ATOM 1662 O O . TYR A 1 199 ? 14.626 -11.756 -16.463 1.00 88.06 199 TYR A O 1
ATOM 1670 N N . LYS A 1 200 ? 13.668 -10.592 -14.806 1.00 87.88 200 LYS A N 1
ATOM 1671 C CA . LYS A 1 200 ? 12.413 -11.334 -14.643 1.00 87.88 200 LYS A CA 1
ATOM 1672 C C . LYS A 1 200 ? 11.237 -10.574 -15.260 1.00 87.88 200 LYS A C 1
ATOM 1674 O O . LYS A 1 200 ? 10.307 -11.212 -15.744 1.00 87.88 200 LYS A O 1
ATOM 1679 N N . GLY A 1 201 ? 11.275 -9.239 -15.278 1.00 88.56 201 GLY A N 1
ATOM 1680 C CA . GLY A 1 201 ? 10.315 -8.433 -16.031 1.00 88.56 201 GLY A CA 1
ATOM 1681 C C . GLY A 1 201 ? 10.222 -6.967 -15.611 1.00 88.56 201 GLY A C 1
ATOM 1682 O O . GLY A 1 201 ? 10.940 -6.489 -14.735 1.00 88.56 201 GLY A O 1
ATOM 1683 N N . SER A 1 202 ? 9.307 -6.238 -16.255 1.00 88.19 202 SER A N 1
ATOM 1684 C CA . SER A 1 202 ? 9.238 -4.766 -16.224 1.00 88.19 202 SER A CA 1
ATOM 1685 C C . SER A 1 202 ? 9.011 -4.141 -14.850 1.00 88.19 202 SER A C 1
ATOM 1687 O O . SER A 1 202 ? 9.393 -2.990 -14.647 1.00 88.19 202 SER A O 1
ATOM 1689 N N . TRP A 1 203 ? 8.459 -4.888 -13.892 1.00 86.81 203 TRP A N 1
ATOM 1690 C CA . TRP A 1 203 ? 8.289 -4.410 -12.519 1.00 86.81 203 TRP A CA 1
ATOM 1691 C C . TRP A 1 203 ? 9.625 -4.210 -11.792 1.00 86.81 203 TRP A C 1
ATOM 1693 O O . TRP A 1 203 ? 9.690 -3.381 -10.896 1.00 86.81 203 TRP A O 1
ATOM 1703 N N . GLN A 1 204 ? 10.699 -4.917 -12.176 1.00 85.88 204 GLN A N 1
ATOM 1704 C CA . GLN A 1 204 ? 12.013 -4.758 -11.536 1.00 85.88 204 GLN A CA 1
ATOM 1705 C C . GLN A 1 204 ? 12.637 -3.384 -11.783 1.00 85.88 204 GLN A C 1
ATOM 1707 O O . GLN A 1 204 ? 13.476 -2.959 -10.996 1.00 85.88 204 GLN A O 1
ATOM 1712 N N . ILE A 1 205 ? 12.248 -2.717 -12.872 1.00 84.19 205 ILE A N 1
ATOM 1713 C CA . ILE A 1 205 ? 12.764 -1.404 -13.285 1.00 84.19 205 ILE A CA 1
ATOM 1714 C C . ILE A 1 205 ? 11.681 -0.318 -13.253 1.00 84.19 205 ILE A C 1
ATOM 1716 O O . ILE A 1 205 ? 11.896 0.767 -13.783 1.00 84.19 205 ILE A O 1
ATOM 1720 N N . SER A 1 206 ? 10.511 -0.622 -12.681 1.00 83.31 206 SER A N 1
ATOM 1721 C CA . SER A 1 206 ? 9.351 0.277 -12.621 1.00 83.31 206 SER A CA 1
ATOM 1722 C C . SER A 1 206 ? 8.903 0.822 -13.995 1.00 83.31 206 SER A C 1
ATOM 1724 O O . SER A 1 206 ? 8.280 1.877 -14.086 1.00 83.31 206 SER A O 1
ATOM 1726 N N . GLU A 1 207 ? 9.154 0.083 -15.087 1.00 84.12 207 GLU A N 1
ATOM 1727 C CA . GLU A 1 207 ? 8.770 0.461 -16.463 1.00 84.12 207 GLU A CA 1
ATOM 1728 C C . GLU A 1 207 ? 7.402 -0.127 -16.848 1.00 84.12 207 GLU A C 1
ATOM 1730 O O . GLU A 1 207 ? 7.211 -0.759 -17.891 1.00 84.12 207 GLU A O 1
ATOM 1735 N N . ARG A 1 208 ? 6.421 0.059 -15.963 1.00 84.19 208 ARG A N 1
ATOM 1736 C CA . ARG A 1 208 ? 5.021 -0.335 -16.157 1.00 84.19 208 ARG A CA 1
ATOM 1737 C C . ARG A 1 208 ? 4.159 0.917 -16.263 1.00 84.19 208 ARG A C 1
ATOM 1739 O O . ARG A 1 208 ? 3.638 1.415 -15.276 1.00 84.19 208 ARG A O 1
ATOM 1746 N N . ASN A 1 209 ? 4.057 1.435 -17.485 1.00 78.06 209 ASN A N 1
ATOM 1747 C CA . ASN A 1 209 ? 3.478 2.755 -17.746 1.00 78.06 209 ASN A CA 1
ATOM 1748 C C . ASN A 1 209 ? 1.946 2.807 -17.596 1.00 78.06 209 ASN A C 1
ATOM 1750 O O . ASN A 1 209 ? 1.427 3.773 -17.058 1.00 78.06 209 ASN A O 1
ATOM 1754 N N . ILE A 1 210 ? 1.230 1.784 -18.072 1.00 84.88 210 ILE A N 1
ATOM 1755 C CA . ILE A 1 210 ? -0.238 1.713 -18.027 1.00 84.88 210 ILE A CA 1
ATOM 1756 C C . ILE A 1 210 ? -0.626 0.392 -17.387 1.00 84.88 210 ILE A C 1
ATOM 1758 O O . ILE A 1 210 ? -0.143 -0.652 -17.823 1.00 84.88 210 ILE A O 1
ATOM 1762 N N . ASP A 1 211 ? -1.525 0.440 -16.407 1.00 89.44 211 ASP A N 1
ATOM 1763 C CA . ASP A 1 211 ? -2.190 -0.748 -15.884 1.00 89.44 211 ASP A CA 1
ATOM 1764 C C . ASP A 1 211 ? -3.472 -1.025 -16.694 1.00 89.44 211 ASP A C 1
ATOM 1766 O O . ASP A 1 211 ? -4.485 -0.355 -16.484 1.00 89.44 211 ASP A O 1
ATOM 1770 N N . PRO A 1 212 ? -3.478 -2.009 -17.616 1.00 90.81 212 PRO A N 1
ATOM 1771 C CA . PRO A 1 212 ? -4.652 -2.303 -18.438 1.00 90.81 212 PRO A CA 1
ATOM 1772 C C . PRO A 1 212 ? -5.800 -2.943 -17.642 1.00 90.81 212 PRO A C 1
ATOM 1774 O O . PRO A 1 212 ? -6.894 -3.119 -18.176 1.00 90.81 212 PRO A O 1
ATOM 1777 N N . SER A 1 213 ? -5.548 -3.326 -16.391 1.00 92.75 213 SER A N 1
ATOM 1778 C CA . SER A 1 213 ? -6.518 -3.953 -15.499 1.00 92.75 213 SER A CA 1
ATOM 1779 C C . SER A 1 213 ? -7.116 -2.987 -14.479 1.00 92.75 213 SER A C 1
ATOM 1781 O O . SER A 1 213 ? -8.052 -3.365 -13.786 1.00 92.75 213 SER A O 1
ATOM 1783 N N . LEU A 1 214 ? -6.631 -1.745 -14.405 1.00 93.56 214 LEU A N 1
ATOM 1784 C CA . LEU A 1 214 ? -7.204 -0.691 -13.575 1.00 93.56 214 LEU A CA 1
ATOM 1785 C C . LEU A 1 214 ? -8.060 0.227 -14.451 1.00 93.56 214 LEU A C 1
ATOM 1787 O O . LEU A 1 214 ? -7.555 1.089 -15.165 1.00 93.56 214 LEU A O 1
ATOM 1791 N N . LEU A 1 215 ? -9.375 0.015 -14.431 1.00 94.12 215 LEU A N 1
ATOM 1792 C CA . LEU A 1 215 ? -10.317 0.658 -15.356 1.00 94.12 215 LEU A CA 1
ATOM 1793 C C . LEU A 1 215 ? -11.056 1.856 -14.742 1.00 94.12 215 LEU A C 1
ATOM 1795 O O . LEU A 1 215 ? -11.918 2.446 -15.399 1.00 94.12 215 LEU A O 1
ATOM 1799 N N . ILE A 1 216 ? -10.715 2.229 -13.507 1.00 93.69 216 ILE A N 1
ATOM 1800 C CA . ILE A 1 216 ? -11.185 3.454 -12.857 1.00 93.69 216 ILE A CA 1
ATOM 1801 C C . ILE A 1 216 ? -10.168 4.585 -13.019 1.00 93.69 216 ILE A C 1
ATOM 1803 O O . ILE A 1 216 ? -8.963 4.362 -13.076 1.00 93.69 216 ILE A O 1
ATOM 1807 N N . LYS A 1 217 ? -10.666 5.823 -13.045 1.00 92.00 217 LYS A N 1
ATOM 1808 C CA . LYS A 1 217 ? -9.828 7.036 -13.105 1.00 92.00 217 LYS A CA 1
ATOM 1809 C C . LYS A 1 217 ? -9.739 7.776 -11.774 1.00 92.00 217 LYS A C 1
ATOM 1811 O O . LYS A 1 217 ? -8.854 8.607 -11.586 1.00 92.00 217 LYS A O 1
ATOM 1816 N N . LYS A 1 218 ? -10.697 7.515 -10.886 1.00 92.62 218 LYS A N 1
ATOM 1817 C CA . LYS A 1 218 ? -10.841 8.099 -9.553 1.00 92.62 218 LYS A CA 1
ATOM 1818 C C . LYS A 1 218 ? -11.668 7.186 -8.663 1.00 92.62 218 LYS A C 1
ATOM 1820 O O . LYS A 1 218 ? -12.462 6.398 -9.174 1.00 92.62 218 LYS A O 1
ATOM 1825 N N . THR A 1 219 ? -11.499 7.348 -7.360 1.00 93.12 219 THR A N 1
ATOM 1826 C CA . THR A 1 219 ? -12.431 6.864 -6.343 1.00 93.12 219 THR A CA 1
ATOM 1827 C C . THR A 1 219 ? -13.358 8.016 -5.941 1.00 93.12 219 THR A C 1
ATOM 1829 O O . THR A 1 219 ? -13.219 9.149 -6.409 1.00 93.12 219 THR A O 1
ATOM 1832 N N . GLN A 1 220 ? -14.335 7.725 -5.097 1.00 92.38 220 GLN A N 1
ATOM 1833 C CA . GLN A 1 220 ? -15.207 8.704 -4.454 1.00 92.38 220 GLN A CA 1
ATOM 1834 C C . GLN A 1 220 ? -14.682 9.147 -3.074 1.00 92.38 220 GLN A C 1
ATOM 1836 O O . GLN A 1 220 ? -15.341 9.945 -2.404 1.00 92.38 220 GLN A O 1
ATOM 1841 N N . ASP A 1 221 ? -13.509 8.652 -2.661 1.00 87.88 221 ASP A N 1
ATOM 1842 C CA . ASP A 1 221 ? -12.740 9.236 -1.561 1.00 87.88 221 ASP A CA 1
ATOM 1843 C C . ASP A 1 221 ? -12.112 10.546 -2.056 1.00 87.88 221 ASP A C 1
ATOM 1845 O O . ASP A 1 221 ? -11.440 10.585 -3.092 1.00 87.88 221 ASP A O 1
ATOM 1849 N N . ASP A 1 222 ? -12.374 11.635 -1.339 1.00 74.00 222 ASP A N 1
ATOM 1850 C CA . ASP A 1 222 ? -11.956 12.984 -1.712 1.00 74.00 222 ASP A CA 1
ATOM 1851 C C . ASP A 1 222 ? -10.682 13.446 -0.990 1.00 74.00 222 ASP A C 1
ATOM 1853 O O . ASP A 1 222 ? -10.321 14.627 -1.070 1.00 74.00 222 ASP A O 1
ATOM 1857 N N . GLY A 1 223 ? -9.985 12.514 -0.334 1.00 69.75 223 GLY A N 1
ATOM 1858 C CA . GLY A 1 223 ? -8.684 12.750 0.260 1.00 69.75 223 GLY A CA 1
ATOM 1859 C C . GLY A 1 223 ? -8.791 13.623 1.500 1.00 69.75 223 GLY A C 1
ATOM 1860 O O . GLY A 1 223 ? -8.253 14.730 1.529 1.00 69.75 223 GLY A O 1
ATOM 1861 N N . TRP A 1 224 ? -9.384 13.062 2.558 1.00 62.47 224 TRP A N 1
ATOM 1862 C CA . TRP A 1 224 ? -9.372 13.609 3.922 1.00 62.47 224 TRP A CA 1
ATOM 1863 C C . TRP A 1 224 ? -10.321 14.790 4.174 1.00 62.47 224 TRP A C 1
ATOM 1865 O O . TRP A 1 224 ? -10.179 15.471 5.198 1.00 62.47 224 TRP A O 1
ATOM 1875 N N . LYS A 1 225 ? -11.307 15.053 3.301 1.00 63.81 225 LYS A N 1
ATOM 1876 C CA . LYS A 1 225 ? -12.352 16.034 3.631 1.00 63.81 225 LYS A CA 1
ATOM 1877 C C . LYS A 1 225 ? -13.389 15.404 4.562 1.00 63.81 225 LYS A C 1
ATOM 1879 O O . LYS A 1 225 ? -13.463 14.196 4.770 1.00 63.81 225 LYS A O 1
ATOM 1884 N N . LYS A 1 226 ? -14.201 16.258 5.189 1.00 64.75 226 LYS A N 1
ATOM 1885 C CA . LYS A 1 226 ? -15.279 15.806 6.076 1.00 64.75 226 LYS A CA 1
ATOM 1886 C C . LYS A 1 226 ? -16.327 15.048 5.272 1.00 64.75 226 LYS A C 1
ATOM 1888 O O . LYS A 1 226 ? -17.153 15.670 4.605 1.00 64.75 226 LYS A O 1
ATOM 1893 N N . HIS A 1 227 ? -16.351 13.730 5.415 1.00 68.44 227 HIS A N 1
ATOM 1894 C CA . HIS A 1 227 ? -17.444 12.930 4.886 1.00 68.44 227 HIS A CA 1
ATOM 1895 C C . HIS A 1 227 ? -18.667 12.988 5.818 1.00 68.44 227 HIS A C 1
ATOM 1897 O O . HIS A 1 227 ? -18.523 12.992 7.052 1.00 68.44 227 HIS A O 1
ATOM 1903 N N . PRO A 1 228 ? -19.892 13.021 5.260 1.00 75.94 228 PRO A N 1
ATOM 1904 C CA . PRO A 1 228 ? -21.080 12.706 6.040 1.00 75.94 228 PRO A CA 1
ATOM 1905 C C . PRO A 1 228 ? -20.989 11.268 6.576 1.00 75.94 228 PRO A C 1
ATOM 1907 O O . PRO A 1 228 ? -20.181 10.461 6.119 1.00 75.94 228 PRO A O 1
ATOM 1910 N N . ALA A 1 229 ? -21.833 10.940 7.553 1.00 87.50 229 ALA A N 1
ATOM 1911 C CA . ALA A 1 229 ? -21.988 9.553 7.972 1.00 87.50 229 ALA A CA 1
ATOM 1912 C C . ALA A 1 229 ? -22.471 8.706 6.783 1.00 87.50 229 ALA A C 1
ATOM 1914 O O . ALA A 1 229 ? -23.474 9.043 6.152 1.00 87.50 229 ALA A O 1
ATOM 1915 N N . VAL A 1 230 ? -21.764 7.613 6.511 1.00 92.38 230 VAL A N 1
ATOM 1916 C CA . VAL A 1 230 ? -22.114 6.611 5.491 1.00 92.38 230 VAL A CA 1
ATOM 1917 C C . VAL A 1 230 ? -22.251 5.247 6.152 1.00 92.38 230 VAL A C 1
ATOM 1919 O O . VAL A 1 230 ? -21.804 5.063 7.284 1.00 92.38 230 VAL A O 1
ATOM 1922 N N . TRP A 1 231 ? -22.886 4.279 5.493 1.00 94.88 231 TRP A N 1
ATOM 1923 C CA . TRP A 1 231 ? -23.284 3.032 6.157 1.00 94.88 231 TRP A CA 1
ATOM 1924 C C . TRP A 1 231 ? -22.096 2.194 6.664 1.00 94.88 231 TRP A C 1
ATOM 1926 O O . TRP A 1 231 ? -22.202 1.572 7.719 1.00 94.88 231 TRP A O 1
ATOM 1936 N N . TRP A 1 232 ? -20.944 2.247 5.984 1.00 94.75 232 TRP A N 1
ATOM 1937 C CA . TRP A 1 232 ? -19.700 1.590 6.414 1.00 94.75 232 TRP A CA 1
ATOM 1938 C C . TRP A 1 232 ? -18.840 2.450 7.353 1.00 94.75 232 TRP A C 1
ATOM 1940 O O . TRP A 1 232 ? -17.782 2.031 7.813 1.00 94.75 232 TRP A O 1
ATOM 1950 N N . SER A 1 233 ? -19.284 3.674 7.642 1.00 91.94 233 SER A N 1
ATOM 1951 C CA . SER A 1 233 ? -18.588 4.650 8.479 1.00 91.94 233 SER A CA 1
ATOM 1952 C C . SER A 1 233 ? -19.606 5.531 9.230 1.00 91.94 233 SER A C 1
ATOM 1954 O O . SER A 1 233 ? -19.648 6.752 9.047 1.00 91.94 233 SER A O 1
ATOM 1956 N N . PRO A 1 234 ? -20.454 4.937 10.095 1.00 88.44 234 PRO A N 1
ATOM 1957 C CA . PRO A 1 234 ? -21.731 5.537 10.502 1.00 88.44 234 PRO A CA 1
ATOM 1958 C C . PRO A 1 234 ? -21.629 6.690 11.510 1.00 88.44 234 PRO A C 1
ATOM 1960 O O . PRO A 1 234 ? -22.601 7.415 11.709 1.00 88.44 234 PRO A O 1
ATOM 1963 N N . VAL A 1 235 ? -20.476 6.895 12.158 1.00 87.44 235 VAL A N 1
ATOM 1964 C CA . VAL A 1 235 ? -20.280 8.042 13.068 1.00 87.44 235 VAL A CA 1
ATOM 1965 C C . VAL A 1 235 ? -19.574 9.177 12.342 1.00 87.44 235 VAL A C 1
ATOM 1967 O O . VAL A 1 235 ? -18.465 8.996 11.824 1.00 87.44 235 VAL A O 1
ATOM 1970 N N . SER A 1 236 ? -20.203 10.350 12.394 1.00 86.00 236 SER A N 1
ATOM 1971 C CA . SER A 1 236 ? -19.674 11.628 11.928 1.00 86.00 236 SER A CA 1
ATOM 1972 C C . SER A 1 236 ? -19.567 12.606 13.096 1.00 86.00 236 SER A C 1
ATOM 1974 O O . SER A 1 236 ? -20.455 12.647 13.952 1.00 86.00 236 SER A O 1
ATOM 1976 N N . LEU A 1 237 ? -18.484 13.385 13.137 1.00 88.06 237 LEU A N 1
ATOM 1977 C CA . LEU A 1 237 ? -18.257 14.396 14.168 1.00 88.06 237 LEU A CA 1
ATOM 1978 C C . LEU A 1 237 ? -18.549 15.798 13.641 1.00 88.06 237 LEU A C 1
ATOM 1980 O O . LEU A 1 237 ? -18.206 16.159 12.513 1.00 88.06 237 LEU A O 1
ATOM 1984 N N . ARG A 1 238 ? -19.129 16.629 14.509 1.00 86.94 238 ARG A N 1
ATOM 1985 C CA . ARG A 1 238 ? -19.289 18.069 14.286 1.00 86.94 238 ARG A CA 1
ATOM 1986 C C . ARG A 1 238 ? -18.478 18.836 15.320 1.00 86.94 238 ARG A C 1
ATOM 1988 O O . ARG A 1 238 ? -19.023 19.314 16.312 1.00 86.94 238 ARG A O 1
ATOM 1995 N N . LEU A 1 239 ? -17.180 18.946 15.057 1.00 89.38 239 LEU A N 1
ATOM 1996 C CA . LEU A 1 239 ? -16.266 19.725 15.887 1.00 89.38 239 LEU A CA 1
ATOM 1997 C C . LEU A 1 239 ? -16.627 21.214 15.833 1.00 89.38 239 LEU A C 1
ATOM 1999 O O . LEU A 1 239 ? -16.925 21.752 14.761 1.00 89.38 239 LEU A O 1
ATOM 2003 N N . LYS A 1 240 ? -16.610 21.863 16.997 1.00 87.75 240 LYS A N 1
ATOM 2004 C CA . LYS A 1 240 ? -16.854 23.301 17.158 1.00 87.75 240 LYS A CA 1
ATOM 2005 C C . LYS A 1 240 ? -15.522 24.032 17.295 1.00 87.75 240 LYS A C 1
ATOM 2007 O O . LYS A 1 240 ? -14.559 23.452 17.782 1.00 87.75 240 LYS A O 1
ATOM 2012 N N . HIS A 1 241 ? -15.483 25.308 16.919 1.00 88.25 241 HIS A N 1
ATOM 2013 C CA . HIS A 1 241 ? -14.368 26.167 17.316 1.00 88.25 241 HIS A CA 1
ATOM 2014 C C . HIS A 1 241 ? -14.390 26.359 18.829 1.00 88.25 241 HIS A C 1
ATOM 2016 O O . HIS A 1 241 ? -15.453 26.609 19.399 1.00 88.25 241 HIS A O 1
ATOM 2022 N N . LEU A 1 242 ? -13.220 26.224 19.448 1.00 89.31 242 LEU A N 1
ATOM 2023 C CA . LEU A 1 242 ? -13.017 26.326 20.887 1.00 89.31 242 LEU A CA 1
ATOM 2024 C C . LEU A 1 242 ? -11.903 27.337 21.163 1.00 89.31 242 LEU A C 1
ATOM 2026 O O . LEU A 1 242 ? -10.876 27.341 20.477 1.00 89.31 242 LEU A O 1
ATOM 2030 N N . ASN A 1 243 ? -12.079 28.167 22.188 1.00 87.81 243 ASN A N 1
ATOM 2031 C CA . ASN A 1 243 ? -10.985 28.978 22.718 1.00 87.81 243 ASN A CA 1
ATOM 2032 C C . ASN A 1 243 ? -9.999 28.111 23.527 1.00 87.81 243 ASN A C 1
ATOM 2034 O O . ASN A 1 243 ? -10.288 26.962 23.858 1.00 87.81 243 ASN A O 1
ATOM 2038 N N . LYS A 1 244 ? -8.838 28.660 23.898 1.00 85.81 244 LYS A N 1
ATOM 2039 C CA . LYS A 1 244 ? -7.766 27.903 24.574 1.00 85.81 244 LYS A CA 1
ATOM 2040 C C . LYS A 1 244 ? -8.206 27.207 25.871 1.00 85.81 244 LYS A C 1
ATOM 2042 O O . LYS A 1 244 ? -7.796 26.077 26.127 1.00 85.81 244 LYS A O 1
ATOM 2047 N N . SER A 1 245 ? -9.043 27.848 26.689 1.00 88.25 245 SER A N 1
ATOM 2048 C CA . SER A 1 245 ? -9.548 27.245 27.933 1.00 88.25 245 SER A CA 1
ATOM 2049 C C . SER A 1 245 ? -10.536 26.110 27.654 1.00 88.25 245 SER A C 1
ATOM 2051 O O . SER A 1 245 ? -10.484 25.069 28.305 1.00 88.25 245 SER A O 1
ATOM 2053 N N . GLU A 1 246 ? -11.403 26.274 26.655 1.00 92.00 246 GLU A N 1
ATOM 2054 C CA . GLU A 1 246 ? -12.321 25.224 26.202 1.00 92.00 246 GLU A CA 1
ATOM 2055 C C . GLU A 1 246 ? -11.578 24.046 25.563 1.00 92.00 246 GLU A C 1
ATOM 2057 O O . GLU A 1 246 ? -11.935 22.899 25.811 1.00 92.00 246 GLU A O 1
ATOM 2062 N N . GLN A 1 247 ? -10.518 24.309 24.794 1.00 91.81 247 GLN A N 1
ATOM 2063 C CA . GLN A 1 247 ? -9.650 23.282 24.213 1.00 91.81 247 GLN A CA 1
ATOM 2064 C C . GLN A 1 247 ? -9.017 22.406 25.297 1.00 91.81 247 GLN A C 1
ATOM 2066 O O . GLN A 1 247 ? -9.026 21.185 25.172 1.00 91.81 247 GLN A O 1
ATOM 2071 N N . GLN A 1 248 ? -8.519 23.003 26.384 1.00 90.06 248 GLN A N 1
ATOM 2072 C CA . GLN A 1 248 ? -7.972 22.245 27.515 1.00 90.06 248 GLN A CA 1
ATOM 2073 C C . GLN A 1 248 ? -9.033 21.347 28.165 1.00 90.06 248 GLN A C 1
ATOM 2075 O O . GLN A 1 248 ? -8.783 20.164 28.377 1.00 90.06 248 GLN A O 1
ATOM 2080 N N . LEU A 1 249 ? -10.237 21.873 28.415 1.00 92.81 249 LEU A N 1
ATOM 2081 C CA . LEU A 1 249 ? -11.350 21.077 28.948 1.00 92.81 249 LEU A CA 1
ATOM 2082 C C . LEU A 1 249 ? -11.773 19.958 27.991 1.00 92.81 249 LEU A C 1
ATOM 2084 O O . LEU A 1 249 ? -12.117 18.859 28.430 1.00 92.81 249 LEU A O 1
ATOM 2088 N N . TRP A 1 250 ? -11.758 20.236 26.689 1.00 94.69 250 TRP A N 1
ATOM 2089 C CA . TRP A 1 250 ? -12.082 19.268 25.654 1.00 94.69 250 TRP A CA 1
ATOM 2090 C C . TRP A 1 250 ? -11.049 18.146 25.588 1.00 94.69 250 TRP A C 1
ATOM 2092 O O . TRP A 1 250 ? -11.452 16.988 25.554 1.00 94.69 250 TRP A O 1
ATOM 2102 N N . LEU A 1 251 ? -9.748 18.445 25.657 1.00 93.75 251 LEU A N 1
ATOM 2103 C CA . LEU A 1 251 ? -8.678 17.437 25.701 1.00 93.75 251 LEU A CA 1
ATOM 2104 C C . LEU A 1 251 ? -8.796 16.483 26.905 1.00 93.75 251 LEU A C 1
ATOM 2106 O O . LEU A 1 251 ? -8.367 15.332 26.814 1.00 93.75 251 LEU A O 1
ATOM 2110 N N . ASP A 1 252 ? -9.418 16.926 27.999 1.00 91.44 252 ASP A N 1
ATOM 2111 C CA . ASP A 1 252 ? -9.451 16.184 29.267 1.00 91.44 252 ASP A CA 1
ATOM 2112 C C . ASP A 1 252 ? -10.562 15.139 29.353 1.00 91.44 252 ASP A C 1
ATOM 2114 O O . ASP A 1 252 ? -10.477 14.195 30.145 1.00 91.44 252 ASP A O 1
ATOM 2118 N N . ASN A 1 253 ? -11.574 15.249 28.499 1.00 92.00 253 ASN A N 1
ATOM 2119 C CA . ASN A 1 253 ? -12.669 14.287 28.427 1.00 92.00 253 ASN A CA 1
ATOM 2120 C C . ASN A 1 253 ? -12.556 13.382 27.186 1.00 92.00 253 ASN A C 1
ATOM 2122 O O . ASN A 1 253 ? -11.637 13.516 26.382 1.00 92.00 253 ASN A O 1
ATOM 2126 N N . ASP A 1 254 ? -13.470 12.432 27.027 1.00 91.75 254 ASP A N 1
ATOM 2127 C CA . ASP A 1 254 ? -13.508 11.459 25.926 1.00 91.75 254 ASP A CA 1
ATOM 2128 C C . ASP A 1 254 ? -14.480 11.836 24.793 1.00 91.75 254 ASP A C 1
ATOM 2130 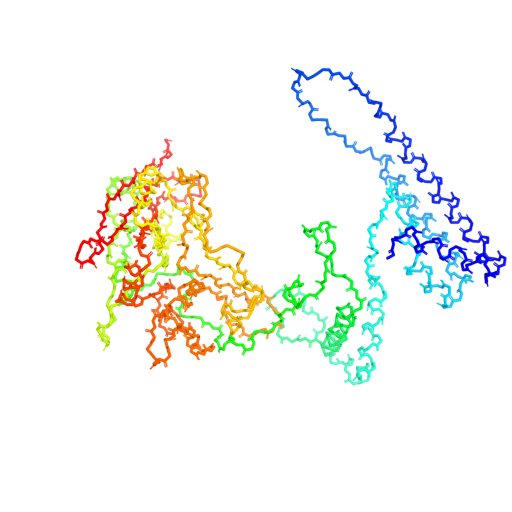O O . ASP A 1 254 ? -14.614 11.087 23.825 1.00 91.75 254 ASP A O 1
ATOM 2134 N N . SER A 1 255 ? -15.123 13.007 24.864 1.00 91.06 255 SER A N 1
ATOM 2135 C CA . SER A 1 255 ? -15.965 13.495 23.769 1.00 91.06 255 SER A CA 1
ATOM 2136 C C . SER A 1 255 ? -15.159 13.637 22.482 1.00 91.06 255 SER A C 1
ATOM 2138 O O . SER A 1 255 ? -13.953 13.916 22.504 1.00 91.06 255 SER A O 1
ATOM 2140 N N . ASP A 1 256 ? -15.847 13.399 21.366 1.00 92.56 256 ASP A N 1
ATOM 2141 C CA . ASP A 1 256 ? -15.297 13.420 20.012 1.00 92.56 256 ASP A CA 1
ATOM 2142 C C . ASP A 1 256 ? -14.129 12.445 19.778 1.00 92.56 256 ASP A C 1
ATOM 2144 O O . ASP A 1 256 ? -13.493 12.492 18.727 1.00 92.56 256 ASP A O 1
ATOM 2148 N N . GLN A 1 257 ? -13.845 11.532 20.713 1.00 92.75 257 GLN A N 1
ATOM 2149 C CA . GLN A 1 257 ? -12.848 10.484 20.526 1.00 92.75 257 GLN A CA 1
ATOM 2150 C C . GLN A 1 257 ? -13.404 9.392 19.602 1.00 92.75 257 GLN A C 1
ATOM 2152 O O . GLN A 1 257 ? -14.492 8.854 19.811 1.00 92.75 257 GLN A O 1
ATOM 2157 N N . LEU A 1 258 ? -12.649 9.042 18.562 1.00 93.44 258 LEU A N 1
ATOM 2158 C CA . LEU A 1 258 ? -13.066 8.048 17.575 1.00 93.44 258 LEU A CA 1
ATOM 2159 C C . LEU A 1 258 ? -12.550 6.651 17.948 1.00 93.44 258 LEU A C 1
ATOM 2161 O O . LEU A 1 258 ? -11.449 6.261 17.568 1.00 93.44 258 LEU A O 1
ATOM 2165 N N . ASN A 1 259 ? -13.359 5.901 18.698 1.00 93.12 259 ASN A N 1
ATOM 2166 C CA . ASN A 1 259 ? -13.034 4.575 19.245 1.00 93.12 259 ASN A CA 1
ATOM 2167 C C . ASN A 1 259 ? -14.291 3.698 19.467 1.00 93.12 259 ASN A C 1
ATOM 2169 O O . ASN A 1 259 ? -14.423 3.009 20.479 1.00 93.12 259 ASN A O 1
ATOM 2173 N N . CYS A 1 260 ? -15.276 3.739 18.571 1.00 91.31 260 CYS A N 1
ATOM 2174 C CA . CYS A 1 260 ? -16.497 2.948 18.741 1.00 91.31 260 CYS A CA 1
ATOM 2175 C C . CYS A 1 260 ? -16.405 1.600 18.011 1.00 91.31 260 CYS A C 1
ATOM 2177 O O . CYS A 1 260 ? -15.883 1.533 16.902 1.00 91.31 260 CYS A O 1
ATOM 2179 N N . ALA A 1 261 ? -16.988 0.539 18.583 1.00 93.94 261 ALA A N 1
ATOM 2180 C CA . ALA A 1 261 ? -17.108 -0.763 17.914 1.00 93.94 261 ALA A CA 1
ATOM 2181 C C . ALA A 1 261 ? -17.961 -0.701 16.627 1.00 93.94 261 ALA A C 1
ATOM 2183 O O . ALA A 1 261 ? -17.782 -1.524 15.732 1.00 93.94 261 ALA A O 1
ATOM 2184 N N . SER A 1 262 ? -18.828 0.313 16.487 1.00 93.12 262 SER A N 1
ATOM 2185 C CA . SER A 1 262 ? -19.583 0.589 15.252 1.00 93.12 262 SER A CA 1
ATOM 2186 C C . SER A 1 262 ? -18.706 1.005 14.065 1.00 93.12 262 SER A C 1
ATOM 2188 O O . SER A 1 262 ? -19.205 1.141 12.953 1.00 93.12 262 SER A O 1
ATOM 2190 N N . PHE A 1 263 ? -17.404 1.214 14.282 1.00 95.12 263 PHE A N 1
ATOM 2191 C CA . PHE A 1 263 ? -16.418 1.376 13.214 1.00 95.12 263 PHE A CA 1
ATOM 2192 C C . PHE A 1 263 ? -15.906 0.066 12.642 1.00 95.12 263 PHE A C 1
ATOM 2194 O O . PHE A 1 263 ? -15.196 0.104 11.648 1.00 95.12 263 PHE A O 1
ATOM 2201 N N . ILE A 1 264 ? -16.225 -1.063 13.271 1.00 98.06 264 ILE A N 1
ATOM 2202 C CA . ILE A 1 264 ? -15.731 -2.374 12.864 1.00 98.06 264 ILE A CA 1
ATOM 2203 C C . ILE A 1 264 ? -16.866 -3.208 12.283 1.00 98.06 264 ILE A C 1
ATOM 2205 O O . ILE A 1 264 ? -16.701 -3.763 11.209 1.00 98.06 264 ILE A O 1
ATOM 2209 N N . ASP A 1 265 ? -18.004 -3.307 12.966 1.00 97.62 265 ASP A N 1
ATOM 2210 C CA . ASP A 1 265 ? -19.125 -4.154 12.540 1.00 97.62 265 ASP A CA 1
ATOM 2211 C C . ASP A 1 265 ? -20.243 -3.298 11.940 1.00 97.62 265 ASP A C 1
ATOM 2213 O O . ASP A 1 265 ? -20.902 -2.533 12.650 1.00 97.62 265 ASP A O 1
ATOM 2217 N N . VAL A 1 266 ? -20.430 -3.411 10.625 1.00 97.25 266 VAL A N 1
ATOM 2218 C CA . VAL A 1 266 ? -21.346 -2.573 9.844 1.00 97.25 266 VAL A CA 1
ATOM 2219 C C . VAL A 1 266 ? -22.316 -3.431 9.034 1.00 97.25 266 VAL A C 1
ATOM 2221 O O . VAL A 1 266 ? -22.069 -4.603 8.750 1.00 97.25 266 VAL A O 1
ATOM 2224 N N . THR A 1 267 ? -23.470 -2.860 8.698 1.00 96.69 267 THR A N 1
ATOM 2225 C CA . THR A 1 267 ? -24.527 -3.543 7.937 1.00 96.69 267 THR A CA 1
ATOM 2226 C C . THR A 1 267 ? -24.835 -2.737 6.690 1.00 96.69 267 THR A C 1
ATOM 2228 O O . THR A 1 267 ? -25.070 -1.531 6.782 1.00 96.69 267 THR A O 1
ATOM 2231 N N . GLU A 1 268 ? -24.819 -3.394 5.536 1.00 95.88 268 GLU A N 1
ATOM 2232 C CA . GLU A 1 268 ? -25.202 -2.770 4.278 1.00 95.88 268 GLU A CA 1
ATOM 2233 C C . GLU A 1 268 ? -26.731 -2.593 4.227 1.00 95.88 268 GLU A C 1
ATOM 2235 O O . GLU A 1 268 ? -27.457 -3.584 4.297 1.00 95.88 268 GLU A O 1
ATOM 2240 N N . PRO A 1 269 ? -27.258 -1.363 4.071 1.00 93.81 269 PRO A N 1
ATOM 2241 C CA . PRO A 1 269 ? -28.695 -1.116 4.205 1.00 93.81 269 PRO A CA 1
ATOM 2242 C C . PRO A 1 269 ? -29.571 -1.788 3.142 1.00 93.81 269 PRO A C 1
ATOM 2244 O O . PRO A 1 269 ? -30.744 -2.041 3.396 1.00 93.81 269 PRO A O 1
ATOM 2247 N N . LEU A 1 270 ? -29.035 -2.021 1.939 1.00 90.62 270 LEU A N 1
ATOM 2248 C CA . LEU A 1 270 ? -29.810 -2.547 0.809 1.00 90.62 270 LEU A CA 1
ATOM 2249 C C . LEU A 1 270 ? -29.936 -4.073 0.828 1.00 90.62 270 LEU A C 1
ATOM 2251 O O . LEU A 1 270 ? -30.973 -4.600 0.434 1.00 90.62 270 LEU A O 1
ATOM 2255 N N . SER A 1 271 ? -28.888 -4.773 1.260 1.00 92.12 271 SER A N 1
ATOM 2256 C CA . SER A 1 271 ? -28.804 -6.238 1.240 1.00 92.12 271 SER A CA 1
ATOM 2257 C C . SER A 1 271 ? -28.963 -6.876 2.623 1.00 92.12 271 SER A C 1
ATOM 2259 O O . SER A 1 271 ? -29.122 -8.090 2.706 1.00 92.12 271 SER A O 1
ATOM 2261 N N . ASP A 1 272 ? -28.888 -6.076 3.695 1.00 94.06 272 ASP A N 1
ATOM 2262 C CA . ASP A 1 272 ? -28.735 -6.520 5.090 1.00 94.06 272 ASP A CA 1
ATOM 2263 C C . ASP A 1 272 ? -27.470 -7.376 5.326 1.00 94.06 272 ASP A C 1
ATOM 2265 O O . ASP A 1 272 ? -27.300 -8.022 6.363 1.00 94.06 272 ASP A O 1
ATOM 2269 N N . GLN A 1 273 ? -26.536 -7.372 4.367 1.00 95.50 273 GLN A N 1
ATOM 2270 C CA . GLN A 1 273 ? -25.277 -8.093 4.487 1.00 95.50 273 GLN A CA 1
ATOM 2271 C C . GLN A 1 273 ? -24.401 -7.446 5.562 1.00 95.50 273 GLN A C 1
ATOM 2273 O O . GLN A 1 273 ? -24.275 -6.220 5.659 1.00 95.50 273 GLN A O 1
ATOM 2278 N N . ARG A 1 274 ? -23.775 -8.289 6.385 1.00 97.50 274 ARG A N 1
ATOM 2279 C CA . ARG A 1 274 ? -22.914 -7.873 7.494 1.00 97.50 274 ARG A CA 1
ATOM 2280 C C . ARG A 1 274 ? -21.456 -7.873 7.069 1.00 97.50 274 ARG A C 1
ATOM 2282 O O . ARG A 1 274 ? -20.952 -8.873 6.566 1.00 97.50 274 ARG A O 1
ATOM 2289 N N . TRP A 1 275 ? -20.770 -6.777 7.362 1.00 98.56 275 TRP A N 1
ATOM 2290 C CA . TRP A 1 275 ? -19.384 -6.555 6.974 1.00 98.56 275 TRP A CA 1
ATOM 2291 C C . TRP A 1 275 ? -18.529 -6.201 8.189 1.00 98.56 275 TRP A C 1
ATOM 2293 O O . TRP A 1 275 ? -18.998 -5.567 9.137 1.00 98.56 275 TRP A O 1
ATOM 2303 N N . LEU A 1 276 ? -17.259 -6.596 8.140 1.00 98.75 276 LEU A N 1
ATOM 2304 C CA . LEU A 1 276 ? -16.234 -6.185 9.089 1.00 98.75 276 LEU A CA 1
ATOM 2305 C C . LEU A 1 276 ? -15.245 -5.238 8.406 1.00 98.75 276 LEU A C 1
ATOM 2307 O O . LEU A 1 276 ? -14.693 -5.565 7.356 1.00 98.75 276 LEU A O 1
ATOM 2311 N N . VAL A 1 277 ? -14.993 -4.082 9.018 1.00 98.62 277 VAL A N 1
ATOM 2312 C CA . VAL A 1 277 ? -13.957 -3.138 8.590 1.00 98.62 277 VAL A CA 1
ATOM 2313 C C . VAL A 1 277 ? -12.596 -3.667 9.044 1.00 98.62 277 VAL A C 1
ATOM 2315 O O . VAL A 1 277 ? -12.323 -3.795 10.239 1.00 98.62 277 VAL A O 1
ATOM 2318 N N . LEU A 1 278 ? -11.733 -3.992 8.086 1.00 98.62 278 LEU A N 1
ATOM 2319 C CA . LEU A 1 278 ? -10.382 -4.507 8.319 1.00 98.62 278 LEU A CA 1
ATOM 2320 C C . LEU A 1 278 ? -9.329 -3.399 8.368 1.00 98.62 278 LEU A C 1
ATOM 2322 O O . LEU A 1 278 ? -8.336 -3.506 9.084 1.00 98.62 278 LEU A O 1
ATOM 2326 N N . LYS A 1 279 ? -9.540 -2.329 7.607 1.00 97.50 279 LYS A N 1
ATOM 2327 C CA . LYS A 1 279 ? -8.647 -1.177 7.533 1.00 97.50 279 LYS A CA 1
ATOM 2328 C C . LYS A 1 279 ? -9.473 0.055 7.205 1.00 97.50 279 LYS A C 1
ATOM 2330 O O . LYS A 1 279 ? -10.409 -0.031 6.413 1.00 97.50 279 LYS A O 1
ATOM 2335 N N . GLY A 1 280 ? -9.137 1.182 7.810 1.00 94.31 280 GLY A N 1
ATOM 2336 C CA . GLY A 1 280 ? -9.777 2.449 7.493 1.00 94.31 280 GLY A CA 1
ATOM 2337 C C . GLY A 1 280 ? -9.135 3.609 8.229 1.00 94.31 280 GLY A C 1
ATOM 2338 O O . GLY A 1 280 ? -8.386 3.427 9.194 1.00 94.31 280 GLY A O 1
ATOM 2339 N N . PHE A 1 281 ? -9.453 4.810 7.770 1.00 92.94 281 PHE A N 1
ATOM 2340 C CA . PHE A 1 281 ? -8.975 6.049 8.355 1.00 92.94 281 PHE A CA 1
ATOM 2341 C C . PHE A 1 281 ? -10.128 7.055 8.463 1.00 92.94 281 PHE A C 1
ATOM 2343 O O . PHE A 1 281 ? -10.991 7.128 7.588 1.00 92.94 281 PHE A O 1
ATOM 2350 N N . LYS A 1 282 ? -10.163 7.837 9.545 1.00 90.75 282 LYS A N 1
ATOM 2351 C CA . LYS A 1 282 ? -11.135 8.919 9.744 1.00 90.75 282 LYS A CA 1
ATOM 2352 C C . LYS A 1 282 ? -10.429 10.150 10.275 1.00 90.75 282 LYS A C 1
ATOM 2354 O O . LYS A 1 282 ? -9.679 10.026 11.233 1.00 90.75 282 LYS A O 1
ATOM 2359 N N . HIS A 1 283 ? -10.756 11.328 9.754 1.00 91.31 283 HIS A N 1
ATOM 2360 C CA . HIS A 1 283 ? -10.312 12.603 10.313 1.00 91.31 283 HIS A CA 1
ATOM 2361 C C . HIS A 1 283 ? -11.402 13.662 10.203 1.00 91.31 283 HIS A C 1
ATOM 2363 O O . HIS A 1 283 ? -12.092 13.785 9.192 1.00 91.31 283 HIS A O 1
ATOM 2369 N N . TYR A 1 284 ? -11.538 14.432 11.273 1.00 90.88 284 TYR A N 1
ATOM 2370 C CA . TYR A 1 284 ? -12.392 15.597 11.363 1.00 90.88 284 TYR A CA 1
ATOM 2371 C C . TYR A 1 284 ? -11.563 16.715 11.972 1.00 90.88 284 TYR A C 1
ATOM 2373 O O . TYR A 1 284 ? -11.002 16.533 13.041 1.00 90.88 284 TYR A O 1
ATOM 2381 N N . GLY A 1 285 ? -11.538 17.879 11.334 1.00 89.94 285 GLY A N 1
ATOM 2382 C CA . GLY A 1 285 ? -10.868 19.064 11.867 1.00 89.94 285 GLY A CA 1
ATOM 2383 C C . GLY A 1 285 ? -11.741 20.300 11.728 1.00 89.94 285 GLY A C 1
ATOM 2384 O O . GLY A 1 285 ? -12.583 20.385 10.830 1.00 89.94 285 GLY A O 1
ATOM 2385 N N . THR A 1 286 ? -11.607 21.277 12.610 1.00 88.88 286 THR A N 1
ATOM 2386 C CA . THR A 1 286 ? -12.116 22.622 12.313 1.00 88.88 286 THR A CA 1
ATOM 2387 C C . THR A 1 286 ? -11.294 23.249 11.178 1.00 88.88 286 THR A C 1
ATOM 2389 O O . THR A 1 286 ? -10.120 22.915 11.040 1.00 88.88 286 THR A O 1
ATOM 2392 N N . PRO A 1 287 ? -11.873 24.138 10.354 1.00 80.94 287 PRO A N 1
ATOM 2393 C CA . PRO A 1 287 ? -11.112 24.875 9.345 1.00 80.94 287 PRO A CA 1
ATOM 2394 C C . PRO A 1 287 ? -9.886 25.590 9.942 1.00 80.94 287 PRO A C 1
ATOM 2396 O O . PRO A 1 287 ? -9.976 26.159 11.030 1.00 80.94 287 PRO A O 1
ATOM 2399 N N . TYR A 1 288 ? -8.755 25.548 9.231 1.00 73.12 288 TYR A N 1
ATOM 2400 C CA . TYR A 1 288 ? -7.480 26.144 9.665 1.00 73.12 288 TYR A CA 1
ATOM 2401 C C . TYR A 1 288 ? -7.454 27.681 9.576 1.00 73.12 288 TYR A C 1
ATOM 2403 O O . TYR A 1 288 ? -6.588 28.322 10.159 1.00 73.12 288 TYR A O 1
ATOM 2411 N N . ASP A 1 289 ? -8.381 28.288 8.836 1.00 68.94 289 ASP A N 1
ATOM 2412 C CA . ASP A 1 289 ? -8.437 29.722 8.524 1.00 68.94 289 ASP A CA 1
ATOM 2413 C C . ASP A 1 289 ? -9.095 30.585 9.617 1.00 68.94 289 ASP A C 1
ATOM 2415 O O . ASP A 1 289 ? -9.103 31.810 9.519 1.00 68.94 289 ASP A O 1
ATOM 2419 N N . MET A 1 290 ? -9.611 29.964 10.678 1.00 64.94 290 MET A N 1
ATOM 2420 C CA . MET A 1 290 ? -10.385 30.618 11.743 1.00 64.94 290 MET A CA 1
ATOM 2421 C C . MET A 1 290 ? -9.603 30.781 13.063 1.00 64.94 290 MET A C 1
ATOM 2423 O O . MET A 1 290 ? -10.211 30.946 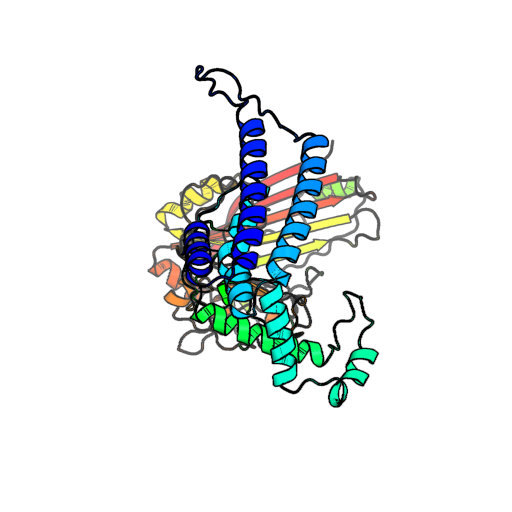14.120 1.00 64.94 290 MET A O 1
ATOM 2427 N N . GLY A 1 291 ? -8.266 30.737 13.022 1.00 74.81 291 GLY A N 1
ATOM 2428 C CA . GLY A 1 291 ? -7.415 30.855 14.211 1.00 74.81 291 GLY A CA 1
ATOM 2429 C C . GLY A 1 291 ? -7.206 29.512 14.914 1.00 74.81 291 GLY A C 1
ATOM 2430 O O . GLY A 1 291 ? -6.621 28.599 14.331 1.00 74.81 291 GLY A O 1
ATOM 2431 N N . SER A 1 292 ? -7.654 29.386 16.170 1.00 82.69 292 SER A N 1
ATOM 2432 C CA . SER A 1 292 ? -7.535 28.132 16.923 1.00 82.69 292 SER A CA 1
ATOM 2433 C C . SER A 1 292 ? -8.279 26.990 16.224 1.00 82.69 292 SER A C 1
ATOM 2435 O O . SER A 1 292 ? -9.427 27.131 15.781 1.00 82.69 292 SER A O 1
ATOM 2437 N N . HIS A 1 293 ? -7.627 25.832 16.146 1.00 88.19 293 HIS A N 1
ATOM 2438 C CA . HIS A 1 293 ? -8.190 24.650 15.513 1.00 88.19 293 HIS A CA 1
ATOM 2439 C C . HIS A 1 293 ? -8.077 23.415 16.401 1.00 88.19 293 HIS A C 1
ATOM 2441 O O . HIS A 1 293 ? -7.177 23.281 17.231 1.00 88.19 293 HIS A O 1
ATOM 2447 N N . ILE A 1 294 ? -9.048 22.523 16.245 1.00 92.19 294 ILE A N 1
ATOM 2448 C CA . ILE A 1 294 ? -9.056 21.201 16.859 1.00 92.19 294 ILE A CA 1
ATOM 2449 C C . ILE A 1 294 ? -9.287 20.148 15.787 1.00 92.19 294 ILE A C 1
ATOM 2451 O O . ILE A 1 294 ? -10.024 20.385 14.824 1.00 92.19 294 ILE A O 1
ATOM 2455 N N . ASP A 1 295 ? -8.707 18.976 15.984 1.00 93.12 295 ASP A N 1
ATOM 2456 C CA . ASP A 1 295 ? -8.940 17.815 15.145 1.00 93.12 295 ASP A CA 1
ATOM 2457 C C . ASP A 1 295 ? -9.133 16.542 15.969 1.00 93.12 295 ASP A C 1
ATOM 2459 O O . ASP A 1 295 ? -8.742 16.429 17.125 1.00 93.12 295 ASP A O 1
ATOM 2463 N N . SER A 1 296 ? -9.827 15.581 15.378 1.00 94.25 296 SER A N 1
ATOM 2464 C CA . SER A 1 296 ? -9.987 14.240 15.913 1.00 94.25 296 SER A CA 1
ATOM 2465 C C . SER A 1 296 ? -9.919 13.263 14.761 1.00 94.25 296 SER A C 1
ATOM 2467 O O . SER A 1 296 ? -10.657 13.378 13.773 1.00 94.25 296 SER A O 1
ATOM 2469 N N . TRP A 1 297 ? -9.024 12.295 14.883 1.00 94.06 297 TRP A N 1
ATOM 2470 C CA . TRP A 1 297 ? -8.828 11.279 13.871 1.00 94.06 297 TRP A CA 1
ATOM 2471 C C . TRP A 1 297 ? -8.587 9.906 14.484 1.00 94.06 297 TRP A C 1
ATOM 2473 O O . TRP A 1 297 ? -8.205 9.774 15.646 1.00 94.06 297 TRP A O 1
ATOM 2483 N N . CYS A 1 298 ? -8.842 8.857 13.706 1.00 95.06 298 CYS A N 1
ATOM 2484 C CA . CYS A 1 298 ? -8.432 7.505 14.054 1.00 95.06 298 CYS A CA 1
ATOM 2485 C C . CYS A 1 298 ? -8.102 6.662 12.824 1.00 95.06 298 CYS A C 1
ATOM 2487 O O . CYS A 1 298 ? -8.566 6.905 11.710 1.00 95.06 298 CYS A O 1
ATOM 2489 N N . ARG A 1 299 ? -7.312 5.629 13.077 1.00 95.31 299 ARG A N 1
ATOM 2490 C CA . ARG A 1 299 ? -7.013 4.517 12.192 1.00 95.31 299 ARG A CA 1
ATOM 2491 C C . ARG A 1 299 ? -7.645 3.261 12.758 1.00 95.31 299 ARG A C 1
ATOM 2493 O O . ARG A 1 299 ? -7.682 3.066 13.973 1.00 95.31 299 ARG A O 1
ATOM 2500 N N . ILE A 1 300 ? -8.119 2.419 11.857 1.00 97.06 300 ILE A N 1
ATOM 2501 C CA . ILE A 1 300 ? -8.650 1.096 12.149 1.00 97.06 300 ILE A CA 1
ATOM 2502 C C . ILE A 1 300 ? -7.707 0.105 11.480 1.00 97.06 300 ILE A C 1
ATOM 2504 O O . ILE A 1 300 ? -7.437 0.225 10.285 1.00 97.06 300 ILE A O 1
ATOM 2508 N N . TRP A 1 301 ? -7.227 -0.872 12.238 1.00 97.00 301 TRP A N 1
ATOM 2509 C CA . TRP A 1 301 ? -6.489 -2.015 11.712 1.00 97.00 301 TRP A CA 1
ATOM 2510 C C . TRP A 1 301 ? -7.095 -3.305 12.229 1.00 97.00 301 TRP A C 1
ATOM 2512 O O . TRP A 1 301 ? -7.493 -3.379 13.389 1.00 97.00 301 TRP A O 1
ATOM 2522 N N . CYS A 1 302 ? -7.071 -4.334 11.395 1.00 98.38 302 CYS A N 1
ATOM 2523 C CA . CYS A 1 302 ? -7.327 -5.710 11.767 1.00 98.38 302 CYS A CA 1
ATOM 2524 C C . CYS A 1 302 ? -6.091 -6.545 11.447 1.00 98.38 302 CYS A C 1
ATOM 2526 O O . CYS A 1 302 ? -5.613 -6.573 10.309 1.00 98.38 302 CYS A O 1
ATOM 2528 N N . ILE A 1 303 ? -5.594 -7.249 12.453 1.00 97.69 303 ILE A N 1
ATOM 2529 C CA . ILE A 1 303 ? -4.550 -8.260 12.304 1.00 97.69 303 ILE A CA 1
ATOM 2530 C C . ILE A 1 303 ? -5.053 -9.578 12.866 1.00 97.69 303 ILE A C 1
ATOM 2532 O O . ILE A 1 303 ? -5.927 -9.613 13.732 1.00 97.69 303 ILE A O 1
ATOM 2536 N N . VAL A 1 304 ? -4.493 -10.671 12.374 1.00 98.56 304 VAL A N 1
ATOM 2537 C CA . VAL A 1 304 ? -4.900 -12.019 12.746 1.00 98.56 304 VAL A CA 1
ATOM 2538 C C . VAL A 1 304 ? -3.731 -12.745 13.400 1.00 98.56 304 VAL A C 1
ATOM 2540 O O . VAL A 1 304 ? -2.583 -12.630 12.973 1.00 98.56 304 VAL A O 1
ATOM 2543 N N . LEU A 1 305 ? -4.020 -13.491 14.464 1.00 98.00 305 LEU A N 1
ATOM 2544 C CA . LEU A 1 305 ? -3.047 -14.306 15.188 1.00 98.00 305 LEU A CA 1
ATOM 2545 C C . LEU A 1 305 ? -3.598 -15.711 15.451 1.00 98.00 305 LEU A C 1
ATOM 2547 O O . LEU A 1 305 ? -4.814 -15.889 15.490 1.00 98.00 305 LEU A O 1
ATOM 2551 N N . PRO A 1 306 ? -2.741 -16.711 15.719 1.00 97.94 306 PRO A N 1
ATOM 2552 C CA . PRO A 1 306 ? -3.186 -17.978 16.278 1.00 97.94 306 PRO A CA 1
ATOM 2553 C C . PRO A 1 306 ? -3.896 -17.751 17.615 1.00 97.94 306 PRO A C 1
ATOM 2555 O O . PRO A 1 306 ? -3.398 -16.998 18.458 1.00 97.94 306 PRO A O 1
ATOM 2558 N N . LYS A 1 307 ? -5.007 -18.461 17.856 1.00 97.25 307 LYS A N 1
ATOM 2559 C CA . LYS A 1 307 ? -5.812 -18.353 19.093 1.00 97.25 307 LYS A CA 1
ATOM 2560 C C . LYS A 1 307 ? -4.976 -18.429 20.378 1.00 97.25 307 LYS A C 1
ATOM 2562 O O . LYS A 1 307 ? -5.251 -17.740 21.360 1.00 97.25 307 LYS A O 1
ATOM 2567 N N . ASN A 1 308 ? -3.928 -19.255 20.384 1.00 96.88 308 ASN A N 1
ATOM 2568 C CA . ASN A 1 308 ? -3.038 -19.437 21.535 1.00 96.88 308 ASN A CA 1
ATOM 2569 C C . ASN A 1 308 ? -2.040 -18.279 21.758 1.00 96.88 308 ASN A C 1
ATOM 2571 O O . ASN A 1 308 ? -1.434 -18.208 22.827 1.00 96.88 308 ASN A O 1
ATOM 2575 N N . GLN A 1 309 ? -1.871 -17.366 20.798 1.00 96.75 309 GLN A N 1
ATOM 2576 C CA . GLN A 1 309 ? -0.965 -16.214 20.887 1.00 96.75 309 GLN A CA 1
ATOM 2577 C C . GLN A 1 309 ? -1.696 -14.881 21.094 1.00 96.75 309 GLN A C 1
ATOM 2579 O O . GLN A 1 309 ? -1.084 -13.937 21.598 1.00 96.75 309 GLN A O 1
ATOM 2584 N N . THR A 1 310 ? -2.993 -14.809 20.788 1.00 96.62 310 THR A N 1
ATOM 2585 C CA . THR A 1 310 ? -3.816 -13.588 20.853 1.00 96.62 310 THR A CA 1
ATOM 2586 C C . THR A 1 310 ? -3.714 -12.863 22.192 1.00 96.62 310 THR A C 1
ATOM 2588 O O . THR A 1 310 ? -3.373 -11.684 22.238 1.00 96.62 310 THR A O 1
ATOM 2591 N N . LYS A 1 311 ? -3.893 -13.577 23.313 1.00 96.25 311 LYS A N 1
ATOM 2592 C CA . LYS A 1 311 ? -3.800 -12.970 24.655 1.00 96.25 311 LYS A CA 1
ATOM 2593 C C . LYS A 1 311 ? -2.422 -12.368 24.938 1.00 96.25 311 LYS A C 1
ATOM 2595 O O . LYS A 1 311 ? -2.331 -11.328 25.586 1.00 96.25 311 LYS A O 1
ATOM 2600 N N . ARG A 1 312 ? -1.352 -13.012 24.453 1.00 96.06 312 ARG A N 1
ATOM 2601 C CA . ARG A 1 312 ? 0.025 -12.518 24.610 1.00 96.06 312 ARG A CA 1
ATOM 2602 C C . ARG A 1 312 ? 0.240 -11.250 23.792 1.00 96.06 312 ARG A C 1
ATOM 2604 O O . ARG A 1 312 ? 0.845 -10.312 24.295 1.00 96.06 312 ARG A O 1
ATOM 2611 N N . PHE A 1 313 ? -0.264 -11.228 22.561 1.00 96.56 313 PHE A N 1
ATOM 2612 C CA . PHE A 1 313 ? -0.199 -10.058 21.691 1.00 96.56 313 PHE A CA 1
ATOM 2613 C C . PHE A 1 313 ? -0.928 -8.859 22.301 1.00 96.56 313 PHE A C 1
ATOM 2615 O O . PHE A 1 313 ? -0.326 -7.807 22.490 1.00 96.56 313 PHE A O 1
ATOM 2622 N N . ILE A 1 314 ? -2.182 -9.043 22.721 1.00 96.81 314 ILE A N 1
ATOM 2623 C CA . ILE A 1 314 ? -2.986 -7.976 23.330 1.00 96.81 314 ILE A CA 1
ATOM 2624 C C . ILE A 1 314 ? -2.323 -7.435 24.594 1.00 96.81 314 ILE A C 1
ATOM 2626 O O . ILE A 1 314 ? -2.277 -6.225 24.793 1.00 96.81 314 ILE A O 1
ATOM 2630 N N . ALA A 1 315 ? -1.768 -8.308 25.440 1.00 96.12 315 ALA A N 1
ATOM 2631 C CA . ALA A 1 315 ? -1.040 -7.877 26.628 1.00 96.12 315 ALA A CA 1
ATOM 2632 C C . ALA A 1 315 ? 0.201 -7.028 26.294 1.00 96.12 315 ALA A C 1
ATOM 2634 O O . ALA A 1 315 ? 0.486 -6.083 27.029 1.00 96.12 315 ALA A O 1
ATOM 2635 N N . ALA A 1 316 ? 0.909 -7.338 25.202 1.00 95.06 316 ALA A N 1
ATOM 2636 C CA . ALA A 1 316 ? 2.084 -6.588 24.759 1.00 95.06 316 ALA A CA 1
ATOM 2637 C C . ALA A 1 316 ? 1.720 -5.177 24.266 1.00 95.06 316 ALA A C 1
ATOM 2639 O O . ALA A 1 316 ? 2.351 -4.202 24.675 1.00 95.06 316 ALA A O 1
ATOM 2640 N N . ILE A 1 317 ? 0.651 -5.057 23.470 1.00 94.75 317 ILE A N 1
ATOM 2641 C CA . ILE A 1 317 ? 0.227 -3.769 22.901 1.00 94.75 317 ILE A CA 1
ATOM 2642 C C . ILE A 1 317 ? -0.645 -2.923 23.839 1.00 94.75 317 ILE A C 1
ATOM 2644 O O . ILE A 1 317 ? -0.849 -1.741 23.583 1.00 94.75 317 ILE A O 1
ATOM 2648 N N . ALA A 1 318 ? -1.147 -3.486 24.945 1.00 92.12 318 ALA A N 1
ATOM 2649 C CA . ALA A 1 318 ? -2.122 -2.836 25.831 1.00 92.12 318 ALA A CA 1
ATOM 2650 C C . ALA A 1 318 ? -1.666 -1.507 26.464 1.00 92.12 318 ALA A C 1
ATOM 2652 O O . ALA A 1 318 ? -2.490 -0.816 27.058 1.00 92.12 318 ALA A O 1
ATOM 2653 N N . LYS A 1 319 ? -0.372 -1.175 26.409 1.00 89.38 319 LYS A N 1
ATOM 2654 C CA . LYS A 1 319 ? 0.199 0.075 26.937 1.00 89.38 319 LYS A CA 1
ATOM 2655 C C . LYS A 1 319 ? 0.984 0.863 25.886 1.00 89.38 319 LYS A C 1
ATOM 2657 O O . LYS A 1 319 ? 1.780 1.720 26.253 1.00 89.38 319 LYS A O 1
ATOM 2662 N N . GLN A 1 320 ? 0.804 0.539 24.608 1.00 91.38 320 GLN A N 1
ATOM 2663 C CA . GLN A 1 320 ? 1.490 1.202 23.504 1.00 91.38 320 GLN A CA 1
ATOM 2664 C C . GLN A 1 320 ? 0.560 2.203 22.823 1.00 91.38 320 GLN A C 1
ATOM 2666 O O . GLN A 1 320 ? -0.645 1.973 22.710 1.00 91.38 320 GLN A O 1
ATOM 2671 N N . THR A 1 321 ? 1.127 3.306 22.342 1.00 91.50 321 THR A N 1
ATOM 2672 C CA . THR A 1 321 ? 0.446 4.220 21.420 1.00 91.50 321 THR A CA 1
ATOM 2673 C C . THR A 1 321 ? 0.672 3.741 19.991 1.00 91.50 321 THR A C 1
ATOM 2675 O O . THR A 1 321 ? 1.800 3.767 19.506 1.00 91.50 321 THR A O 1
ATOM 2678 N N . LEU A 1 322 ? -0.390 3.319 19.307 1.00 91.94 322 LEU A N 1
ATOM 2679 C CA . LEU A 1 322 ? -0.324 2.742 17.956 1.00 91.94 322 LEU A CA 1
ATOM 2680 C C . LEU A 1 322 ? -0.828 3.724 16.891 1.00 91.94 322 LEU A C 1
ATOM 2682 O O . LEU A 1 322 ? -1.599 3.358 16.015 1.00 91.94 322 LEU A O 1
ATOM 2686 N N . ILE A 1 323 ? -0.443 4.995 17.007 1.00 91.31 323 ILE A N 1
ATOM 2687 C CA . ILE A 1 323 ? -0.921 6.067 16.123 1.00 91.31 323 ILE A CA 1
ATOM 2688 C C . ILE A 1 323 ? -0.142 6.187 14.809 1.00 91.31 323 ILE A C 1
ATOM 2690 O O . ILE A 1 323 ? -0.666 6.765 13.856 1.00 91.31 323 ILE A O 1
ATOM 2694 N N . ASP A 1 324 ? 1.072 5.636 14.748 1.00 90.31 324 ASP A N 1
ATOM 2695 C CA . ASP A 1 324 ? 1.921 5.663 13.556 1.00 90.31 324 ASP A CA 1
ATOM 2696 C C . ASP A 1 324 ? 1.292 4.867 12.398 1.00 90.31 324 ASP A C 1
ATOM 2698 O O . ASP A 1 324 ? 0.693 3.809 12.604 1.00 90.31 324 ASP A O 1
ATOM 2702 N N . THR A 1 325 ? 1.420 5.367 11.166 1.00 86.62 325 THR A N 1
ATOM 2703 C CA . THR A 1 325 ? 0.869 4.714 9.965 1.00 86.62 325 THR A CA 1
ATOM 2704 C C . THR A 1 325 ? 1.428 3.299 9.766 1.00 86.62 325 THR A C 1
ATOM 2706 O O . THR A 1 325 ? 0.717 2.426 9.266 1.00 86.62 325 THR A O 1
ATOM 2709 N N . HIS A 1 326 ? 2.660 3.059 10.214 1.00 86.81 326 HIS A N 1
ATOM 2710 C CA . HIS A 1 326 ? 3.388 1.797 10.121 1.00 86.81 326 HIS A CA 1
ATOM 2711 C C . HIS A 1 326 ? 3.409 1.013 11.444 1.00 86.81 326 HIS A C 1
ATOM 2713 O O . HIS A 1 326 ? 4.093 -0.005 11.534 1.00 86.81 326 HIS A O 1
ATOM 2719 N N . ALA A 1 327 ? 2.624 1.422 12.453 1.00 89.88 327 ALA A N 1
ATOM 2720 C CA . ALA A 1 327 ? 2.566 0.747 13.756 1.00 89.88 327 ALA A CA 1
ATOM 2721 C C . ALA A 1 327 ? 2.202 -0.747 13.656 1.00 89.88 327 ALA A C 1
ATOM 2723 O O . ALA A 1 327 ? 2.579 -1.547 14.516 1.00 89.88 327 ALA A O 1
ATOM 2724 N N . LEU A 1 328 ? 1.450 -1.125 12.618 1.00 92.06 328 LEU A N 1
ATOM 2725 C CA . LEU A 1 328 ? 1.092 -2.504 12.305 1.00 92.06 328 LEU A CA 1
ATOM 2726 C C . LEU A 1 328 ? 1.377 -2.807 10.830 1.00 92.06 328 LEU A C 1
ATOM 2728 O O . LEU A 1 328 ? 1.155 -1.942 9.979 1.00 92.06 328 LEU A O 1
ATOM 2732 N N . PRO A 1 329 ? 1.829 -4.034 10.516 1.00 92.38 329 PRO A N 1
ATOM 2733 C CA . PRO A 1 329 ? 2.215 -4.393 9.160 1.00 92.38 329 PRO A CA 1
ATOM 2734 C C . PRO A 1 329 ? 1.007 -4.496 8.219 1.00 92.38 329 PRO A C 1
ATOM 2736 O O . PRO A 1 329 ? -0.058 -4.984 8.602 1.00 92.38 329 PRO A O 1
ATOM 2739 N N . THR A 1 330 ? 1.220 -4.113 6.962 1.00 92.44 330 THR A N 1
ATOM 2740 C CA . THR A 1 330 ? 0.346 -4.397 5.810 1.00 92.44 330 THR A CA 1
ATOM 2741 C C . THR A 1 330 ? 0.908 -5.611 5.049 1.00 92.44 330 THR A C 1
ATOM 2743 O O . THR A 1 330 ? 2.101 -5.908 5.144 1.00 92.44 330 THR A O 1
ATOM 2746 N N . ALA A 1 331 ? 0.073 -6.367 4.325 1.00 93.38 331 ALA A N 1
ATOM 2747 C CA . ALA A 1 331 ? 0.529 -7.571 3.621 1.00 93.38 331 ALA A CA 1
ATOM 2748 C C . ALA A 1 331 ? 1.516 -7.235 2.491 1.00 93.38 331 ALA A C 1
ATOM 2750 O O . ALA A 1 331 ? 2.621 -7.781 2.455 1.00 93.38 331 ALA A O 1
ATOM 2751 N N . VAL A 1 332 ? 1.105 -6.335 1.588 1.00 90.81 332 VAL A N 1
ATOM 2752 C CA . VAL A 1 332 ? 1.869 -5.876 0.412 1.00 90.81 332 VAL A CA 1
ATOM 2753 C C . VAL A 1 332 ? 1.482 -4.440 0.085 1.00 90.81 332 VAL A C 1
ATOM 2755 O O . VAL A 1 332 ? 0.293 -4.127 0.127 1.00 90.81 332 VAL A O 1
ATOM 2758 N N . HIS A 1 333 ? 2.458 -3.619 -0.305 1.00 88.62 333 HIS A N 1
ATOM 2759 C CA . HIS A 1 333 ? 2.227 -2.342 -0.983 1.00 88.62 333 HIS A CA 1
ATOM 2760 C C . HIS A 1 333 ? 2.436 -2.528 -2.492 1.00 88.62 333 HIS A C 1
ATOM 2762 O O . HIS A 1 333 ? 3.514 -2.921 -2.935 1.00 88.62 333 HIS A O 1
ATOM 2768 N N . LEU A 1 334 ? 1.397 -2.282 -3.286 1.00 84.81 334 LEU A N 1
ATOM 2769 C CA . LEU A 1 334 ? 1.337 -2.613 -4.712 1.00 84.81 334 LEU A CA 1
ATOM 2770 C C . LEU A 1 334 ? 1.618 -1.388 -5.598 1.00 84.81 334 LEU A C 1
ATOM 2772 O O . LEU A 1 334 ? 0.779 -0.991 -6.406 1.00 84.81 334 LEU A O 1
ATOM 2776 N N . GLY A 1 335 ? 2.810 -0.799 -5.463 1.00 75.56 335 GLY A N 1
ATOM 2777 C CA . GLY A 1 335 ? 3.223 0.361 -6.268 1.00 75.56 335 GLY A CA 1
ATOM 2778 C C . GLY A 1 335 ? 3.336 0.033 -7.763 1.00 75.56 335 GLY A C 1
ATOM 2779 O O . GLY A 1 335 ? 2.583 0.559 -8.582 1.00 75.56 335 GLY A O 1
ATOM 2780 N N . ASP A 1 336 ? 4.200 -0.924 -8.114 1.00 77.50 336 ASP A N 1
ATOM 2781 C CA . ASP A 1 336 ? 4.527 -1.271 -9.513 1.00 77.50 336 ASP A CA 1
ATOM 2782 C C . ASP A 1 336 ? 3.786 -2.516 -10.044 1.00 77.50 336 ASP A C 1
ATOM 2784 O O . ASP A 1 336 ? 4.013 -2.986 -11.162 1.00 77.50 336 ASP A O 1
ATOM 2788 N N . SER A 1 337 ? 2.870 -3.076 -9.254 1.00 87.88 337 SER A N 1
ATOM 2789 C CA . SER A 1 337 ? 2.047 -4.219 -9.669 1.00 87.88 337 SER A CA 1
ATOM 2790 C C . SER A 1 337 ? 0.825 -3.776 -10.471 1.00 87.88 337 SER A C 1
ATOM 2792 O O . SER A 1 337 ? 0.266 -2.708 -10.209 1.00 87.88 337 SER A O 1
ATOM 2794 N N . PHE A 1 338 ? 0.400 -4.607 -11.426 1.00 91.69 338 PHE A N 1
ATOM 2795 C CA . PHE A 1 338 ? -0.911 -4.456 -12.053 1.00 91.69 338 PHE A CA 1
ATOM 2796 C C . PHE A 1 338 ? -1.988 -5.096 -11.181 1.00 91.69 338 PHE A C 1
ATOM 2798 O O . PHE A 1 338 ? -1.759 -6.140 -10.570 1.00 91.69 338 PHE A O 1
ATOM 2805 N N . VAL A 1 339 ? -3.168 -4.487 -11.113 1.00 92.88 339 VAL A N 1
ATOM 2806 C CA . VAL A 1 339 ? -4.232 -4.950 -10.209 1.00 92.88 339 VAL A CA 1
ATOM 2807 C C . VAL A 1 339 ? -4.748 -6.344 -10.581 1.00 92.88 339 VAL A C 1
ATOM 2809 O O . VAL A 1 339 ? -4.925 -7.192 -9.714 1.00 92.88 339 VAL A O 1
ATOM 2812 N N . GLY A 1 340 ? -4.920 -6.629 -11.868 1.00 93.25 340 GLY A N 1
ATOM 2813 C CA . GLY A 1 340 ? -5.373 -7.923 -12.390 1.00 93.25 340 GLY A CA 1
ATOM 2814 C C . GLY A 1 340 ? -4.324 -9.034 -12.307 1.00 93.25 340 GLY A C 1
ATOM 2815 O O . GLY A 1 340 ? -4.640 -10.210 -12.485 1.00 93.25 340 GLY A O 1
ATOM 2816 N N . GLU A 1 341 ? -3.077 -8.674 -12.016 1.00 93.06 341 GLU A N 1
ATOM 2817 C CA . GLU A 1 341 ? -1.994 -9.611 -11.724 1.00 93.06 341 GLU A CA 1
ATOM 2818 C C . GLU A 1 341 ? -1.976 -10.049 -10.248 1.00 93.06 341 GLU A C 1
ATOM 2820 O O . GLU A 1 341 ? -1.317 -11.026 -9.884 1.00 93.06 341 GLU A O 1
ATOM 2825 N N . TYR A 1 342 ? -2.710 -9.348 -9.383 1.00 94.12 342 TYR A N 1
ATOM 2826 C CA . TYR A 1 342 ? -2.766 -9.641 -7.961 1.00 94.12 342 TYR A CA 1
ATOM 2827 C C . TYR A 1 342 ? -3.709 -10.822 -7.651 1.00 94.12 342 TYR A C 1
ATOM 2829 O O . TYR A 1 342 ? -4.818 -10.874 -8.187 1.00 94.12 342 TYR A O 1
ATOM 2837 N N . PRO A 1 343 ? -3.332 -11.768 -6.763 1.00 93.19 343 PRO A N 1
ATOM 2838 C CA . PRO A 1 343 ? -2.075 -11.858 -6.004 1.00 93.19 343 PRO A CA 1
ATOM 2839 C C . PRO A 1 343 ? -1.012 -12.788 -6.628 1.00 93.19 343 PRO A C 1
ATOM 2841 O O . PRO A 1 343 ? -0.032 -13.124 -5.969 1.00 93.19 343 PRO A O 1
ATOM 2844 N N . TRP A 1 344 ? -1.220 -13.287 -7.849 1.00 91.06 344 TRP A N 1
ATOM 2845 C CA . TRP A 1 344 ? -0.475 -14.431 -8.393 1.00 91.06 344 TRP A CA 1
ATOM 2846 C C . TRP A 1 344 ? 0.860 -14.064 -9.051 1.00 91.06 344 TRP A C 1
ATOM 2848 O O . TRP A 1 344 ? 1.724 -14.927 -9.215 1.00 91.06 344 TRP A O 1
ATOM 2858 N N . HIS A 1 345 ? 1.040 -12.812 -9.465 1.00 92.50 345 HIS A N 1
ATOM 2859 C CA . HIS A 1 345 ? 2.214 -12.403 -10.225 1.00 92.50 345 HIS A CA 1
ATOM 2860 C C . HIS A 1 345 ? 3.444 -12.157 -9.324 1.00 92.50 345 HIS A C 1
ATOM 2862 O O . HIS A 1 345 ? 3.308 -11.637 -8.215 1.00 92.50 345 HIS A O 1
ATOM 2868 N N . PRO A 1 346 ? 4.681 -12.435 -9.788 1.00 89.38 346 PRO A N 1
ATOM 2869 C CA . PRO A 1 346 ? 5.898 -12.191 -9.006 1.00 89.38 346 PRO A CA 1
ATOM 2870 C C . PRO A 1 346 ? 6.059 -10.755 -8.481 1.00 89.38 346 PRO A C 1
ATOM 2872 O O . PRO A 1 346 ? 6.592 -10.562 -7.391 1.00 89.38 346 PRO A O 1
ATOM 2875 N N . ALA A 1 347 ? 5.556 -9.757 -9.216 1.00 87.56 347 ALA A N 1
ATOM 2876 C CA . ALA A 1 347 ? 5.586 -8.341 -8.820 1.00 87.56 347 ALA A CA 1
ATOM 2877 C C . ALA A 1 347 ? 4.854 -8.047 -7.496 1.00 87.56 347 ALA A C 1
ATOM 2879 O O . ALA A 1 347 ? 5.180 -7.069 -6.827 1.00 87.56 347 ALA A O 1
ATOM 2880 N N . CYS A 1 348 ? 3.888 -8.889 -7.119 1.00 88.44 348 CYS A N 1
ATOM 2881 C CA . CYS A 1 348 ? 3.146 -8.791 -5.864 1.00 88.44 348 CYS A CA 1
ATOM 2882 C C . CYS A 1 348 ? 3.382 -9.984 -4.931 1.00 88.44 348 CYS A C 1
ATOM 2884 O O . CYS A 1 348 ? 2.658 -10.145 -3.946 1.00 88.44 348 CYS A O 1
ATOM 2886 N N . SER A 1 349 ? 4.361 -10.835 -5.251 1.00 84.12 349 SER A N 1
ATOM 2887 C CA . SER A 1 349 ? 4.666 -12.011 -4.445 1.00 84.12 349 SER A CA 1
ATOM 2888 C C . SER A 1 349 ? 5.164 -11.617 -3.056 1.00 84.12 349 SER A C 1
ATOM 2890 O O . SER A 1 349 ? 5.882 -10.632 -2.877 1.00 84.12 349 SER A O 1
ATOM 2892 N N . ILE A 1 350 ? 4.761 -12.404 -2.064 1.00 85.19 350 ILE A N 1
ATOM 2893 C CA . ILE A 1 350 ? 5.218 -12.273 -0.685 1.00 85.19 350 ILE A CA 1
ATOM 2894 C C . ILE A 1 350 ? 6.044 -13.485 -0.311 1.00 85.19 350 ILE A C 1
ATOM 2896 O O . ILE A 1 350 ? 5.609 -14.617 -0.496 1.00 85.19 350 ILE A O 1
ATOM 2900 N N . GLU A 1 351 ? 7.226 -13.235 0.245 1.00 81.62 351 GLU A N 1
ATOM 2901 C CA . GLU A 1 351 ? 8.079 -14.301 0.773 1.00 81.62 351 GLU A CA 1
ATOM 2902 C C . GLU A 1 351 ? 7.465 -14.943 2.021 1.00 81.62 351 GLU A C 1
ATOM 2904 O O . GLU A 1 351 ? 7.485 -16.161 2.172 1.00 81.62 351 GLU A O 1
ATOM 2909 N N . ASP A 1 352 ? 6.898 -14.116 2.904 1.00 89.00 352 ASP A N 1
ATOM 2910 C CA . ASP A 1 352 ? 6.243 -14.558 4.133 1.00 89.00 352 ASP A CA 1
ATOM 2911 C C . ASP A 1 352 ? 4.950 -13.771 4.374 1.00 89.00 352 ASP A C 1
ATOM 2913 O O . ASP A 1 352 ? 4.944 -12.533 4.404 1.00 89.00 352 ASP A O 1
ATOM 2917 N N . GLU A 1 353 ? 3.854 -14.505 4.548 1.00 93.31 353 GLU A N 1
ATOM 2918 C CA . GLU A 1 353 ? 2.546 -13.985 4.954 1.00 93.31 353 GLU A CA 1
ATOM 2919 C C . GLU A 1 353 ? 2.561 -13.510 6.409 1.00 93.31 353 GLU A C 1
ATOM 2921 O O . GLU A 1 353 ? 1.915 -12.518 6.755 1.00 93.31 353 GLU A O 1
ATOM 2926 N N . TRP A 1 354 ? 3.335 -14.190 7.256 1.00 95.62 354 TRP A N 1
ATOM 2927 C CA . TRP A 1 354 ? 3.483 -13.872 8.664 1.00 95.62 354 TRP A CA 1
ATOM 2928 C C . TRP A 1 354 ? 4.503 -12.749 8.831 1.00 95.62 354 TRP A C 1
ATOM 2930 O O . TRP A 1 354 ? 5.712 -12.936 8.690 1.00 95.62 354 TRP A O 1
ATOM 2940 N N . LYS A 1 355 ? 4.024 -11.557 9.176 1.00 93.69 355 LYS A N 1
ATOM 2941 C CA . LYS A 1 355 ? 4.866 -10.373 9.338 1.00 93.69 355 LYS A CA 1
ATOM 2942 C C . LYS A 1 355 ? 5.300 -10.203 10.784 1.00 93.69 355 LYS A C 1
ATOM 2944 O O . LYS A 1 355 ? 4.504 -10.352 11.711 1.00 93.69 355 LYS A O 1
ATOM 2949 N N . THR A 1 356 ? 6.568 -9.864 10.982 1.00 90.94 356 THR A N 1
ATOM 2950 C CA . THR A 1 356 ? 7.050 -9.367 12.272 1.00 90.94 356 THR A CA 1
ATOM 2951 C C . THR A 1 356 ? 6.434 -8.003 12.548 1.00 90.94 356 THR A C 1
ATOM 2953 O O . THR A 1 356 ? 6.332 -7.170 11.649 1.00 90.94 356 THR A O 1
ATOM 2956 N N . THR A 1 357 ? 6.023 -7.775 13.788 1.00 84.25 357 THR A N 1
ATOM 2957 C CA . THR A 1 357 ? 5.571 -6.458 14.236 1.00 84.25 357 THR A CA 1
ATOM 2958 C C . THR A 1 357 ? 6.756 -5.550 14.542 1.00 84.25 357 THR A C 1
ATOM 2960 O O . THR A 1 357 ? 7.852 -6.029 14.832 1.00 84.25 357 THR A O 1
ATOM 2963 N N . ASP A 1 358 ? 6.525 -4.240 14.504 1.00 76.50 358 ASP A N 1
ATOM 2964 C CA . ASP A 1 358 ? 7.524 -3.250 14.902 1.00 76.50 358 ASP A CA 1
ATOM 2965 C C . ASP A 1 358 ? 7.922 -3.436 16.382 1.00 76.50 358 ASP A C 1
ATOM 2967 O O . ASP A 1 358 ? 7.102 -3.840 17.218 1.00 76.50 358 ASP A O 1
ATOM 2971 N N . TRP A 1 359 ? 9.172 -3.117 16.725 1.00 65.19 359 TRP A N 1
ATOM 2972 C CA . TRP A 1 359 ? 9.710 -3.180 18.084 1.00 65.19 359 TRP A CA 1
ATOM 2973 C C . TRP A 1 359 ? 8.895 -2.327 19.066 1.00 65.19 359 TRP A C 1
ATOM 2975 O O . TRP A 1 359 ? 8.755 -2.696 20.234 1.00 65.19 359 TRP A O 1
ATOM 2985 N N . HIS A 1 360 ? 8.272 -1.250 18.579 1.00 75.12 360 HIS A N 1
ATOM 2986 C CA . HIS A 1 360 ? 7.368 -0.393 19.346 1.00 75.12 360 HIS A CA 1
ATOM 2987 C C . HIS A 1 360 ? 6.114 -1.109 19.877 1.00 75.12 360 HIS A C 1
ATOM 2989 O O . HIS A 1 360 ? 5.545 -0.691 20.884 1.00 75.12 360 HIS A O 1
ATOM 2995 N N . THR A 1 361 ? 5.687 -2.216 19.262 1.00 79.06 361 THR A N 1
ATOM 2996 C CA . THR A 1 361 ? 4.525 -2.991 19.741 1.00 79.06 361 THR A CA 1
ATOM 2997 C C . THR A 1 361 ? 4.816 -3.781 21.021 1.00 79.06 361 THR A C 1
ATOM 2999 O O . THR A 1 361 ? 3.890 -4.235 21.695 1.00 79.06 361 THR A O 1
ATOM 3002 N N . GLY A 1 362 ? 6.094 -3.990 21.359 1.00 84.38 362 GLY A N 1
ATOM 3003 C CA . GLY A 1 362 ? 6.511 -4.852 22.467 1.00 84.38 362 GLY A CA 1
ATOM 3004 C C . GLY A 1 362 ? 6.222 -6.344 22.249 1.00 84.38 362 GLY A C 1
ATOM 3005 O O . GLY A 1 362 ? 6.382 -7.141 23.175 1.00 84.38 362 GLY A O 1
ATOM 3006 N N . TYR A 1 363 ? 5.791 -6.744 21.048 1.00 90.94 363 TYR A N 1
ATOM 3007 C CA . TYR A 1 363 ? 5.506 -8.129 20.693 1.00 90.94 363 TYR A CA 1
ATOM 3008 C C . TYR A 1 363 ? 6.582 -8.680 19.752 1.00 90.94 363 TYR A C 1
ATOM 3010 O O . TYR A 1 363 ? 6.888 -8.089 18.725 1.00 90.94 363 TYR A O 1
ATOM 3018 N N . SER A 1 364 ? 7.149 -9.836 20.101 1.00 87.00 364 SER A N 1
ATOM 3019 C CA . SER A 1 364 ? 8.229 -10.490 19.343 1.00 87.00 364 SER A CA 1
ATOM 3020 C C . SER A 1 364 ? 7.762 -11.632 18.432 1.00 87.00 364 SER A C 1
ATOM 3022 O O . SER A 1 364 ? 8.586 -12.336 17.853 1.00 87.00 364 SER A O 1
ATOM 3024 N N . GLY A 1 365 ? 6.452 -11.885 18.355 1.00 89.75 365 GLY A N 1
ATOM 3025 C CA . GLY A 1 365 ? 5.895 -12.892 17.450 1.00 89.75 365 GLY A CA 1
ATOM 3026 C C . GLY A 1 365 ? 5.585 -12.321 16.067 1.00 89.75 365 GLY A C 1
ATOM 3027 O O . GLY A 1 365 ? 5.826 -11.148 15.789 1.00 89.75 365 GLY A O 1
ATOM 3028 N N . LYS A 1 366 ? 5.009 -13.164 15.210 1.00 94.62 366 LYS A N 1
ATOM 3029 C CA . LYS A 1 366 ? 4.506 -12.752 13.899 1.00 94.62 366 LYS A CA 1
ATOM 3030 C C . LYS A 1 366 ? 2.983 -12.654 13.914 1.00 94.62 366 LYS A C 1
ATOM 3032 O O . LYS A 1 366 ? 2.320 -13.352 14.678 1.00 94.62 366 LYS A O 1
ATOM 3037 N N . VAL A 1 367 ? 2.448 -11.805 13.050 1.00 96.56 367 VAL A N 1
ATOM 3038 C CA . VAL A 1 367 ? 1.011 -11.592 12.847 1.00 96.56 367 VAL A CA 1
ATOM 3039 C C . VAL A 1 367 ? 0.674 -11.738 11.367 1.00 96.56 367 VAL A C 1
ATOM 3041 O O . VAL A 1 367 ? 1.547 -11.578 10.517 1.00 96.56 367 VAL A O 1
ATOM 3044 N N . LEU A 1 368 ? -0.586 -12.019 11.056 1.00 97.62 368 LEU A N 1
ATOM 3045 C CA . LEU A 1 368 ? -1.114 -11.994 9.695 1.00 97.62 368 LEU A CA 1
ATOM 3046 C C . LEU A 1 368 ? -1.814 -10.650 9.445 1.00 97.62 368 LEU A C 1
ATOM 3048 O O . LEU A 1 368 ? -2.858 -10.387 10.052 1.00 97.62 368 LEU A O 1
ATOM 3052 N N . PRO A 1 369 ? -1.284 -9.790 8.560 1.00 97.38 369 PRO A N 1
ATOM 3053 C CA . PRO A 1 369 ? -2.027 -8.645 8.049 1.00 97.38 369 PRO A CA 1
ATOM 3054 C C . PRO A 1 369 ? -3.254 -9.101 7.261 1.00 97.38 369 PRO A C 1
ATOM 3056 O O . PRO A 1 369 ? -3.231 -10.146 6.613 1.00 97.38 369 PRO A O 1
ATOM 3059 N N . THR A 1 370 ? -4.318 -8.304 7.272 1.00 98.19 370 THR A N 1
ATOM 3060 C CA . THR A 1 370 ? -5.576 -8.650 6.587 1.00 98.19 370 THR A CA 1
ATOM 3061 C C . THR A 1 370 ? -5.767 -7.945 5.246 1.00 98.19 370 THR A C 1
ATOM 3063 O O . THR A 1 370 ? -6.613 -8.357 4.455 1.00 98.19 370 THR A O 1
ATOM 3066 N N . VAL A 1 371 ? -4.960 -6.922 4.954 1.00 97.44 371 VAL A N 1
ATOM 3067 C CA . VAL A 1 371 ? -5.088 -6.096 3.748 1.00 97.44 371 VAL A CA 1
ATOM 3068 C C . VAL A 1 371 ? -3.747 -5.880 3.052 1.00 97.44 371 VAL A C 1
ATOM 3070 O O . VAL A 1 371 ? -2.692 -5.868 3.692 1.00 97.44 371 VAL A O 1
ATOM 3073 N N . SER A 1 372 ? -3.813 -5.675 1.742 1.00 95.69 372 SER A N 1
ATOM 3074 C CA . SER A 1 372 ? -2.789 -5.059 0.901 1.00 95.69 372 SER A CA 1
ATOM 3075 C C . SER A 1 372 ? -3.232 -3.647 0.513 1.00 95.69 372 SER A C 1
ATOM 3077 O O . SER A 1 372 ? -4.424 -3.345 0.494 1.00 95.69 372 SER A O 1
ATOM 3079 N N . GLU A 1 373 ? -2.277 -2.781 0.201 1.00 93.75 373 GLU A N 1
ATOM 3080 C CA . GLU A 1 373 ? -2.520 -1.373 -0.127 1.00 93.75 373 GLU A CA 1
ATOM 3081 C C . GLU A 1 373 ? -2.097 -1.090 -1.570 1.00 93.75 373 GLU A C 1
ATOM 3083 O O . GLU A 1 373 ? -1.009 -1.488 -1.997 1.00 93.75 373 GLU A O 1
ATOM 3088 N N . ILE A 1 374 ? -2.962 -0.408 -2.322 1.00 91.31 374 ILE A N 1
ATOM 3089 C CA . ILE A 1 374 ? -2.643 0.145 -3.639 1.00 91.31 374 ILE A CA 1
ATOM 3090 C C . ILE A 1 374 ? -2.479 1.648 -3.508 1.00 91.31 374 ILE A C 1
ATOM 3092 O O . ILE A 1 374 ? -3.342 2.322 -2.953 1.00 91.31 374 ILE A O 1
ATOM 3096 N N . GLU A 1 375 ? -1.414 2.163 -4.115 1.00 89.31 375 GLU A N 1
ATOM 3097 C CA . GLU A 1 375 ? -1.236 3.586 -4.366 1.00 89.31 375 GLU A CA 1
ATOM 3098 C C . GLU A 1 375 ? -0.857 3.791 -5.833 1.00 89.31 375 GLU A C 1
ATOM 3100 O O . GLU A 1 375 ? 0.124 3.225 -6.320 1.00 89.31 375 GLU A O 1
ATOM 3105 N N . LYS A 1 376 ? -1.643 4.594 -6.555 1.00 87.31 376 LYS A N 1
ATOM 3106 C CA . LYS A 1 376 ? -1.361 4.979 -7.944 1.00 87.31 376 LYS A CA 1
ATOM 3107 C C . LYS A 1 376 ? -1.443 6.492 -8.074 1.00 87.31 376 LYS A C 1
ATOM 3109 O O . LYS A 1 376 ? -2.480 7.095 -7.806 1.00 87.31 376 LYS A O 1
ATOM 3114 N N . GLY A 1 377 ? -0.337 7.115 -8.467 1.00 83.19 377 GLY A N 1
ATOM 3115 C CA . GLY A 1 377 ? -0.239 8.568 -8.588 1.00 83.19 377 GLY A CA 1
ATOM 3116 C C . GLY A 1 377 ? -0.558 9.084 -9.993 1.00 83.19 377 GLY A C 1
ATOM 3117 O O . GLY A 1 377 ? -0.211 8.455 -10.987 1.00 83.19 377 GLY A O 1
ATOM 3118 N N . THR A 1 378 ? -1.103 10.298 -10.087 1.00 78.38 378 THR A N 1
ATOM 3119 C CA . THR A 1 378 ? -1.308 11.031 -11.359 1.00 78.38 378 THR A CA 1
ATOM 3120 C C . THR A 1 378 ? -0.008 11.536 -11.995 1.00 78.38 378 THR A C 1
ATOM 3122 O O . THR A 1 378 ? -0.018 12.130 -13.071 1.00 78.38 378 THR A O 1
ATOM 3125 N N . GLY A 1 379 ? 1.133 11.331 -11.329 1.00 70.38 379 GLY A N 1
ATOM 3126 C CA . GLY A 1 379 ? 2.439 11.826 -11.765 1.00 70.38 379 GLY A CA 1
ATOM 3127 C C . GLY A 1 379 ? 3.007 11.146 -13.017 1.00 70.38 379 GLY A C 1
ATOM 3128 O O . GLY A 1 379 ? 3.959 11.688 -13.593 1.00 70.38 379 GLY A O 1
ATOM 3129 N N . GLY A 1 380 ? 2.434 10.004 -13.420 1.00 71.38 380 GLY A N 1
ATOM 3130 C CA . GLY A 1 380 ? 2.844 9.197 -14.572 1.00 71.38 380 GLY A CA 1
ATOM 3131 C C . GLY A 1 380 ? 2.692 9.894 -15.931 1.00 71.38 380 GLY A C 1
ATOM 3132 O O . GLY A 1 380 ? 2.215 11.025 -16.037 1.00 71.38 380 GLY A O 1
ATOM 3133 N N . TYR A 1 381 ? 3.146 9.221 -16.991 1.00 69.94 381 TYR A N 1
ATOM 3134 C CA . TYR A 1 381 ? 3.092 9.738 -18.367 1.00 69.94 381 TYR A CA 1
ATOM 3135 C C . TYR A 1 381 ? 1.858 9.272 -19.153 1.00 69.94 381 TYR A C 1
ATOM 3137 O O . TYR A 1 381 ? 1.675 9.713 -20.289 1.00 69.94 381 TYR A O 1
ATOM 3145 N N . ASP A 1 382 ? 1.020 8.407 -18.578 1.00 75.62 382 ASP A N 1
ATOM 3146 C CA . ASP A 1 382 ? -0.147 7.836 -19.251 1.00 75.62 382 ASP A CA 1
ATOM 3147 C C . ASP A 1 382 ? -1.429 8.680 -19.143 1.00 75.62 382 ASP A C 1
ATOM 3149 O O . ASP A 1 382 ? -2.324 8.526 -19.972 1.00 75.62 382 ASP A O 1
ATOM 3153 N N . TYR A 1 383 ? -1.510 9.591 -18.164 1.00 78.50 383 TYR A N 1
ATOM 3154 C CA . TYR A 1 383 ? -2.696 10.408 -17.858 1.00 78.50 383 TYR A CA 1
ATOM 3155 C C . TYR A 1 383 ? -3.984 9.585 -17.716 1.00 78.50 383 TYR A C 1
ATOM 3157 O O . TYR A 1 383 ? -5.075 10.077 -18.019 1.00 78.50 383 TYR A O 1
ATOM 3165 N N . SER A 1 384 ? -3.878 8.329 -17.274 1.00 83.38 384 SER A N 1
ATOM 3166 C CA . SER A 1 384 ? -5.043 7.455 -17.103 1.00 83.38 384 SER A CA 1
ATOM 3167 C C . SER A 1 384 ? -5.903 7.863 -15.899 1.00 83.38 384 SER A C 1
ATOM 3169 O O . SER A 1 384 ? -7.108 7.602 -15.888 1.00 83.38 384 SER A O 1
ATOM 3171 N N . LEU A 1 385 ? -5.312 8.568 -14.928 1.00 88.50 385 LEU A N 1
ATOM 3172 C CA . LEU A 1 385 ? -5.923 8.928 -13.649 1.00 88.50 385 LEU A CA 1
ATOM 3173 C C . LEU A 1 385 ? -6.322 10.409 -13.563 1.00 88.50 385 LEU A C 1
ATOM 3175 O O . LEU A 1 385 ? -5.556 11.301 -13.921 1.00 88.50 385 LEU A O 1
ATOM 3179 N N . GLU A 1 386 ? -7.513 10.668 -13.018 1.00 89.12 386 GLU A N 1
ATOM 3180 C CA . GLU A 1 386 ? -8.010 12.010 -12.668 1.00 89.12 386 GLU A CA 1
ATOM 3181 C C . GLU A 1 386 ? -7.540 12.451 -11.271 1.00 89.12 386 GLU A C 1
ATOM 3183 O O . GLU A 1 386 ? -7.450 13.648 -10.999 1.00 89.12 386 GLU A O 1
ATOM 3188 N N . GLN A 1 387 ? -7.231 11.496 -10.387 1.00 88.38 387 GLN A N 1
ATOM 3189 C CA . GLN A 1 387 ? -6.723 11.737 -9.034 1.00 88.38 387 GLN A CA 1
ATOM 3190 C C . GLN A 1 387 ? -5.768 10.625 -8.591 1.00 88.38 387 GLN A C 1
ATOM 3192 O O . GLN A 1 387 ? -5.741 9.550 -9.189 1.00 88.38 387 GLN A O 1
ATOM 3197 N N . ASN A 1 388 ? -4.999 10.873 -7.527 1.00 89.25 388 ASN A N 1
ATOM 3198 C CA . ASN A 1 388 ? -4.236 9.803 -6.890 1.00 89.25 388 ASN A CA 1
ATOM 3199 C C . ASN A 1 388 ? -5.219 8.782 -6.313 1.00 89.25 388 ASN A C 1
ATOM 3201 O O . ASN A 1 388 ? -6.153 9.154 -5.603 1.00 89.25 388 ASN A O 1
ATOM 3205 N N . LEU A 1 389 ? -5.007 7.509 -6.617 1.00 90.25 389 LEU A N 1
ATOM 3206 C CA . LEU A 1 389 ? -5.799 6.420 -6.069 1.00 90.25 389 LEU A CA 1
ATOM 3207 C C . LEU A 1 389 ? -5.073 5.843 -4.862 1.00 90.25 389 LEU A C 1
ATOM 3209 O O . LEU A 1 389 ? -3.886 5.529 -4.949 1.00 90.25 389 LEU A O 1
ATOM 3213 N N . SER A 1 390 ? -5.806 5.678 -3.768 1.00 90.25 390 SER A N 1
ATOM 3214 C CA . SER A 1 390 ? -5.397 4.898 -2.608 1.00 90.25 390 SER A CA 1
ATOM 3215 C C . SER A 1 390 ? -6.599 4.078 -2.166 1.00 90.25 390 SER A C 1
ATOM 3217 O O . SER A 1 390 ? -7.673 4.640 -1.962 1.00 90.25 390 SER A O 1
ATOM 3219 N N . PHE A 1 391 ? -6.450 2.757 -2.135 1.00 93.31 391 PHE A N 1
ATOM 3220 C CA . PHE A 1 391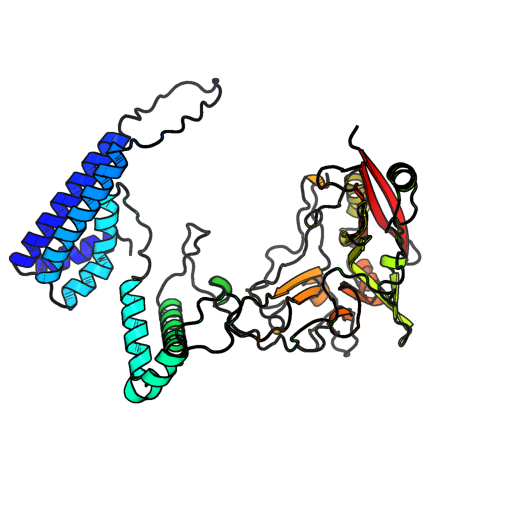 ? -7.511 1.835 -1.732 1.00 93.31 391 PHE A CA 1
ATOM 3221 C C . PHE A 1 391 ? -6.924 0.489 -1.306 1.00 93.31 391 PHE A C 1
ATOM 3223 O O . PHE A 1 391 ? -5.734 0.208 -1.492 1.00 93.31 391 PHE A O 1
ATOM 3230 N N . TYR A 1 392 ? -7.772 -0.353 -0.722 1.00 95.50 392 TYR A N 1
ATOM 3231 C CA . TYR A 1 392 ? -7.353 -1.609 -0.114 1.00 95.50 392 TYR A CA 1
ATOM 3232 C C . TYR A 1 392 ? -7.747 -2.829 -0.944 1.00 95.50 392 TYR A C 1
ATOM 3234 O O . TYR A 1 392 ? -8.844 -2.897 -1.493 1.00 95.50 392 TYR A O 1
ATOM 3242 N N . LEU A 1 393 ? -6.867 -3.828 -0.956 1.00 96.50 393 LEU A N 1
ATOM 3243 C CA . LEU A 1 393 ? -7.129 -5.180 -1.448 1.00 96.50 393 LEU A CA 1
ATOM 3244 C C . LEU A 1 393 ? -7.082 -6.185 -0.281 1.00 96.50 393 LEU A C 1
ATOM 3246 O O . LEU A 1 393 ? -6.412 -5.916 0.721 1.00 96.50 393 LEU A O 1
ATOM 3250 N N . PRO A 1 394 ? -7.748 -7.351 -0.368 1.00 97.62 394 PRO A N 1
ATOM 3251 C CA . PRO A 1 394 ? -7.623 -8.386 0.659 1.00 97.62 394 PRO A CA 1
ATOM 3252 C C . PRO A 1 394 ? -6.203 -8.956 0.654 1.00 97.62 394 PRO A C 1
ATOM 3254 O O . PRO A 1 394 ? -5.624 -9.100 -0.412 1.00 97.62 394 PRO A O 1
ATOM 3257 N N . ALA A 1 395 ? -5.642 -9.323 1.811 1.00 97.25 395 ALA A N 1
ATOM 3258 C CA . ALA A 1 395 ? -4.332 -9.982 1.846 1.00 97.25 395 ALA A CA 1
ATOM 3259 C C . ALA A 1 395 ? -4.339 -11.317 1.059 1.00 97.25 395 ALA A C 1
ATOM 3261 O O . ALA A 1 395 ? -5.363 -12.014 1.066 1.00 97.25 395 ALA A O 1
ATOM 3262 N N . PRO A 1 396 ? -3.210 -11.746 0.447 1.00 96.69 396 PRO A N 1
ATOM 3263 C CA . PRO A 1 396 ? -3.185 -12.921 -0.434 1.00 96.69 396 PRO A CA 1
ATOM 3264 C C . PRO A 1 396 ? -3.684 -14.213 0.224 1.00 96.69 396 PRO A C 1
ATOM 3266 O O . PRO A 1 396 ? -4.419 -14.980 -0.399 1.00 96.69 396 PRO A O 1
ATOM 3269 N N . TRP A 1 397 ? -3.368 -14.418 1.506 1.00 97.06 397 TRP A N 1
ATOM 3270 C CA . TRP A 1 397 ? -3.815 -15.591 2.259 1.00 97.06 397 TRP A CA 1
ATOM 3271 C C . TRP A 1 397 ? -5.345 -15.646 2.401 1.00 97.06 397 TRP A C 1
ATOM 3273 O O . TRP A 1 397 ? -5.931 -16.725 2.332 1.00 97.06 397 TRP A O 1
ATOM 3283 N N . ILE A 1 398 ? -6.017 -14.495 2.541 1.00 97.88 398 ILE A N 1
ATOM 3284 C CA . ILE A 1 398 ? -7.485 -14.423 2.608 1.00 97.88 398 ILE A CA 1
ATOM 3285 C C . ILE A 1 398 ? -8.073 -14.787 1.244 1.00 97.88 398 ILE A C 1
ATOM 3287 O O . ILE A 1 398 ? -9.007 -15.585 1.178 1.00 97.88 398 ILE A O 1
ATOM 3291 N N . ILE A 1 399 ? -7.500 -14.255 0.157 1.00 97.50 399 ILE A N 1
ATOM 3292 C CA . ILE A 1 399 ? -7.913 -14.574 -1.221 1.00 97.50 399 ILE A CA 1
ATOM 3293 C C . ILE A 1 399 ? -7.840 -16.075 -1.460 1.00 97.50 399 ILE A C 1
ATOM 3295 O O . ILE A 1 399 ? -8.824 -16.681 -1.882 1.00 97.50 399 ILE A O 1
ATOM 3299 N N . GLN A 1 400 ? -6.698 -16.682 -1.135 1.00 96.44 400 GLN A N 1
ATOM 3300 C CA . GLN A 1 400 ? -6.479 -18.109 -1.323 1.00 96.44 400 GLN A CA 1
ATOM 3301 C C . GLN A 1 400 ? -7.449 -18.948 -0.483 1.00 96.44 400 GLN A C 1
ATOM 3303 O O . GLN A 1 400 ? -8.052 -19.891 -0.995 1.00 96.44 400 GLN A O 1
ATOM 3308 N N . LYS A 1 401 ? -7.617 -18.621 0.804 1.00 97.62 401 LYS A N 1
ATOM 3309 C CA . LYS A 1 401 ? -8.409 -19.435 1.735 1.00 97.62 401 LYS A CA 1
ATOM 3310 C C . LYS A 1 401 ? -9.919 -19.316 1.530 1.00 97.62 401 LYS A C 1
ATOM 3312 O O . LYS A 1 401 ? -10.622 -20.299 1.759 1.00 97.62 401 LYS A O 1
ATOM 3317 N N . LEU A 1 402 ? -10.410 -18.156 1.089 1.00 98.06 402 LEU A N 1
ATOM 3318 C CA . LEU A 1 402 ? -11.820 -17.949 0.728 1.00 98.06 402 LEU A CA 1
ATOM 3319 C C . LEU A 1 402 ? -12.117 -18.268 -0.746 1.00 98.06 402 LEU A C 1
ATOM 3321 O O . LEU A 1 402 ? -13.271 -18.187 -1.163 1.00 98.06 402 LEU A O 1
ATOM 3325 N N . GLY A 1 403 ? -11.101 -18.627 -1.540 1.00 97.12 403 GLY A N 1
ATOM 3326 C CA . GLY A 1 403 ? -11.260 -18.902 -2.968 1.00 97.12 403 GLY A CA 1
ATOM 3327 C C . GLY A 1 403 ? -11.794 -17.694 -3.739 1.00 97.12 403 GLY A C 1
ATOM 3328 O O . GLY A 1 403 ? -12.666 -17.848 -4.595 1.00 97.12 403 GLY A O 1
ATOM 3329 N N . MET A 1 404 ? -11.319 -16.497 -3.386 1.00 97.69 404 MET A N 1
ATOM 3330 C CA . MET A 1 404 ? -11.749 -15.252 -4.009 1.00 97.69 404 MET A CA 1
ATOM 3331 C C . MET A 1 404 ? -10.998 -14.970 -5.308 1.00 97.69 404 MET A C 1
ATOM 3333 O O . MET A 1 404 ? -9.848 -15.370 -5.489 1.00 97.69 404 MET A O 1
ATOM 3337 N N . GLN A 1 405 ? -11.640 -14.216 -6.189 1.00 96.44 405 GLN A N 1
ATOM 3338 C CA . GLN A 1 405 ? -11.066 -13.682 -7.414 1.00 96.44 405 GLN A CA 1
ATOM 3339 C C . GLN A 1 405 ? -11.506 -12.230 -7.576 1.00 96.44 405 GLN A C 1
ATOM 3341 O O . GLN A 1 405 ? -12.614 -11.866 -7.174 1.00 96.44 405 GLN A O 1
ATOM 3346 N N . LEU A 1 406 ? -10.631 -11.410 -8.157 1.00 96.81 406 LEU A N 1
ATOM 3347 C CA . LEU A 1 406 ? -10.985 -10.061 -8.582 1.00 96.81 406 LEU A CA 1
ATOM 3348 C C . LEU A 1 406 ? -12.121 -10.158 -9.608 1.00 96.81 406 LEU A C 1
ATOM 3350 O O . LEU A 1 406 ? -11.986 -10.884 -10.592 1.00 96.81 406 LEU A O 1
ATOM 3354 N N . VAL A 1 407 ? -13.220 -9.438 -9.377 1.00 96.19 407 VAL A N 1
ATOM 3355 C CA . VAL A 1 407 ? -14.379 -9.444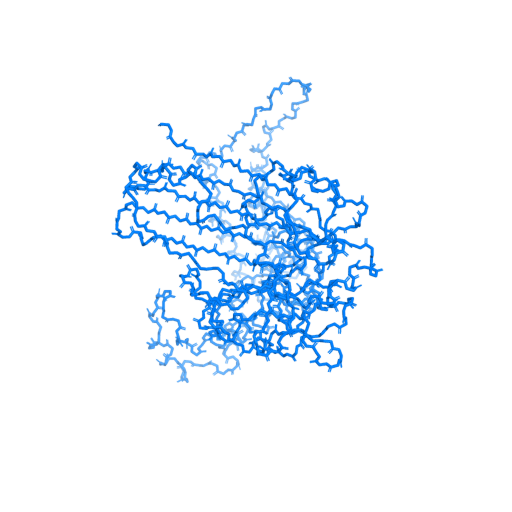 -10.281 1.00 96.19 407 VAL A CA 1
ATOM 3356 C C . VAL A 1 407 ? -14.008 -8.810 -11.619 1.00 96.19 407 VAL A C 1
ATOM 3358 O O . VAL A 1 407 ? -14.073 -9.469 -12.654 1.00 96.19 407 VAL A O 1
ATOM 3361 N N . ASP A 1 408 ? -13.587 -7.545 -11.595 1.00 94.44 408 ASP A N 1
ATOM 3362 C CA . ASP A 1 408 ? -12.997 -6.853 -12.735 1.00 94.44 408 ASP A CA 1
ATOM 3363 C C . ASP A 1 408 ? -12.227 -5.592 -12.292 1.00 94.44 408 ASP A C 1
ATOM 3365 O O . ASP A 1 408 ? -12.151 -5.249 -11.110 1.00 94.44 408 ASP A O 1
ATOM 3369 N N . GLY A 1 409 ? -11.650 -4.896 -13.273 1.00 93.88 409 GLY A N 1
ATOM 3370 C CA . GLY A 1 409 ? -10.890 -3.662 -13.079 1.00 93.88 409 GLY A CA 1
ATOM 3371 C C . GLY A 1 409 ? -11.700 -2.396 -12.792 1.00 93.88 409 GLY A C 1
ATOM 3372 O O . GLY A 1 409 ? -11.100 -1.334 -12.624 1.00 93.88 409 GLY A O 1
ATOM 3373 N N . ARG A 1 410 ? -13.037 -2.464 -12.819 1.00 94.50 410 ARG A N 1
ATOM 3374 C CA . ARG A 1 410 ? -13.948 -1.336 -12.564 1.00 94.50 410 ARG A CA 1
ATOM 3375 C C . ARG A 1 410 ? -14.481 -1.391 -11.141 1.00 94.50 410 ARG A C 1
ATOM 3377 O O . ARG A 1 410 ? -14.359 -0.402 -10.433 1.00 94.50 410 ARG A O 1
ATOM 3384 N N . GLU A 1 411 ? -15.014 -2.546 -10.756 1.00 93.75 411 GLU A N 1
ATOM 3385 C CA . GLU A 1 411 ? -15.625 -2.793 -9.449 1.00 93.75 411 GLU A CA 1
ATOM 3386 C C . GLU A 1 411 ? -14.574 -2.967 -8.354 1.00 93.75 411 GLU A C 1
ATOM 3388 O O . GLU A 1 411 ? -14.818 -2.632 -7.196 1.00 93.75 411 GLU A O 1
ATOM 3393 N N . LEU A 1 412 ? -13.403 -3.516 -8.710 1.00 95.00 412 LEU A N 1
ATOM 3394 C CA . LEU A 1 412 ? -12.267 -3.732 -7.804 1.00 95.00 412 LEU A CA 1
ATOM 3395 C C . LEU A 1 412 ? -12.623 -4.494 -6.513 1.00 95.00 412 LEU A C 1
ATOM 3397 O O . LEU A 1 412 ? -11.931 -4.401 -5.499 1.00 95.00 412 LEU A O 1
ATOM 3401 N N . CYS A 1 413 ? -13.696 -5.282 -6.558 1.00 96.75 413 CYS A N 1
ATOM 3402 C CA . CYS A 1 413 ? -14.130 -6.149 -5.477 1.00 96.75 413 CYS A CA 1
ATOM 3403 C C . CYS A 1 413 ? -13.718 -7.602 -5.735 1.00 96.75 413 CYS A C 1
ATOM 3405 O O . CYS A 1 413 ? -13.376 -7.994 -6.854 1.00 96.75 413 CYS A O 1
ATOM 3407 N N . PHE A 1 414 ? -13.742 -8.405 -4.675 1.00 98.25 414 PHE A N 1
ATOM 3408 C CA . PHE A 1 414 ? -13.342 -9.805 -4.708 1.00 98.25 414 PHE A CA 1
ATOM 3409 C C . PHE A 1 414 ? -14.531 -10.688 -4.353 1.00 98.25 414 PHE A C 1
ATOM 3411 O O . PHE A 1 414 ? -15.159 -10.516 -3.304 1.00 98.25 414 PHE A O 1
ATOM 3418 N N . ALA A 1 415 ? -14.821 -11.647 -5.225 1.00 98.06 415 ALA A N 1
ATOM 3419 C CA . ALA A 1 415 ? -15.929 -12.579 -5.080 1.00 98.06 415 ALA A CA 1
ATOM 3420 C C . ALA A 1 415 ? -15.434 -14.023 -5.082 1.00 98.06 415 ALA A C 1
ATOM 3422 O O . ALA A 1 415 ? -14.395 -14.337 -5.659 1.00 98.06 415 ALA A O 1
ATOM 3423 N N . ASN A 1 416 ? -16.178 -14.915 -4.435 1.00 97.06 416 ASN A N 1
ATOM 3424 C CA . ASN A 1 416 ? -15.914 -16.349 -4.530 1.00 97.06 416 ASN A CA 1
ATOM 3425 C C . ASN A 1 416 ? -16.373 -16.920 -5.890 1.00 97.06 416 ASN A C 1
ATOM 3427 O O . ASN A 1 416 ? -17.007 -16.240 -6.698 1.00 97.06 416 ASN A O 1
ATOM 3431 N N . HIS A 1 417 ? -16.134 -18.213 -6.119 1.00 94.88 417 HIS A N 1
ATOM 3432 C CA . HIS A 1 417 ? -16.535 -18.903 -7.355 1.00 94.88 417 HIS A CA 1
ATOM 3433 C C . HIS A 1 417 ? -18.053 -18.894 -7.644 1.00 94.88 417 HIS A C 1
ATOM 3435 O O . HIS A 1 417 ? -18.465 -19.249 -8.745 1.00 94.88 417 HIS A O 1
ATOM 3441 N N . SER A 1 418 ? -18.898 -18.576 -6.654 1.00 95.12 418 SER A N 1
ATOM 3442 C CA . SER A 1 418 ? -20.355 -18.470 -6.824 1.00 95.12 418 SER A CA 1
ATOM 3443 C C . SER A 1 418 ? -20.809 -17.067 -7.238 1.00 95.12 418 SER A C 1
ATOM 3445 O O . SER A 1 418 ? -21.993 -16.864 -7.491 1.00 95.12 418 SER A O 1
ATOM 3447 N N . GLY A 1 419 ? -19.878 -16.110 -7.322 1.00 95.25 419 GLY A N 1
ATOM 3448 C CA . GLY A 1 419 ? -20.162 -14.709 -7.627 1.00 95.25 419 GLY A CA 1
ATOM 3449 C C . GLY A 1 419 ? -20.590 -13.883 -6.412 1.00 95.25 419 GLY A C 1
ATOM 3450 O O . GLY A 1 419 ? -20.980 -12.732 -6.576 1.00 95.25 419 GLY A O 1
ATOM 3451 N N . LEU A 1 420 ? -20.517 -14.436 -5.196 1.00 96.00 420 LEU A N 1
ATOM 3452 C CA . LEU A 1 420 ? -20.788 -13.682 -3.975 1.00 96.00 420 LEU A CA 1
ATOM 3453 C C . LEU A 1 420 ? -19.570 -12.824 -3.623 1.00 96.00 420 LEU A C 1
ATOM 3455 O O . LEU A 1 420 ? -18.494 -13.367 -3.363 1.00 96.00 420 LEU A O 1
ATOM 3459 N N . THR A 1 421 ? -19.748 -11.503 -3.589 1.00 97.50 421 THR A N 1
ATOM 3460 C CA . THR A 1 421 ? -18.718 -10.555 -3.151 1.00 97.50 421 THR A CA 1
ATOM 3461 C C . THR A 1 421 ? -18.425 -10.743 -1.668 1.00 97.50 421 THR A C 1
ATOM 3463 O O . THR A 1 421 ? -19.315 -10.623 -0.828 1.00 97.50 421 THR A O 1
ATOM 3466 N N . LEU A 1 422 ? -17.161 -11.019 -1.354 1.00 98.44 422 LEU A N 1
ATOM 3467 C CA . LEU A 1 422 ? -16.678 -11.257 0.004 1.00 98.44 422 LEU A CA 1
ATOM 3468 C C . LEU A 1 422 ? -15.741 -10.158 0.498 1.00 98.44 422 LEU A C 1
ATOM 3470 O O . LEU A 1 422 ? -15.536 -10.049 1.701 1.00 98.44 422 LEU A O 1
ATOM 3474 N N . PHE A 1 423 ? -15.181 -9.341 -0.394 1.00 98.69 423 PHE A N 1
ATOM 3475 C CA . PHE A 1 423 ? -14.366 -8.192 -0.014 1.00 98.69 423 PHE A CA 1
ATOM 3476 C C . PHE A 1 423 ? -14.576 -7.029 -0.982 1.00 98.69 423 PHE A C 1
ATOM 3478 O O . PHE A 1 423 ? -14.643 -7.235 -2.197 1.00 98.69 423 PHE A O 1
ATOM 3485 N N . LYS A 1 424 ? -14.652 -5.805 -0.454 1.00 97.94 424 LYS A N 1
ATOM 3486 C CA . LYS A 1 424 ? -14.754 -4.577 -1.252 1.00 97.94 424 LYS A CA 1
ATOM 3487 C C . LYS A 1 424 ? -14.249 -3.354 -0.495 1.00 97.94 424 LYS A C 1
ATOM 3489 O O . LYS A 1 424 ? -14.229 -3.345 0.734 1.00 97.94 424 LYS A O 1
ATOM 3494 N N . ASP A 1 425 ? -13.938 -2.308 -1.248 1.00 97.06 425 ASP A N 1
ATOM 3495 C CA . ASP A 1 425 ? -13.829 -0.943 -0.741 1.00 97.06 425 ASP A CA 1
ATOM 3496 C C . ASP A 1 425 ? -14.990 -0.113 -1.321 1.00 97.06 425 ASP A C 1
ATOM 3498 O O . ASP A 1 425 ? -15.022 0.119 -2.531 1.00 97.06 425 ASP A O 1
ATOM 3502 N N . PRO A 1 426 ? -15.985 0.311 -0.518 1.00 95.38 426 PRO A N 1
ATOM 3503 C CA . PRO A 1 426 ? -17.140 1.038 -1.045 1.00 95.38 426 PRO A CA 1
ATOM 3504 C C . PRO A 1 426 ? -16.775 2.374 -1.697 1.00 95.38 426 PRO A C 1
ATOM 3506 O O . PRO A 1 426 ? -17.477 2.821 -2.605 1.00 95.38 426 PRO A O 1
ATOM 3509 N N . SER A 1 427 ? -15.661 2.994 -1.285 1.00 94.19 427 SER A N 1
ATOM 3510 C CA . SER A 1 427 ? -15.233 4.293 -1.814 1.00 94.19 427 SER A CA 1
ATOM 3511 C C . SER A 1 427 ? -14.894 4.254 -3.303 1.00 94.19 427 SER A C 1
ATOM 3513 O O . SER A 1 427 ? -14.818 5.300 -3.940 1.00 94.19 427 SER A O 1
ATOM 3515 N N . ILE A 1 428 ? -14.732 3.071 -3.902 1.00 95.00 428 ILE A N 1
ATOM 3516 C CA . ILE A 1 428 ? -14.546 2.933 -5.350 1.00 95.00 428 ILE A CA 1
ATOM 3517 C C . ILE A 1 428 ? -15.745 3.524 -6.120 1.00 95.00 428 ILE A C 1
ATOM 3519 O O . ILE A 1 428 ? -15.556 4.172 -7.155 1.00 95.00 428 ILE A O 1
ATOM 3523 N N . HIS A 1 429 ? -16.970 3.389 -5.593 1.00 92.94 429 HIS A N 1
ATOM 3524 C CA . HIS A 1 429 ? -18.202 3.804 -6.281 1.00 92.94 429 HIS A CA 1
ATOM 3525 C C . HIS A 1 429 ? -19.166 4.656 -5.448 1.00 92.94 429 HIS A C 1
ATOM 3527 O O . HIS A 1 429 ? -20.005 5.351 -6.022 1.00 92.94 429 HIS A O 1
ATOM 3533 N N . GLU A 1 430 ? -19.037 4.664 -4.124 1.00 93.44 430 GLU A N 1
ATOM 3534 C CA . GLU A 1 430 ? -19.909 5.410 -3.218 1.00 93.44 430 GLU A CA 1
ATOM 3535 C C . GLU A 1 430 ? -19.131 6.521 -2.500 1.00 93.44 430 GLU A C 1
ATOM 3537 O O . GLU A 1 430 ? -18.037 6.297 -1.991 1.00 93.44 430 GLU A O 1
ATOM 3542 N N . LEU A 1 431 ? -19.703 7.729 -2.419 1.00 91.75 431 LEU A N 1
ATOM 3543 C CA . LEU A 1 431 ? -19.099 8.853 -1.690 1.00 91.75 431 LEU A CA 1
ATOM 3544 C C . LEU A 1 431 ? -18.858 8.491 -0.226 1.00 91.75 431 LEU A C 1
ATOM 3546 O O . LEU A 1 431 ? -19.810 8.243 0.508 1.00 91.75 431 LEU A O 1
ATOM 3550 N N . GLY A 1 432 ? -17.601 8.540 0.207 1.00 91.12 432 GLY A N 1
ATOM 3551 C CA . GLY A 1 432 ? -17.198 8.264 1.580 1.00 91.12 432 GLY A CA 1
ATOM 3552 C C . GLY A 1 432 ? -15.718 7.888 1.680 1.00 91.12 432 GLY A C 1
ATOM 3553 O O . GLY A 1 432 ? -15.040 7.792 0.657 1.00 91.12 432 GLY A O 1
ATOM 3554 N N . PRO A 1 433 ? -15.213 7.678 2.907 1.00 91.69 433 PRO A N 1
ATOM 3555 C CA . PRO A 1 433 ? -13.814 7.331 3.119 1.00 91.69 433 PRO A CA 1
ATOM 3556 C C . PRO A 1 433 ? -13.517 5.909 2.630 1.00 91.69 433 PRO A C 1
ATOM 3558 O O . PRO A 1 433 ? -14.357 5.013 2.794 1.00 91.69 433 PRO A O 1
ATOM 3561 N N . SER A 1 434 ? -12.308 5.696 2.107 1.00 93.88 434 SER A N 1
ATOM 3562 C CA . SER A 1 434 ? -11.785 4.362 1.798 1.00 93.88 434 SER A CA 1
ATOM 3563 C C . SER A 1 434 ? -11.749 3.473 3.045 1.00 93.88 434 SER A C 1
ATOM 3565 O O . SER A 1 434 ? -11.343 3.885 4.140 1.00 93.88 434 SER A O 1
ATOM 3567 N N . ALA A 1 435 ? -12.221 2.236 2.884 1.00 95.75 435 ALA A N 1
ATOM 3568 C CA . ALA A 1 435 ? -12.234 1.233 3.939 1.00 95.75 435 ALA A CA 1
ATOM 3569 C C . ALA A 1 435 ? -12.228 -0.179 3.346 1.00 95.75 435 ALA A C 1
ATOM 3571 O O . ALA A 1 435 ? -13.009 -0.490 2.453 1.00 95.75 435 ALA A O 1
ATOM 3572 N N . ALA A 1 436 ? -11.397 -1.061 3.895 1.00 98.31 436 ALA A N 1
ATOM 3573 C CA . ALA A 1 436 ? -11.390 -2.472 3.531 1.00 98.31 436 ALA A CA 1
ATOM 3574 C C . ALA A 1 436 ? -12.524 -3.201 4.254 1.00 98.31 436 ALA A C 1
ATOM 3576 O O . ALA A 1 436 ? -12.466 -3.347 5.478 1.00 98.31 436 ALA A O 1
ATOM 3577 N N . LEU A 1 437 ? -13.530 -3.676 3.523 1.00 98.69 437 LEU A N 1
ATOM 3578 C CA . LEU A 1 437 ? -14.626 -4.464 4.079 1.00 98.69 437 LEU A CA 1
ATOM 3579 C C . LEU A 1 437 ? -14.493 -5.930 3.690 1.00 98.69 437 LEU A C 1
ATOM 3581 O O . LEU A 1 437 ? -14.256 -6.239 2.525 1.00 98.69 437 LEU A O 1
ATOM 3585 N N . ILE A 1 438 ? -14.727 -6.823 4.650 1.00 98.81 438 ILE A N 1
ATOM 3586 C CA . ILE A 1 438 ? -14.859 -8.263 4.415 1.00 98.81 438 ILE A CA 1
ATOM 3587 C C . ILE A 1 438 ? -16.211 -8.772 4.910 1.00 98.81 438 ILE A C 1
ATOM 3589 O O . ILE A 1 438 ? -16.724 -8.287 5.921 1.00 98.81 438 ILE A O 1
ATOM 3593 N N . ASP A 1 439 ? -16.789 -9.743 4.211 1.00 98.69 439 ASP A N 1
ATOM 3594 C CA . ASP A 1 439 ? -18.011 -10.412 4.646 1.00 98.69 439 ASP A CA 1
ATOM 3595 C C . ASP A 1 439 ? -17.803 -11.037 6.034 1.00 98.69 439 ASP A C 1
ATOM 3597 O O . ASP A 1 439 ? -16.866 -11.812 6.266 1.00 98.69 439 ASP A O 1
ATOM 3601 N N . LYS A 1 440 ? -18.677 -10.672 6.978 1.00 98.56 440 LYS A N 1
ATOM 3602 C CA . LYS A 1 440 ? -18.531 -11.046 8.388 1.00 98.56 440 LYS A CA 1
ATOM 3603 C C . LYS A 1 440 ? -18.597 -12.561 8.577 1.00 98.56 440 LYS A C 1
ATOM 3605 O O . LYS A 1 440 ? -17.799 -13.111 9.337 1.00 98.56 440 LYS A O 1
ATOM 3610 N N . ALA A 1 441 ? -19.552 -13.224 7.928 1.00 98.12 441 ALA A N 1
ATOM 3611 C CA . ALA A 1 441 ? -19.790 -14.649 8.121 1.00 98.12 441 ALA A CA 1
ATOM 3612 C C . ALA A 1 441 ? -18.632 -15.476 7.549 1.00 98.12 441 ALA A C 1
ATOM 3614 O O . ALA A 1 4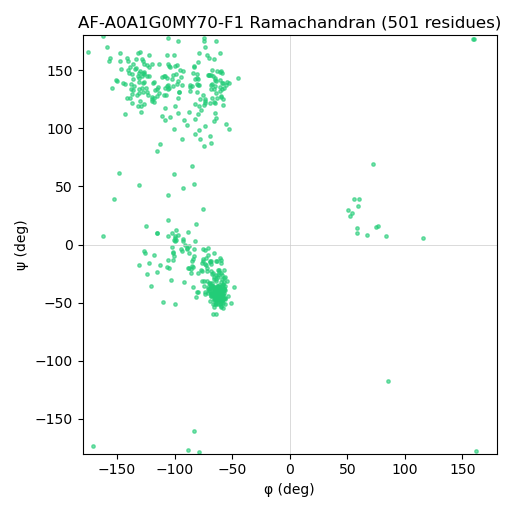41 ? -18.061 -16.299 8.265 1.00 98.12 441 ALA A O 1
ATOM 3615 N N . ALA A 1 442 ? -18.228 -15.187 6.309 1.00 98.44 442 ALA A N 1
ATOM 3616 C CA . ALA A 1 442 ? -17.126 -15.869 5.643 1.00 98.44 442 ALA A CA 1
ATOM 3617 C C . ALA A 1 442 ? -15.795 -15.682 6.389 1.00 98.44 442 ALA A C 1
ATOM 3619 O O . ALA A 1 442 ? -15.028 -16.635 6.539 1.00 98.44 442 ALA A O 1
ATOM 3620 N N . PHE A 1 443 ? -15.521 -14.475 6.902 1.00 98.69 443 PHE A N 1
ATOM 3621 C CA . PHE A 1 443 ? -14.287 -14.221 7.646 1.00 98.69 443 PHE A CA 1
ATOM 3622 C C . PHE A 1 443 ? -14.244 -14.978 8.978 1.00 98.69 443 PHE A C 1
ATOM 3624 O O . PHE A 1 443 ? -13.221 -15.575 9.307 1.00 98.69 443 PHE A O 1
ATOM 3631 N N . ILE A 1 444 ? -15.346 -15.012 9.732 1.00 98.56 444 ILE A N 1
ATOM 3632 C CA . ILE A 1 444 ? -15.413 -15.765 10.994 1.00 98.56 444 ILE A CA 1
ATOM 3633 C C . ILE A 1 444 ? -15.265 -17.268 10.745 1.00 98.56 444 ILE A C 1
ATOM 3635 O O . ILE A 1 444 ? -14.496 -17.923 11.448 1.00 98.56 444 ILE A O 1
ATOM 3639 N N . GLU A 1 445 ? -15.957 -17.813 9.742 1.00 98.38 445 GLU A N 1
ATOM 3640 C CA . GLU A 1 445 ? -15.855 -19.233 9.389 1.00 98.38 445 GLU A CA 1
ATOM 3641 C C . GLU A 1 445 ? -14.410 -19.618 9.038 1.00 98.38 445 GLU A C 1
ATOM 3643 O O . GLU A 1 445 ? -13.892 -20.626 9.528 1.00 98.38 445 GLU A O 1
ATOM 3648 N N . LEU A 1 446 ? -13.729 -18.776 8.253 1.00 98.50 446 LEU A N 1
ATOM 3649 C CA . LEU A 1 446 ? -12.312 -18.933 7.938 1.00 98.50 446 LEU A CA 1
ATOM 3650 C C . LEU A 1 446 ? -11.440 -18.962 9.199 1.00 98.50 446 LEU A C 1
ATOM 3652 O O . LEU A 1 446 ? -10.610 -19.857 9.361 1.00 98.50 446 LEU A O 1
ATOM 3656 N N . LEU A 1 447 ? -11.612 -17.983 10.086 1.00 98.50 447 LEU A N 1
ATOM 3657 C CA . LEU A 1 447 ? -10.804 -17.853 11.297 1.00 98.50 447 LEU A CA 1
ATOM 3658 C C . LEU A 1 447 ? -10.998 -19.048 12.238 1.00 98.50 447 LEU A C 1
ATOM 3660 O O . LEU A 1 447 ? -10.023 -19.563 12.787 1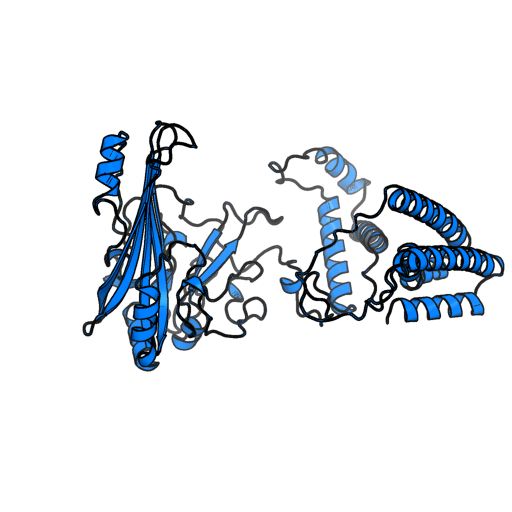.00 98.50 447 LEU A O 1
ATOM 3664 N N . GLU A 1 448 ? -12.233 -19.530 12.387 1.00 98.06 448 GLU A N 1
ATOM 3665 C CA . GLU A 1 448 ? -12.535 -20.723 13.177 1.00 98.06 448 GLU A CA 1
ATOM 3666 C C . GLU A 1 448 ? -11.872 -21.973 12.595 1.00 98.06 448 GLU A C 1
ATOM 3668 O O . GLU A 1 448 ? -11.184 -22.700 13.319 1.00 98.06 448 GLU A O 1
ATOM 3673 N N . LYS A 1 449 ? -12.003 -22.183 11.280 1.00 98.31 449 LYS A N 1
ATOM 3674 C CA . LYS A 1 449 ? -11.401 -23.319 10.571 1.00 98.31 449 LYS A CA 1
ATOM 3675 C C . LYS A 1 449 ? -9.880 -23.372 10.728 1.00 98.31 449 LYS A C 1
ATOM 3677 O O . LYS A 1 449 ? -9.318 -24.453 10.892 1.00 98.31 449 LYS A O 1
ATOM 3682 N N . GLU A 1 450 ? -9.217 -22.221 10.702 1.00 97.94 450 GLU A N 1
ATOM 3683 C CA . GLU A 1 450 ? -7.754 -22.115 10.777 1.00 97.94 450 GLU A CA 1
ATOM 3684 C C . GLU A 1 450 ? -7.234 -21.936 12.220 1.00 97.94 450 GLU A C 1
ATOM 3686 O O . GLU A 1 450 ? -6.033 -21.780 12.436 1.00 97.94 450 GLU A O 1
ATOM 3691 N N . SER A 1 451 ? -8.109 -21.987 13.237 1.00 97.88 451 SER A N 1
ATOM 3692 C CA . SER A 1 451 ? -7.755 -21.743 14.650 1.00 97.88 451 SER A CA 1
ATOM 3693 C C . SER A 1 451 ? -7.074 -20.385 14.892 1.00 97.88 451 SER A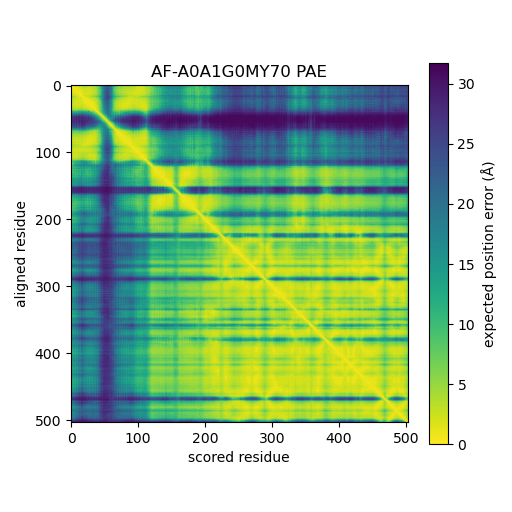 C 1
ATOM 3695 O O . SER A 1 451 ? -6.158 -20.248 15.714 1.00 97.88 451 SER A O 1
ATOM 3697 N N . LEU A 1 452 ? -7.557 -19.365 14.189 1.00 98.38 452 LEU A N 1
ATOM 3698 C CA . LEU A 1 452 ? -7.078 -17.991 14.231 1.00 98.38 452 LEU A CA 1
ATOM 3699 C C . LEU A 1 452 ? -8.057 -17.078 14.988 1.00 98.38 452 LEU A C 1
ATOM 3701 O O . LEU A 1 452 ? -9.217 -17.418 15.224 1.00 98.38 452 LEU A O 1
ATOM 3705 N N . SER A 1 453 ? -7.582 -15.901 15.386 1.00 98.19 453 SER A N 1
ATOM 3706 C CA . SER A 1 453 ? -8.389 -14.845 15.994 1.00 98.19 453 SER A CA 1
ATOM 3707 C C . SER A 1 453 ? -8.016 -13.478 15.432 1.00 98.19 453 SER A C 1
ATOM 3709 O O . SER A 1 453 ? -6.825 -13.154 15.378 1.00 98.19 453 SER A O 1
ATOM 3711 N N . PRO A 1 454 ? -9.013 -12.660 15.065 1.00 98.56 454 PRO A N 1
ATOM 3712 C CA . PRO A 1 454 ? -8.800 -11.282 14.677 1.00 98.56 454 PRO A CA 1
ATOM 3713 C C . PRO A 1 454 ? -8.663 -10.400 15.921 1.00 98.56 454 PRO A C 1
ATOM 3715 O O . PRO A 1 454 ? -9.348 -10.594 16.927 1.00 98.56 454 PRO A O 1
ATOM 3718 N N . VAL A 1 455 ? -7.787 -9.409 15.831 1.00 98.44 455 VAL A N 1
ATOM 3719 C CA . VAL A 1 455 ? -7.630 -8.338 16.812 1.00 98.44 455 VAL A CA 1
ATOM 3720 C C . VAL A 1 455 ? -7.732 -7.027 16.055 1.00 98.44 455 VAL A C 1
ATOM 3722 O O . VAL A 1 455 ? -6.942 -6.773 15.141 1.00 98.44 455 VAL A O 1
ATOM 3725 N N . TRP A 1 456 ? -8.698 -6.195 16.437 1.00 98.62 456 TRP A N 1
ATOM 3726 C CA . TRP A 1 456 ? -8.811 -4.846 15.901 1.00 98.62 456 TRP A CA 1
ATOM 3727 C C . TRP A 1 456 ? -8.165 -3.842 16.830 1.00 98.62 456 TRP A C 1
ATOM 3729 O O . TRP A 1 456 ? -8.303 -3.915 18.051 1.00 98.62 456 TRP A O 1
ATOM 3739 N N . ILE A 1 457 ? -7.494 -2.872 16.230 1.00 97.75 457 ILE A N 1
ATOM 3740 C CA . ILE A 1 457 ? -6.938 -1.722 16.917 1.00 97.75 457 ILE A CA 1
ATOM 3741 C C . ILE A 1 457 ? -7.598 -0.489 16.316 1.00 97.75 457 ILE A C 1
ATOM 3743 O O . ILE A 1 457 ? -7.515 -0.271 15.108 1.00 97.75 457 ILE A O 1
ATOM 3747 N N . ILE A 1 458 ? -8.234 0.317 17.165 1.00 97.69 458 ILE A N 1
ATOM 3748 C CA . ILE A 1 458 ? -8.628 1.681 16.821 1.00 97.69 458 ILE A CA 1
ATOM 3749 C C . ILE A 1 458 ? -7.721 2.623 17.599 1.00 97.69 458 ILE A C 1
ATOM 3751 O O . ILE A 1 458 ? -7.856 2.752 18.819 1.00 97.69 458 ILE A O 1
ATOM 3755 N N . ALA A 1 459 ? -6.783 3.258 16.904 1.00 97.06 459 ALA A N 1
ATOM 3756 C CA . ALA A 1 459 ? -5.877 4.225 17.509 1.00 97.06 459 ALA A CA 1
ATOM 3757 C C . ALA A 1 459 ? -5.959 5.564 16.797 1.00 97.06 459 ALA A C 1
ATOM 3759 O O . ALA A 1 459 ? -6.171 5.634 15.590 1.00 97.06 459 ALA A O 1
ATOM 3760 N N . GLY A 1 460 ? -5.814 6.633 17.555 1.00 96.12 460 GLY A N 1
ATOM 3761 C CA . GLY A 1 460 ? -5.971 7.974 17.040 1.00 96.12 460 GLY A CA 1
ATOM 3762 C C . GLY A 1 460 ? -5.544 9.009 18.050 1.00 96.12 460 GLY A C 1
ATOM 3763 O O . GLY A 1 460 ? -5.038 8.685 19.127 1.00 96.12 460 GLY A O 1
ATOM 3764 N N . GLU A 1 461 ? -5.781 10.260 17.704 1.00 95.19 461 GLU A N 1
ATOM 3765 C CA . GLU A 1 461 ? -5.616 11.355 18.638 1.00 95.19 461 GLU A CA 1
ATOM 3766 C C . GLU A 1 461 ? -6.732 12.374 18.441 1.00 95.19 461 GLU A C 1
ATOM 3768 O O . GLU A 1 461 ? -7.399 12.423 17.402 1.00 95.19 461 GLU A O 1
ATOM 3773 N N . LYS A 1 462 ? -6.917 13.191 19.470 1.00 94.19 462 LYS A N 1
ATOM 3774 C CA . LYS A 1 462 ? -7.553 14.485 19.321 1.00 94.19 462 LYS A CA 1
ATOM 3775 C C . LYS A 1 462 ? -6.571 15.584 19.705 1.00 94.19 462 LYS A C 1
ATOM 3777 O O . LYS A 1 462 ? -6.011 15.547 20.807 1.00 94.19 462 LYS A O 1
ATOM 3782 N N . GLY A 1 463 ? -6.324 16.502 18.781 1.00 94.06 463 GLY A N 1
ATOM 3783 C CA . GLY A 1 463 ? -5.343 17.570 18.899 1.00 94.06 463 GLY A CA 1
ATOM 3784 C C . GLY A 1 463 ? -6.013 18.927 19.055 1.00 94.06 463 GLY A C 1
ATOM 3785 O O . GLY A 1 463 ? -7.085 19.189 18.506 1.00 94.06 463 GLY A O 1
ATOM 3786 N N . ALA A 1 464 ? -5.388 19.801 19.839 1.00 93.12 464 ALA A N 1
ATOM 3787 C CA . ALA A 1 464 ? -5.781 21.195 19.941 1.00 93.12 464 ALA A CA 1
ATOM 3788 C C . ALA A 1 464 ? -4.585 22.120 19.720 1.00 93.12 464 ALA A C 1
ATOM 3790 O O . ALA A 1 464 ? -3.504 21.953 20.298 1.00 93.12 464 ALA A O 1
ATOM 3791 N N . TYR A 1 465 ? -4.831 23.137 18.908 1.00 89.44 465 TYR A N 1
ATOM 3792 C CA . TYR A 1 465 ? -3.829 24.047 18.388 1.00 89.44 465 TYR A CA 1
ATOM 3793 C C . TYR A 1 465 ? -4.385 25.477 18.452 1.00 89.44 465 TYR A C 1
ATOM 3795 O O . TYR A 1 465 ? -5.573 25.717 18.209 1.00 89.44 465 TYR A O 1
ATOM 3803 N N . GLY A 1 466 ? -3.548 26.429 18.850 1.00 82.62 466 GLY A N 1
ATOM 3804 C CA . GLY A 1 466 ? -3.881 27.849 18.900 1.00 82.62 466 GLY A CA 1
ATOM 3805 C C . GLY A 1 466 ? -3.720 28.532 17.544 1.00 82.62 466 GLY A C 1
ATOM 3806 O O . GLY A 1 466 ? -3.739 27.885 16.501 1.00 82.62 466 GLY A O 1
ATOM 3807 N N . GLU A 1 467 ? -3.611 29.859 17.567 1.00 73.12 467 GLU A N 1
ATOM 3808 C CA . GLU A 1 467 ? -3.661 30.699 16.361 1.00 73.12 467 GLU A CA 1
ATOM 3809 C C . GLU A 1 467 ? -2.341 30.723 15.581 1.00 73.12 467 GLU A C 1
ATOM 3811 O O . GLU A 1 467 ? -2.336 30.968 14.374 1.00 73.12 467 GLU A O 1
ATOM 3816 N N . HIS A 1 468 ? -1.217 30.460 16.247 1.00 70.19 468 HIS A N 1
ATOM 3817 C CA . HIS A 1 468 ? 0.098 30.401 15.616 1.00 70.19 468 HIS A CA 1
ATOM 3818 C C . HIS A 1 468 ? 0.578 28.954 15.453 1.00 70.19 468 HIS A C 1
ATOM 3820 O O . HIS A 1 468 ? 0.212 28.076 16.229 1.00 70.19 468 HIS A O 1
ATOM 3826 N N . THR A 1 469 ? 1.444 28.694 14.466 1.00 57.41 469 THR A N 1
ATOM 3827 C CA . THR A 1 469 ? 1.994 27.348 14.189 1.00 57.41 469 THR A CA 1
ATOM 3828 C C . THR A 1 469 ? 2.724 26.730 15.384 1.00 57.41 469 THR A C 1
ATOM 3830 O O . THR A 1 469 ? 2.830 25.511 15.473 1.00 57.41 469 THR A O 1
ATOM 3833 N N . ASP A 1 470 ? 3.179 27.563 16.323 1.00 62.84 470 ASP A N 1
ATOM 3834 C CA . ASP A 1 470 ? 3.851 27.140 17.551 1.00 62.84 470 ASP A CA 1
ATOM 3835 C C . ASP A 1 470 ? 2.890 26.989 18.751 1.00 62.84 470 ASP A C 1
ATOM 3837 O O . ASP A 1 470 ? 3.300 26.508 19.808 1.00 62.84 470 ASP A O 1
ATOM 3841 N N . ASP A 1 471 ? 1.606 27.338 18.629 1.00 77.81 471 ASP A N 1
ATOM 3842 C CA . ASP A 1 471 ? 0.633 27.268 19.728 1.00 77.81 471 ASP A CA 1
ATOM 3843 C C . ASP A 1 471 ? 0.036 25.863 19.904 1.00 77.81 471 ASP A C 1
ATOM 3845 O O . ASP A 1 471 ? -1.175 25.667 19.973 1.00 77.81 471 ASP A O 1
ATOM 3849 N N . PHE A 1 472 ? 0.878 24.843 20.018 1.00 86.75 472 PHE A N 1
ATOM 3850 C CA . PHE A 1 472 ? 0.409 23.519 20.411 1.00 86.75 472 PHE A CA 1
ATOM 3851 C C . PHE A 1 472 ? -0.144 23.552 21.847 1.00 86.75 472 PHE A C 1
ATOM 3853 O O . PHE A 1 472 ? 0.607 23.770 22.801 1.00 86.75 472 PHE A O 1
ATOM 3860 N N . VAL A 1 473 ? -1.457 23.346 22.008 1.00 89.44 473 VAL A N 1
ATOM 3861 C CA . VAL A 1 473 ? -2.119 23.318 23.326 1.00 89.44 473 VAL A CA 1
ATOM 3862 C C . VAL A 1 473 ? -1.931 21.948 23.967 1.00 89.44 473 VAL A C 1
ATOM 3864 O O . VAL A 1 473 ? -1.583 21.835 25.144 1.00 89.44 473 VAL A O 1
ATOM 3867 N N . GLY A 1 474 ? -2.134 20.902 23.175 1.00 92.81 474 GLY A N 1
ATOM 3868 C CA . GLY A 1 474 ? -1.931 19.528 23.590 1.00 92.81 474 GLY A CA 1
ATOM 3869 C C . GLY A 1 474 ? -2.675 18.553 22.696 1.00 92.81 474 GLY A C 1
ATOM 3870 O O . GLY A 1 474 ? -3.437 18.938 21.808 1.00 92.81 474 GLY A O 1
ATOM 3871 N N . ARG A 1 475 ? -2.479 17.271 22.976 1.00 94.44 475 ARG A N 1
ATOM 3872 C CA . ARG A 1 475 ? -3.227 16.179 22.362 1.00 94.44 475 ARG A CA 1
ATOM 3873 C C . ARG A 1 475 ? -3.556 15.105 23.379 1.00 94.44 475 ARG A C 1
ATOM 3875 O O . ARG A 1 475 ? -2.803 14.860 24.326 1.00 94.44 475 ARG A O 1
ATOM 3882 N N . ARG A 1 476 ? -4.677 14.438 23.146 1.00 95.69 476 ARG A N 1
ATOM 3883 C CA . ARG A 1 476 ? -5.053 13.197 23.815 1.00 95.69 476 ARG A CA 1
ATOM 3884 C C . ARG A 1 476 ? -4.925 12.079 22.795 1.00 95.69 476 ARG A C 1
ATOM 3886 O O . ARG A 1 476 ? -5.624 12.090 21.788 1.00 95.69 476 ARG A O 1
ATOM 3893 N N . VAL A 1 477 ? -4.036 11.133 23.062 1.00 96.06 477 VAL A N 1
ATOM 3894 C CA . VAL A 1 477 ? -3.759 9.988 22.191 1.00 96.06 477 VAL A CA 1
ATOM 3895 C C . VAL A 1 477 ? -4.461 8.765 22.758 1.00 96.06 477 VAL A C 1
ATOM 3897 O O . VAL A 1 477 ? -4.408 8.526 23.965 1.00 96.06 477 VAL A O 1
ATOM 3900 N N . HIS A 1 478 ? -5.107 7.973 21.906 1.00 95.94 478 HIS A N 1
ATOM 3901 C CA . HIS A 1 478 ? -5.810 6.760 22.310 1.00 95.94 478 HIS A CA 1
ATOM 3902 C C . HIS A 1 478 ? -5.443 5.556 21.448 1.00 95.94 478 HIS A C 1
ATOM 3904 O O . HIS A 1 478 ? -5.160 5.663 20.259 1.00 95.94 478 HIS A O 1
ATOM 3910 N N . SER A 1 479 ? -5.458 4.372 22.053 1.00 96.50 479 SER A N 1
ATOM 3911 C CA . SER A 1 479 ? -5.302 3.079 21.382 1.00 96.50 479 SER A CA 1
ATOM 3912 C C . SER A 1 479 ? -6.209 2.060 22.067 1.00 96.50 479 SER A C 1
ATOM 3914 O O . SER A 1 479 ? -6.047 1.748 23.248 1.00 96.50 479 SER A O 1
ATOM 3916 N N . PHE A 1 480 ? -7.237 1.617 21.350 1.00 97.50 480 PHE A N 1
ATOM 3917 C CA . PHE A 1 480 ? -8.289 0.738 21.850 1.00 97.50 480 PHE A CA 1
ATOM 3918 C C . PHE A 1 480 ? -8.220 -0.585 21.098 1.00 97.50 480 PHE A C 1
ATOM 3920 O O . PHE A 1 480 ? -8.098 -0.598 19.875 1.00 97.50 480 PHE A O 1
ATOM 3927 N N . VAL A 1 481 ? -8.296 -1.692 21.832 1.00 98.12 481 VAL A N 1
ATOM 3928 C CA . VAL A 1 481 ? -8.220 -3.047 21.281 1.00 98.12 481 VAL A CA 1
ATOM 3929 C C . VAL A 1 481 ? -9.595 -3.694 21.351 1.00 98.12 481 VAL A C 1
ATOM 3931 O O . VAL A 1 481 ? -10.256 -3.616 22.393 1.00 98.12 481 VAL A O 1
ATOM 3934 N N . TYR A 1 482 ? -10.004 -4.338 20.260 1.00 98.56 482 TYR A N 1
ATOM 3935 C CA . TYR A 1 482 ? -11.269 -5.052 20.143 1.00 98.56 482 TYR A CA 1
ATOM 3936 C C . TYR A 1 482 ? -11.045 -6.485 19.676 1.00 98.56 482 TYR A C 1
ATOM 3938 O O . TYR A 1 482 ? -10.152 -6.771 18.877 1.00 98.56 482 TYR A O 1
ATOM 3946 N N . GLU A 1 483 ? -11.901 -7.371 20.162 1.00 97.94 483 GLU A N 1
ATOM 3947 C CA . GLU A 1 483 ? -11.927 -8.795 19.839 1.00 97.94 483 GLU A CA 1
ATOM 3948 C C . GLU A 1 483 ? -13.364 -9.208 19.501 1.00 97.94 483 GLU A C 1
ATOM 3950 O O . GLU A 1 483 ? -14.315 -8.486 19.811 1.00 97.94 483 GLU A O 1
ATOM 3955 N N . LEU A 1 484 ? -13.529 -10.380 18.885 1.00 97.38 484 LEU A N 1
ATOM 3956 C CA . LEU A 1 484 ? -14.829 -11.048 18.837 1.00 97.38 484 LEU A CA 1
ATOM 3957 C C . LEU A 1 484 ? -15.067 -11.780 20.159 1.00 97.38 484 LEU A C 1
ATOM 3959 O O . LEU A 1 484 ? -14.207 -12.529 20.625 1.00 97.38 484 LEU A O 1
ATOM 3963 N N . ASP A 1 485 ? -16.239 -11.582 20.754 1.00 95.38 485 ASP A N 1
ATOM 3964 C CA . ASP A 1 485 ? -16.695 -12.406 21.868 1.00 95.38 485 ASP A CA 1
ATOM 3965 C C . ASP A 1 485 ? -17.245 -13.765 21.391 1.00 95.38 485 ASP A C 1
ATOM 3967 O O . ASP A 1 485 ? -17.275 -14.081 20.202 1.00 95.38 485 ASP A O 1
ATOM 3971 N N . VAL A 1 486 ? -17.723 -14.585 22.332 1.00 93.25 486 VAL A N 1
ATOM 3972 C CA . VAL A 1 486 ? -18.292 -15.917 22.045 1.00 93.25 486 VAL A CA 1
ATOM 3973 C C . VAL A 1 486 ? -19.559 -15.886 21.179 1.00 93.25 486 VAL A C 1
ATOM 3975 O O . VAL A 1 486 ? -19.977 -16.924 20.678 1.00 93.25 486 VAL A O 1
ATOM 3978 N N . THR A 1 487 ? -20.183 -14.718 21.019 1.00 94.56 487 THR A N 1
ATOM 3979 C CA . THR A 1 487 ? -21.360 -14.497 20.166 1.00 94.56 487 THR A CA 1
ATOM 3980 C C . THR A 1 487 ? -20.993 -13.883 18.817 1.00 94.56 487 THR A C 1
ATOM 3982 O O . THR A 1 487 ? -21.882 -13.524 18.046 1.00 94.56 487 THR A O 1
ATOM 3985 N N . ASN A 1 488 ? -19.695 -13.768 18.512 1.00 95.50 488 ASN A N 1
ATOM 3986 C CA . ASN A 1 488 ? -19.171 -13.069 17.343 1.00 95.50 488 ASN A CA 1
ATOM 3987 C C . ASN A 1 488 ? -19.559 -11.581 17.297 1.00 95.50 488 ASN A C 1
ATOM 3989 O O . ASN A 1 488 ? -19.753 -11.000 16.220 1.00 95.50 488 ASN A O 1
ATOM 3993 N N . THR A 1 489 ? -19.670 -10.955 18.467 1.00 96.50 489 THR A N 1
ATOM 3994 C CA . THR A 1 489 ? -19.871 -9.512 18.611 1.00 96.50 489 THR A CA 1
ATOM 3995 C C . THR A 1 489 ? -18.534 -8.838 18.886 1.00 96.50 489 THR A C 1
ATOM 3997 O O . THR A 1 489 ? -17.718 -9.346 19.653 1.00 96.50 489 THR A O 1
ATOM 4000 N N . VAL A 1 490 ? -18.295 -7.686 18.257 1.00 97.81 490 VAL A N 1
ATOM 4001 C CA . VAL A 1 490 ? -17.074 -6.901 18.474 1.00 97.81 490 VAL A CA 1
ATOM 4002 C C . VAL A 1 490 ? -17.147 -6.204 19.830 1.00 97.81 490 VAL A C 1
ATOM 4004 O O . VAL A 1 490 ? -18.033 -5.381 20.068 1.00 97.81 490 VAL A O 1
ATOM 4007 N N . VAL A 1 491 ? -16.192 -6.498 20.710 1.00 97.44 491 VAL A N 1
ATOM 4008 C CA . VAL A 1 491 ? -16.123 -5.949 22.070 1.00 97.44 491 VAL A CA 1
ATOM 4009 C C . VAL A 1 491 ? -14.765 -5.313 22.335 1.00 97.44 491 VAL A C 1
ATOM 4011 O O . VAL A 1 491 ? -13.733 -5.839 21.931 1.00 97.44 491 VAL A O 1
ATOM 4014 N N . CYS A 1 492 ? -14.750 -4.172 23.027 1.00 97.44 492 CYS A N 1
ATOM 4015 C CA . CYS A 1 492 ? -13.509 -3.525 23.452 1.00 97.44 492 CYS A CA 1
ATOM 4016 C C . CYS A 1 492 ? -12.940 -4.240 24.684 1.00 97.44 492 CYS A C 1
ATOM 4018 O O . CYS A 1 492 ? -13.630 -4.356 25.697 1.00 97.44 492 CYS A O 1
ATOM 4020 N N . THR A 1 493 ? -11.685 -4.688 24.622 1.00 96.25 493 THR A N 1
ATOM 4021 C CA . THR A 1 493 ? -11.051 -5.471 25.698 1.00 96.25 493 THR A CA 1
ATOM 4022 C C . THR A 1 493 ? -9.878 -4.759 26.366 1.00 96.25 493 THR A C 1
ATOM 4024 O O . THR A 1 493 ? -9.569 -5.044 27.530 1.00 96.25 493 THR A O 1
ATOM 4027 N N . LYS A 1 494 ? -9.240 -3.800 25.681 1.00 97.12 494 LYS A N 1
ATOM 4028 C CA . LYS A 1 494 ? -8.207 -2.921 26.252 1.00 97.12 494 LYS A CA 1
ATOM 4029 C C . LYS A 1 494 ? -8.357 -1.491 25.765 1.00 97.12 494 LYS A C 1
ATOM 4031 O O . LYS A 1 494 ? -8.755 -1.243 24.632 1.00 97.12 494 LYS A O 1
ATOM 4036 N N . GLN A 1 495 ? -7.984 -0.567 26.640 1.00 96.06 495 GLN A N 1
ATOM 4037 C CA . GLN A 1 495 ? -8.001 0.864 26.385 1.00 96.06 495 GLN A CA 1
ATOM 4038 C C . GLN A 1 495 ? -6.718 1.454 26.946 1.00 96.06 495 GLN A C 1
ATOM 4040 O O . GLN A 1 495 ? -6.376 1.214 28.106 1.00 96.06 495 GLN A O 1
ATOM 4045 N N . TYR A 1 496 ? -6.027 2.228 26.125 1.00 95.94 496 TYR A N 1
ATOM 4046 C CA . TYR A 1 496 ? -4.876 3.003 26.541 1.00 95.94 496 TYR A CA 1
ATOM 4047 C C . TYR A 1 496 ? -5.041 4.433 26.049 1.00 95.94 496 TYR A C 1
ATOM 4049 O O . TYR A 1 496 ? -5.381 4.661 24.888 1.00 95.94 496 TYR A O 1
ATOM 4057 N N . VAL A 1 497 ? -4.855 5.388 26.956 1.00 95.38 497 VAL A N 1
ATOM 4058 C CA . VAL A 1 497 ? -4.987 6.817 26.678 1.00 95.38 497 VAL A CA 1
ATOM 4059 C C . VAL A 1 497 ? -3.829 7.543 27.340 1.00 95.38 497 VAL A C 1
ATOM 4061 O O . VAL A 1 497 ? -3.549 7.325 28.521 1.00 95.38 497 VAL A O 1
ATOM 4064 N N . THR A 1 498 ? -3.187 8.429 26.593 1.00 94.31 498 THR A N 1
ATOM 4065 C CA . THR A 1 498 ? -2.126 9.309 27.082 1.00 94.31 498 THR A CA 1
ATOM 4066 C C . THR A 1 498 ? -2.433 10.754 26.717 1.00 94.31 498 THR A C 1
ATOM 4068 O O . THR A 1 498 ? -3.248 11.040 25.839 1.00 94.31 498 THR A O 1
ATOM 4071 N N . HIS A 1 499 ? -1.805 11.678 27.438 1.00 92.12 499 HIS A N 1
ATOM 4072 C CA . HIS A 1 499 ? -1.932 13.108 27.192 1.00 92.12 499 HIS A CA 1
ATOM 4073 C C . HIS A 1 499 ? -0.542 13.684 26.988 1.00 92.12 499 HIS A C 1
ATOM 4075 O O . HIS A 1 499 ? 0.365 13.405 27.772 1.00 92.12 499 HIS A O 1
ATOM 4081 N N . GLU A 1 500 ? -0.400 14.519 25.973 1.00 87.44 500 GLU A N 1
ATOM 4082 C CA . GLU A 1 500 ? 0.779 15.345 25.767 1.00 87.44 500 GLU A CA 1
ATOM 4083 C C . GLU A 1 500 ? 0.332 16.801 25.796 1.00 87.44 500 GLU A C 1
ATOM 4085 O O . GLU A 1 500 ? -0.610 17.187 25.104 1.00 87.44 500 GLU A O 1
ATOM 4090 N N . ARG A 1 501 ? 0.973 17.607 26.638 1.00 80.69 501 ARG A N 1
ATOM 4091 C CA . ARG A 1 501 ? 0.671 19.031 26.775 1.00 80.69 501 ARG A CA 1
ATOM 4092 C C . ARG A 1 501 ? 1.961 19.824 26.718 1.00 80.69 501 ARG A C 1
ATOM 4094 O O . ARG A 1 501 ? 2.981 19.384 27.249 1.00 80.69 501 ARG A O 1
ATOM 4101 N N . ARG A 1 502 ? 1.895 21.013 26.125 1.00 66.62 502 ARG A N 1
ATOM 4102 C CA . ARG A 1 502 ? 2.951 22.012 26.272 1.00 66.62 502 ARG A CA 1
ATOM 4103 C C . ARG A 1 502 ? 2.702 22.748 27.594 1.00 66.62 502 ARG A C 1
ATOM 4105 O O . ARG A 1 502 ? 1.596 23.247 27.803 1.00 66.62 502 ARG A O 1
ATOM 4112 N N . HIS A 1 503 ? 3.676 22.699 28.505 1.00 52.81 503 HIS A N 1
ATOM 4113 C CA . HIS A 1 503 ? 3.609 23.376 29.806 1.00 52.81 503 HIS A CA 1
ATOM 4114 C C . HIS A 1 503 ? 3.623 24.895 29.672 1.00 52.81 503 HIS A C 1
ATOM 4116 O O . HIS A 1 503 ? 4.369 25.395 28.798 1.00 52.81 503 HIS A O 1
#

Foldseek 3Di:
DFLVVLQVVLLVCCVVPNDPQLNVLVVVLVVLLQVLLVVVVVVVVVPDDDPDDPDDPDPPDPDDDDPVVVVVLVVSVVVSVVSVVSNCVRDDPVSNVSCQQRRVVQSVQSNVNDGDRQHDDDDPVVLVVQLLVQLVVVPDDCVVFVVVQVVVPDPPDLPPLPDHRPSVVSSVVRNVVVVVVCLVPHWDDDPPDPDTHRRPDDLSVLNQFDQPQQQDQDFLAPDADQDAADQLRRDGDDDDDDDLVRVVVVQVDCPPAPDDLSNAWGADPPPRFIKGFAWFKHKDKDDLVPFKMKMYIKIKHKWKDFLVCVVVLCVLQQAAAQADPQQDDAQEEQESDRLQCPPPDPSNDDPDQFDAGDVRSSDGGTIGGFWYWYWDQCSGPPNSHPGIDIAIDTRRVLCVQQQWHQPGSQQRFIDHPVRHTAWHFCRSPDNDTTTIIGRLVSVVVSCVVVNMWMKMKMWIKMFIAGRDPPRGAWMKTKIWIWTQDPVRRIDTDHIYIDIDGDD

Radius of gyration: 31.11 Å; Cα contacts (8 Å, |Δi|>4): 837; chains: 1; bounding box: 81×54×73 Å

Solvent-accessible surface area (backbone atoms only — not comparable to full-atom values): 28370 Å² total; per-residue (Å²): 117,30,25,60,58,32,25,51,54,41,54,51,49,39,70,76,72,45,53,73,68,46,47,50,36,49,48,55,42,49,52,50,26,54,50,41,26,55,55,49,50,53,74,61,56,81,68,67,83,78,87,71,78,98,83,70,82,85,76,84,76,83,81,74,82,54,74,67,56,57,51,54,50,53,53,49,54,54,52,47,50,55,40,49,48,60,32,53,75,64,41,52,76,69,53,43,50,44,38,64,76,23,28,46,64,46,50,56,26,28,58,68,57,42,87,59,72,60,64,76,76,83,59,64,67,58,50,52,51,50,22,55,53,40,16,40,74,77,64,53,42,62,86,83,44,37,69,60,34,64,72,61,69,74,72,86,51,97,84,61,77,88,73,74,45,64,64,56,55,35,34,49,56,25,45,52,51,52,49,53,54,41,54,79,74,46,76,33,65,53,96,89,44,96,61,73,41,79,63,86,56,51,52,84,75,63,67,63,77,72,53,92,36,54,68,56,36,57,53,39,43,79,78,81,58,81,56,72,58,35,68,80,43,60,79,60,83,85,75,69,86,50,56,76,72,52,40,55,57,50,55,73,51,71,74,82,61,62,71,60,59,63,61,32,60,31,52,42,88,89,78,68,47,48,30,31,46,38,33,36,61,47,55,44,63,41,64,74,88,71,41,34,29,43,38,31,29,24,38,39,42,32,37,33,30,49,57,92,46,43,68,60,46,50,63,35,39,48,81,38,82,52,62,54,91,70,49,57,62,67,59,46,77,41,65,65,39,47,64,73,44,58,62,80,36,78,76,58,56,70,96,60,72,62,38,67,49,43,78,81,38,63,39,91,61,62,35,33,35,52,34,20,41,40,50,48,69,55,83,59,92,64,72,70,41,84,39,67,40,68,49,51,44,72,12,60,68,56,34,64,74,64,49,41,41,74,72,47,38,67,73,62,26,26,18,28,91,86,67,52,72,41,34,39,32,61,11,58,81,39,79,30,66,47,34,28,33,31,33,41,66,64,52,51,54,50,28,60,75,68,50,36,39,62,41,35,39,30,14,23,41,35,41,32,35,39,70,50,99,81,36,58,54,30,35,28,39,36,24,33,34,30,35,65,47,100,83,72,45,75,40,79,79,43,71,30,77,51,77,49,67,62,128

Sequence (503 aa):
MSPFEAFIKFTEYVSENGTDAQRQHLSDLLEFCRKCFKEDLKDNSDDESDKSDISTPIKIRFVSKSDDYWQRRKENEERFKELENALLDVLDNNFQYNYQTCARHYLSGLINGYTSDRPDSFDVLLAQRWVCKRAHEYGWSNEFFGEFDKRIGTGRGRNDKHIERIGKKYQWLALYELLARMADNLIYKSSFSDEAEAYKGSWQISERNIDPSLLIKKTQDDGWKKHPAVWWSPVSLRLKHLNKSEQQLWLDNDSDQLNCASFIDVTEPLSDQRWLVLKGFKHYGTPYDMGSHIDSWCRIWCIVLPKNQTKRFIAAIAKQTLIDTHALPTAVHLGDSFVGEYPWHPACSIEDEWKTTDWHTGYSGKVLPTVSEIEKGTGGYDYSLEQNLSFYLPAPWIIQKLGMQLVDGRELCFANHSGLTLFKDPSIHELGPSAALIDKAAFIELLEKESLSPVWIIAGEKGAYGEHTDDFVGRRVHSFVYELDVTNTVVCTKQYVTHERRH

pLDDT: mean 85.38, std 14.73, range [29.05, 98.81]

Secondary structure (DSSP, 8-state):
--HHHHHHHHHHHHHHH--HHHHHHHHHHHHHHHHHHHHHHHHTTT-------TTS-------PPPHHHHHHHHHHHHHHHHHHHHHHHH--HHHHHHIIIIIHHHHHHHTTT----SPPPPPHHHHHHHHHHHHHHTT--IIIIIHHHHHHTT---TT--S---HHHHHHHHHHHHHHHHHHHHS-EE-TT-SSEE----GGGGT-----TT---S--S--SS--PPPBTTB-----PPP--HHHHHHHHHS-TT----GGGTEEE-TTT--EEEEEEEEEEEE--GGGSSEEEEEEEEEEEEEEHHHHHHHHHHHTT----STTSS--S-B-SSS-GGGTTTSGGG--S-SSEEPPGGG---SEEEE-EEEEEE-TTSSS---SS-EEEEEE-HHHHHHHTEEE--TTT--EEETTS-EEEE-GGGTSSS--EEEEEHHHHHHHHHHTTEEEEEEEEEEEEEE-SSTT-EEEEEEEEEEEEE-TTS-EEEEEEEEEEEE--